Protein AF-A0AAV2Z2T4-F1 (afdb_monomer_lite)

Secondary structure (DSSP, 8-state):
-HHHHHHHHHHHHHHHHHHHHHHHHHHHHHHHHHHHHHHTT-PPPPHHHHIIIIIHHHHHHHH-EEE-TTT--EEETT-SB-TTT--BTTSTTGGGGGG--GGGS-SSSPPPEEEEEEE----S-----S---TT---TTEEEEEEETTT--TTB-TTS-BPPHHHHHHHHHHHTS-HHHHHHHHHHHHHHHS---TT--EEEEE-GGGHHHHHHHHHHHS-GGGTTSPEEEEETTS----SSHHHHHHHHHHHHHHT-GGGSSEEEEETTTTEEEE-TTPPSSSHHHHHHHHHHHHHHHHHHHT---SSEEPHHHHHHHHTPPB-GGGGGGT-HHHHHHHHHHHHSS-GGGGT-BSEEEEEETTEEEEEESSTTGGGSB--TTTHHHHHHHHHHHHHTGGGHHHHHHHHHHHHHHS-GGGTTTS-HHHHHHHHH-BS---HHHHHHT-EE-TTTTTSHHHHHHHHHHHHS-HHHHHHHHHHHHS-SSB-TT-GGG-B-TTSSB---EEEEE-TTT-SS-EEEGGGTEEEEE--SSHHHHHHHHHHHHT-SSHHHH-SSSTTTTSPPPP-----S-SSSSS-SHHHHHHHHHHHHHHHHHHHHHHS-TTSHHHHHHHHHHHHHHHHHHHHHTT--TTSTTS--HHHHHHHHHHHHHHHHHHHHHTT-HHHHHHHHHHHHHHHHHHHHHHHH-TTSHHHHHHHTT-

Foldseek 3Di:
DVVVVVVVVVVVVVVVCVVVVVVVVVVCVVVVLVVVLVVLLPQPFDCPLCVVPPVVVVVQVVQFFQQALQQRDGHRPPDCADPQARHGRPDPSSVVSPDDDDPVRPDHFLFFKFKAKDFDDDDDDDDDDDDDDQQDDCPGIFIDIDRPVPDDPQQHNVRDGDPPVLLVVLVVLLPDDLSNLLSVLLVVLLVLQDPPVPDEAEAEEALVCLLVSLLVSLLPDRLVCLSYHYFYHHPPDPDDPLQLRVLLSLQSNLVVCDDVVVQAWDQQDPVQSAIDGRLQRDDDCSLLSSLLSLLSSLLVCSSQQHARATHHFLLLLCNLLRHTDGLVSVCSRHVPVSVVLVCLLVDFDQQVVFDWQWDWDQHPNDTDIGHLDVVRNVHGDHNVCSSVSSSSVSCCRSDVSCRSSSSSSSNSNCSSPPSSSSNSDRSVSVRCSHHNGLDADLVLLLVQEAEDPVPPPACLSVLLSVLLVVDDSQLVLLVQCQQAVGSHARSSGQQCRDASNSHGAHQYEYEDACVVPVAWHYDNNRSYIYDHRDPDSVSSNVRSVVSRVPDPPVPPPPPPVPPPDDDDDDDDDDDPDDPPPPPDLLVQLVVLLVVLLVLLVVLVPDDPPDPVNVVSLVVSLVSLLSNLVSVVVDCPVPVPDDDCVNVLSVLLVVLSVQLVVCVVVVVVVSNVVSSVVSNVSSVVVVVVQCPDCPHPNVVVVVVVD

pLDDT: mean 71.79, std 19.72, range [27.11, 97.38]

Structure (mmCIF, N/CA/C/O backbone):
data_AF-A0AAV2Z2T4-F1
#
_entry.id   AF-A0AAV2Z2T4-F1
#
loop_
_atom_site.group_PDB
_atom_site.id
_atom_site.type_symbol
_atom_site.label_atom_id
_atom_site.label_alt_id
_atom_site.label_comp_id
_atom_site.label_asym_id
_atom_site.label_entity_id
_atom_site.label_seq_id
_atom_site.pdbx_PDB_ins_code
_atom_site.Cartn_x
_atom_site.Cartn_y
_atom_site.Cartn_z
_atom_site.occupancy
_atom_site.B_iso_or_equiv
_atom_site.auth_seq_id
_atom_site.auth_comp_id
_atom_site.auth_asym_id
_atom_site.auth_atom_id
_atom_site.pdbx_PDB_model_num
ATOM 1 N N . MET A 1 1 ? 13.749 -1.055 -72.039 1.00 49.09 1 MET A N 1
ATOM 2 C CA . MET A 1 1 ? 12.774 -0.105 -71.444 1.00 49.09 1 MET A CA 1
ATOM 3 C C . MET A 1 1 ? 11.808 -0.798 -70.476 1.00 49.09 1 MET A C 1
ATOM 5 O O . MET A 1 1 ? 11.289 -0.129 -69.589 1.00 49.09 1 MET A O 1
ATOM 9 N N . ASP A 1 2 ? 11.621 -2.120 -70.585 1.00 48.41 2 ASP A N 1
ATOM 10 C CA . ASP A 1 2 ? 10.752 -2.902 -69.690 1.00 48.41 2 ASP A CA 1
ATOM 11 C C . ASP A 1 2 ? 11.388 -3.279 -68.341 1.00 48.41 2 ASP A C 1
ATOM 13 O O . ASP A 1 2 ? 10.693 -3.267 -67.328 1.00 48.41 2 ASP A O 1
ATOM 17 N N . GLU A 1 3 ? 12.710 -3.466 -68.266 1.00 44.12 3 GLU A N 1
ATOM 18 C CA . GLU A 1 3 ? 13.396 -3.756 -66.989 1.00 44.12 3 GLU A CA 1
ATOM 19 C C . GLU A 1 3 ? 13.317 -2.596 -65.983 1.00 44.12 3 GLU A C 1
ATOM 21 O O . GLU A 1 3 ? 13.147 -2.793 -64.782 1.00 44.12 3 GLU A O 1
ATOM 26 N N . VAL A 1 4 ? 13.338 -1.353 -66.473 1.00 46.50 4 VAL A N 1
ATOM 27 C CA . VAL A 1 4 ? 13.209 -0.149 -65.634 1.00 46.50 4 VAL A CA 1
ATOM 28 C C . VAL A 1 4 ? 11.776 0.016 -65.120 1.00 46.50 4 VAL A C 1
ATOM 30 O O . VAL A 1 4 ? 11.565 0.524 -64.020 1.00 46.50 4 VAL A O 1
ATOM 33 N N . LYS A 1 5 ? 10.768 -0.436 -65.877 1.00 49.47 5 LYS A N 1
ATOM 34 C CA . LYS A 1 5 ? 9.372 -0.445 -65.415 1.00 49.47 5 LYS A CA 1
ATOM 35 C C . LYS A 1 5 ? 9.136 -1.546 -64.383 1.00 49.47 5 LYS A C 1
ATOM 37 O O . LYS A 1 5 ? 8.450 -1.288 -63.396 1.00 49.47 5 LYS A O 1
ATOM 42 N N . GLN A 1 6 ? 9.754 -2.716 -64.556 1.00 48.72 6 GLN A N 1
ATOM 43 C CA . GLN A 1 6 ? 9.740 -3.774 -63.544 1.00 48.72 6 GLN A CA 1
ATOM 44 C C . GLN A 1 6 ? 10.417 -3.328 -62.245 1.00 48.72 6 GLN A C 1
ATOM 46 O O . GLN A 1 6 ? 9.848 -3.525 -61.177 1.00 48.72 6 GLN A O 1
ATOM 51 N N . LEU A 1 7 ? 11.556 -2.635 -62.314 1.00 48.72 7 LEU A N 1
ATOM 52 C CA . LEU A 1 7 ? 12.242 -2.131 -61.122 1.00 48.72 7 LEU A CA 1
ATOM 53 C C . LEU A 1 7 ? 11.400 -1.098 -60.351 1.00 48.72 7 LEU A C 1
ATOM 55 O O . LEU A 1 7 ? 11.302 -1.171 -59.129 1.00 48.72 7 LEU A O 1
ATOM 59 N N . HIS A 1 8 ? 10.725 -0.176 -61.045 1.00 49.47 8 HIS A N 1
ATOM 60 C CA . HIS A 1 8 ? 9.817 0.780 -60.397 1.00 49.47 8 HIS A CA 1
ATOM 61 C C . HIS A 1 8 ? 8.555 0.120 -59.829 1.00 49.47 8 HIS A C 1
ATOM 63 O O . HIS A 1 8 ? 8.074 0.545 -58.778 1.00 49.47 8 HIS A O 1
ATOM 69 N N . ALA A 1 9 ? 8.035 -0.924 -60.481 1.00 55.25 9 ALA A N 1
ATOM 70 C CA . ALA A 1 9 ? 6.922 -1.708 -59.955 1.00 55.25 9 ALA A CA 1
ATOM 71 C C . ALA A 1 9 ? 7.332 -2.463 -58.681 1.00 55.25 9 ALA A C 1
ATOM 73 O O . ALA A 1 9 ? 6.612 -2.411 -57.689 1.00 55.25 9 ALA A O 1
ATOM 74 N N . VAL A 1 10 ? 8.520 -3.074 -58.663 1.00 60.19 10 VAL A N 1
ATOM 75 C CA . VAL A 1 10 ? 9.067 -3.764 -57.485 1.00 60.19 10 VAL A CA 1
ATOM 76 C C . VAL A 1 10 ? 9.318 -2.780 -56.340 1.00 60.19 10 VAL A C 1
ATOM 78 O O . VAL A 1 10 ? 8.887 -3.035 -55.221 1.00 60.19 10 VAL A O 1
ATOM 81 N N . ILE A 1 11 ? 9.918 -1.615 -56.606 1.00 55.31 11 ILE A N 1
ATOM 82 C CA . ILE A 1 11 ? 10.134 -0.568 -55.590 1.00 55.31 11 ILE A CA 1
ATOM 83 C C . ILE A 1 11 ? 8.797 -0.027 -55.062 1.00 55.31 11 ILE A C 1
ATOM 85 O O . ILE A 1 11 ? 8.643 0.166 -53.858 1.00 55.31 11 ILE A O 1
ATOM 89 N N . GLY A 1 12 ? 7.807 0.177 -55.935 1.00 63.06 12 GLY A N 1
ATOM 90 C CA . GLY A 1 12 ? 6.463 0.601 -55.546 1.00 63.06 12 GLY A CA 1
ATOM 91 C C . GLY A 1 12 ? 5.758 -0.429 -54.663 1.00 63.06 12 GLY A C 1
ATOM 92 O O . GLY A 1 12 ? 5.174 -0.059 -53.645 1.00 63.06 12 GLY A O 1
ATOM 93 N N . ILE A 1 13 ? 5.876 -1.715 -55.004 1.00 65.06 13 ILE A N 1
ATOM 94 C CA . ILE A 1 13 ? 5.340 -2.823 -54.209 1.00 65.06 13 ILE A CA 1
ATOM 95 C C . ILE A 1 13 ? 6.040 -2.884 -52.854 1.00 65.06 13 ILE A C 1
ATOM 97 O O . ILE A 1 13 ? 5.339 -2.963 -51.851 1.00 65.06 13 ILE A O 1
ATOM 101 N N . VAL A 1 14 ? 7.372 -2.762 -52.797 1.00 59.78 14 VAL A N 1
ATOM 102 C CA . VAL A 1 14 ? 8.158 -2.762 -51.548 1.00 59.78 14 VAL A CA 1
ATOM 103 C C . VAL A 1 14 ? 7.800 -1.566 -50.662 1.00 59.78 14 VAL A C 1
ATOM 105 O O . VAL A 1 14 ? 7.551 -1.731 -49.472 1.00 59.78 14 VAL A O 1
ATOM 108 N N . CYS A 1 15 ? 7.683 -0.357 -51.216 1.00 54.19 15 CYS A N 1
ATOM 109 C CA . CYS A 1 15 ? 7.266 0.818 -50.447 1.00 54.19 15 CYS A CA 1
ATOM 110 C C . CYS A 1 15 ? 5.819 0.697 -49.947 1.00 54.19 15 CYS A C 1
ATOM 112 O O . CYS A 1 15 ? 5.536 1.057 -48.804 1.00 54.19 15 CYS A O 1
ATOM 114 N N . ALA A 1 16 ? 4.910 0.166 -50.769 1.00 57.66 16 ALA A N 1
ATOM 115 C CA . ALA A 1 16 ? 3.531 -0.081 -50.367 1.00 57.66 16 ALA A CA 1
ATOM 116 C C . ALA A 1 16 ? 3.444 -1.178 -49.300 1.00 57.66 16 ALA A C 1
ATOM 118 O O . ALA A 1 16 ? 2.692 -1.010 -48.344 1.00 57.66 16 ALA A O 1
ATOM 119 N N . THR A 1 17 ? 4.250 -2.244 -49.391 1.00 59.69 17 THR A N 1
ATOM 120 C CA . THR A 1 17 ? 4.327 -3.271 -48.342 1.00 59.69 17 THR A CA 1
ATOM 121 C C . THR A 1 17 ? 4.921 -2.707 -47.066 1.00 59.69 17 THR A C 1
ATOM 123 O O . THR A 1 17 ? 4.373 -2.977 -46.015 1.00 59.69 17 THR A O 1
ATOM 126 N N . VAL A 1 18 ? 5.959 -1.871 -47.108 1.00 58.47 18 VAL A N 1
ATOM 127 C CA . VAL A 1 18 ? 6.525 -1.253 -45.895 1.00 58.47 18 VAL A CA 1
ATOM 128 C C . VAL A 1 18 ? 5.528 -0.300 -45.233 1.00 58.47 18 VAL A C 1
ATOM 130 O O . VAL A 1 18 ? 5.374 -0.336 -44.014 1.00 58.47 18 VAL A O 1
ATOM 133 N N . VAL A 1 19 ? 4.802 0.520 -45.999 1.00 57.66 19 VAL A N 1
ATOM 134 C CA . VAL A 1 19 ? 3.757 1.406 -45.455 1.00 57.66 19 VAL A CA 1
ATOM 135 C C . VAL A 1 19 ? 2.576 0.594 -44.927 1.00 57.66 19 VAL A C 1
ATOM 137 O O . VAL A 1 19 ? 2.096 0.866 -43.831 1.00 57.66 19 VAL A O 1
ATOM 140 N N . PHE A 1 20 ? 2.136 -0.431 -45.655 1.00 61.62 20 PHE A N 1
ATOM 141 C CA . PHE A 1 20 ? 1.054 -1.314 -45.230 1.00 61.62 20 PHE A CA 1
ATOM 142 C C . PHE A 1 20 ? 1.443 -2.142 -44.004 1.00 61.62 20 PHE A C 1
ATOM 144 O O . PHE A 1 20 ? 0.644 -2.244 -43.086 1.00 61.62 20 PHE A O 1
ATOM 151 N N . LEU A 1 21 ? 2.677 -2.646 -43.923 1.00 56.00 21 LEU A N 1
ATOM 152 C CA . LEU A 1 21 ? 3.228 -3.336 -42.756 1.00 56.00 21 LEU A CA 1
ATOM 153 C C . LEU A 1 21 ? 3.436 -2.380 -41.588 1.00 56.00 21 LEU A C 1
ATOM 155 O O . LEU A 1 21 ? 3.214 -2.787 -40.463 1.00 56.00 21 LEU A O 1
ATOM 159 N N . SER A 1 22 ? 3.776 -1.112 -41.821 1.00 51.25 22 SER A N 1
ATOM 160 C CA . SER A 1 22 ? 3.866 -0.095 -40.764 1.00 51.25 22 SER A CA 1
ATOM 161 C C . SER A 1 22 ? 2.485 0.295 -40.239 1.00 51.25 22 SER A C 1
ATOM 163 O O . SER A 1 22 ? 2.310 0.460 -39.038 1.00 51.25 22 SER A O 1
ATOM 165 N N . ILE A 1 23 ? 1.480 0.398 -41.115 1.00 53.22 23 ILE A N 1
ATOM 166 C CA . ILE A 1 23 ? 0.082 0.635 -40.736 1.00 53.22 23 ILE A CA 1
ATOM 167 C C . ILE A 1 23 ? -0.495 -0.603 -40.057 1.00 53.22 23 ILE A C 1
ATOM 169 O O . ILE A 1 23 ? -1.175 -0.455 -39.054 1.00 53.22 23 ILE A O 1
ATOM 173 N N . LEU A 1 24 ? -0.200 -1.810 -40.537 1.00 53.62 24 LEU A N 1
ATOM 174 C CA . LEU A 1 24 ? -0.585 -3.061 -39.893 1.00 53.62 24 LEU A CA 1
ATOM 175 C C . LEU A 1 24 ? 0.153 -3.264 -38.583 1.00 53.62 24 LEU A C 1
ATOM 177 O O . LEU A 1 24 ? -0.465 -3.755 -37.661 1.00 53.62 24 LEU A O 1
ATOM 181 N N . MET A 1 25 ? 1.422 -2.880 -38.460 1.00 52.62 25 MET A N 1
ATOM 182 C CA . MET A 1 25 ? 2.153 -2.892 -37.196 1.00 52.62 25 MET A CA 1
ATOM 183 C C . MET A 1 25 ? 1.627 -1.823 -36.259 1.00 52.62 25 MET A C 1
ATOM 185 O O . MET A 1 25 ? 1.588 -2.075 -35.074 1.00 52.62 25 MET A O 1
ATOM 189 N N . TYR A 1 26 ? 1.181 -0.668 -36.748 1.00 48.03 26 TYR A N 1
ATOM 190 C CA . TYR A 1 26 ? 0.557 0.365 -35.924 1.00 48.03 26 TYR A CA 1
ATOM 191 C C . TYR A 1 26 ? -0.865 -0.023 -35.505 1.00 48.03 26 TYR A C 1
ATOM 193 O O . TYR A 1 26 ? -1.253 0.193 -34.364 1.00 48.03 26 TYR A O 1
ATOM 201 N N . CYS A 1 27 ? -1.639 -0.643 -36.397 1.00 47.50 27 CYS A N 1
ATOM 202 C CA . CYS A 1 27 ? -2.976 -1.159 -36.119 1.00 47.50 27 CYS A CA 1
ATOM 203 C C . CYS A 1 27 ? -2.910 -2.425 -35.272 1.00 47.50 27 CYS A C 1
ATOM 205 O O . CYS A 1 27 ? -3.735 -2.558 -34.381 1.00 47.50 27 CYS A O 1
ATOM 207 N N . ARG A 1 28 ? -1.919 -3.305 -35.477 1.00 46.31 28 ARG A N 1
ATOM 208 C CA . ARG A 1 28 ? -1.591 -4.413 -34.574 1.00 46.31 28 ARG A CA 1
ATOM 209 C C . ARG A 1 28 ? -1.103 -3.856 -33.266 1.00 46.31 28 ARG A C 1
ATOM 211 O O . ARG A 1 28 ? -1.766 -4.119 -32.309 1.00 46.31 28 ARG A O 1
ATOM 218 N N . TYR A 1 29 ? -0.103 -2.992 -33.192 1.00 47.69 29 TYR A N 1
ATOM 219 C CA . TYR A 1 29 ? 0.323 -2.350 -31.943 1.00 47.69 29 TYR A CA 1
ATOM 220 C C . TYR A 1 29 ? -0.839 -1.676 -31.202 1.00 47.69 29 TYR A C 1
ATOM 222 O O . TYR A 1 29 ? -0.943 -1.808 -29.991 1.00 47.69 29 TYR A O 1
ATOM 230 N N . ARG A 1 30 ? -1.769 -1.013 -31.904 1.00 41.12 30 ARG A N 1
ATOM 231 C CA . ARG A 1 30 ? -2.987 -0.419 -31.324 1.00 41.12 30 ARG A CA 1
ATOM 232 C C . ARG A 1 30 ? -4.039 -1.462 -30.928 1.00 41.12 30 ARG A C 1
ATOM 234 O O . ARG A 1 30 ? -4.713 -1.282 -29.924 1.00 41.12 30 ARG A O 1
ATOM 241 N N . SER A 1 31 ? -4.200 -2.530 -31.704 1.00 36.75 31 SER A N 1
ATOM 242 C CA . SER A 1 31 ? -5.100 -3.657 -31.428 1.00 36.75 31 SER A CA 1
ATOM 243 C C . SER A 1 31 ? -4.549 -4.553 -30.333 1.00 36.75 31 SER A C 1
ATOM 245 O O . SER A 1 31 ? -5.324 -5.078 -29.563 1.00 36.75 31 SER A O 1
ATOM 247 N N . ASP A 1 32 ? -3.238 -4.695 -30.246 1.00 36.72 32 ASP A N 1
ATOM 248 C CA . ASP A 1 32 ? -2.441 -5.499 -29.334 1.00 36.72 32 ASP A CA 1
ATOM 249 C C . ASP A 1 32 ? -2.268 -4.727 -28.034 1.00 36.72 32 ASP A C 1
ATOM 251 O O . ASP A 1 32 ? -2.385 -5.316 -26.989 1.00 36.72 32 ASP A O 1
ATOM 255 N N . THR A 1 33 ? -2.195 -3.392 -28.031 1.00 35.50 33 THR A N 1
ATOM 256 C CA . THR A 1 33 ? -2.397 -2.601 -26.797 1.00 35.50 33 THR A CA 1
ATOM 257 C C . THR A 1 33 ? -3.847 -2.637 -26.302 1.00 35.50 33 THR A C 1
ATOM 259 O O . THR A 1 33 ? -4.075 -2.564 -25.096 1.00 35.50 33 THR A O 1
ATOM 262 N N . ARG A 1 34 ? -4.841 -2.792 -27.192 1.00 31.20 34 ARG A N 1
ATOM 263 C CA . ARG A 1 34 ? -6.259 -2.983 -26.819 1.00 31.20 34 ARG A CA 1
ATOM 264 C C . ARG A 1 34 ? -6.573 -4.426 -26.388 1.00 31.20 34 ARG A C 1
ATOM 266 O O . ARG A 1 34 ? -7.369 -4.610 -25.479 1.00 31.20 34 ARG A O 1
ATOM 273 N N . SER A 1 35 ? -5.911 -5.413 -26.992 1.00 29.41 35 SER A N 1
ATOM 274 C CA . SER A 1 35 ? -6.044 -6.852 -26.716 1.00 29.41 35 SER A CA 1
ATOM 275 C C . SER A 1 35 ? -5.164 -7.273 -25.547 1.00 29.41 35 SER A C 1
ATOM 277 O O . SER A 1 35 ? -5.613 -8.073 -24.752 1.00 29.41 35 SER A O 1
ATOM 279 N N . HIS A 1 36 ? -3.985 -6.674 -25.342 1.00 31.84 36 HIS A N 1
ATOM 280 C CA . HIS A 1 36 ? -3.222 -6.773 -24.092 1.00 31.84 36 HIS A CA 1
ATOM 281 C C . HIS A 1 36 ? -4.035 -6.200 -22.936 1.00 31.84 36 HIS A C 1
ATOM 283 O O . HIS A 1 36 ? -4.047 -6.805 -21.878 1.00 31.84 36 HIS A O 1
ATOM 289 N N . ARG A 1 37 ? -4.775 -5.096 -23.135 1.00 30.27 37 ARG A N 1
ATOM 290 C CA . ARG A 1 37 ? -5.754 -4.602 -22.147 1.00 30.27 37 ARG A CA 1
ATOM 291 C C . ARG A 1 37 ? -6.903 -5.580 -21.871 1.00 30.27 37 ARG A C 1
ATOM 293 O O . ARG A 1 37 ? -7.413 -5.557 -20.765 1.00 30.27 37 ARG A O 1
ATOM 300 N N . GLN A 1 38 ? -7.286 -6.433 -22.825 1.00 28.53 38 GLN A N 1
ATOM 301 C CA . GLN A 1 38 ? -8.263 -7.516 -22.614 1.00 28.53 38 GLN A CA 1
ATOM 302 C C . GLN A 1 38 ? -7.633 -8.818 -22.080 1.00 28.53 38 GLN A C 1
ATOM 304 O O . GLN A 1 38 ? -8.284 -9.548 -21.351 1.00 28.53 38 GLN A O 1
ATOM 309 N N . LEU A 1 39 ? -6.357 -9.094 -22.359 1.00 33.59 39 LEU A N 1
ATOM 310 C CA . LEU A 1 39 ? -5.572 -10.165 -21.728 1.00 33.59 39 LEU A CA 1
ATOM 311 C C . LEU A 1 39 ? -5.266 -9.835 -20.260 1.00 33.59 39 LEU A C 1
ATOM 313 O O . LEU A 1 39 ? -5.196 -10.747 -19.446 1.00 33.59 39 LEU A O 1
ATOM 317 N N . MET A 1 40 ? -5.176 -8.544 -19.908 1.00 34.06 40 MET A N 1
ATOM 318 C CA . MET A 1 40 ? -5.117 -8.059 -18.519 1.00 34.06 40 MET A CA 1
ATOM 319 C C . MET A 1 40 ? -6.363 -8.418 -17.693 1.00 34.06 40 MET A C 1
ATOM 321 O O . MET A 1 40 ? -6.308 -8.322 -16.475 1.00 34.06 40 MET A O 1
ATOM 325 N N . LEU A 1 41 ? -7.474 -8.802 -18.334 1.00 31.62 41 LEU A N 1
ATOM 326 C CA . LEU A 1 41 ? -8.726 -9.207 -17.678 1.00 31.62 41 LEU A CA 1
ATOM 327 C C . LEU A 1 41 ? -8.850 -10.727 -17.492 1.00 31.62 41 LEU A C 1
ATOM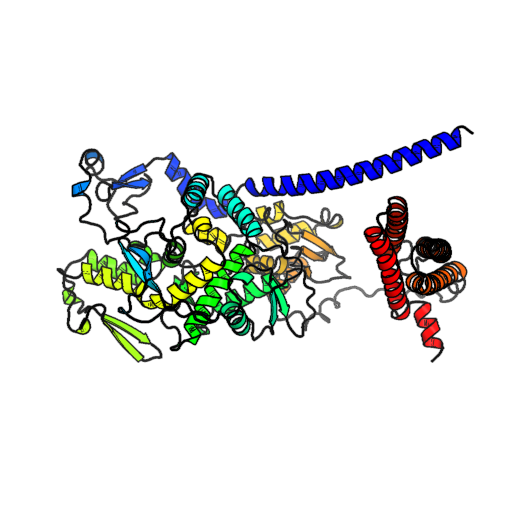 329 O O . LEU A 1 41 ? -9.748 -11.173 -16.790 1.00 31.62 41 LEU A O 1
ATOM 333 N N . HIS A 1 42 ? -7.985 -11.524 -18.129 1.00 29.12 42 HIS A N 1
ATOM 334 C CA . HIS A 1 42 ? -8.142 -12.983 -18.213 1.00 29.12 42 HIS A CA 1
ATOM 335 C C . HIS A 1 42 ? -6.856 -13.765 -17.911 1.00 29.12 42 HIS A C 1
ATOM 337 O O . HIS A 1 42 ? -6.769 -14.950 -18.236 1.00 29.12 42 HIS A O 1
ATOM 343 N N . ALA A 1 43 ? -5.841 -13.128 -17.316 1.00 35.34 43 ALA A N 1
ATOM 344 C CA . ALA A 1 43 ? -4.692 -13.862 -16.800 1.00 35.34 43 ALA A CA 1
ATOM 345 C C . ALA A 1 43 ? -5.167 -14.742 -15.626 1.00 35.34 43 ALA A C 1
ATOM 347 O O . ALA A 1 43 ? -5.724 -14.197 -14.670 1.00 35.34 43 ALA A O 1
ATOM 348 N N . PRO A 1 44 ? -5.008 -16.077 -15.693 1.00 38.31 44 PRO A N 1
ATOM 349 C CA . PRO A 1 44 ? -5.337 -16.934 -14.564 1.00 38.31 44 PRO A CA 1
ATOM 350 C C . PRO A 1 44 ? -4.468 -16.520 -13.375 1.00 38.31 44 PRO A C 1
ATOM 352 O O . PRO A 1 44 ? -3.254 -16.368 -13.519 1.00 38.31 44 PRO A O 1
ATOM 355 N N . LEU A 1 45 ? -5.111 -16.285 -12.231 1.00 42.06 45 LEU A N 1
ATOM 356 C CA . LEU A 1 45 ? -4.442 -15.961 -10.973 1.00 42.06 45 LEU A CA 1
ATOM 357 C C . LEU A 1 45 ? -3.419 -17.054 -10.626 1.00 42.06 45 LEU A C 1
ATOM 359 O O . LEU A 1 45 ? -3.599 -18.216 -11.001 1.00 42.06 45 LEU A O 1
ATOM 363 N N . LEU A 1 46 ? -2.348 -16.677 -9.919 1.00 41.84 46 LEU A N 1
ATOM 364 C CA . LEU A 1 46 ? -1.357 -17.631 -9.420 1.00 41.84 46 LEU A CA 1
ATOM 365 C C . LEU A 1 46 ? -2.062 -18.744 -8.624 1.00 41.84 46 LEU A C 1
ATOM 367 O O . LEU A 1 46 ? -2.791 -18.411 -7.681 1.00 41.84 46 LEU A O 1
ATOM 371 N N . PRO A 1 47 ? -1.826 -20.030 -8.960 1.00 43.47 47 PRO A N 1
ATOM 372 C CA . PRO A 1 47 ? -2.454 -21.153 -8.277 1.00 43.47 47 PRO A CA 1
ATOM 373 C C . PRO A 1 47 ? -2.224 -21.095 -6.769 1.00 43.47 47 PRO A C 1
ATOM 375 O O . PRO A 1 47 ? -3.177 -21.258 -6.030 1.00 43.47 47 PRO A O 1
ATOM 378 N N . ASP A 1 48 ? -1.026 -20.724 -6.306 1.00 43.31 48 ASP A N 1
ATOM 379 C CA . ASP A 1 48 ? -0.638 -20.904 -4.898 1.00 43.31 48 ASP A CA 1
ATOM 380 C C . ASP A 1 48 ? -0.770 -19.658 -4.004 1.00 43.31 48 ASP A C 1
ATOM 382 O O . ASP A 1 48 ? -0.818 -19.789 -2.784 1.00 43.31 48 ASP A O 1
ATOM 386 N N . ALA A 1 49 ? -0.904 -18.450 -4.568 1.00 41.53 49 ALA A N 1
ATOM 387 C CA . ALA A 1 49 ? -1.231 -17.248 -3.776 1.00 41.53 49 ALA A CA 1
ATOM 388 C C . ALA A 1 49 ? -2.691 -17.267 -3.295 1.00 41.53 49 ALA A C 1
ATOM 390 O O . ALA A 1 49 ? -3.079 -16.572 -2.357 1.00 41.53 49 ALA A O 1
ATOM 391 N N . THR A 1 50 ? -3.492 -18.077 -3.985 1.00 43.53 50 THR A N 1
ATOM 392 C CA . THR A 1 50 ? -4.908 -18.265 -3.755 1.00 43.53 50 THR A CA 1
ATOM 393 C C . THR A 1 50 ? -5.224 -19.696 -3.315 1.00 43.53 50 THR A C 1
ATOM 395 O O . THR A 1 50 ? -6.150 -19.833 -2.544 1.00 43.53 50 THR A O 1
ATOM 398 N N . ALA A 1 51 ? -4.464 -20.747 -3.652 1.00 37.12 51 ALA A N 1
ATOM 399 C CA . ALA A 1 51 ? -4.844 -22.150 -3.399 1.00 37.12 51 ALA A CA 1
ATOM 400 C C . ALA A 1 51 ? -5.369 -22.422 -1.984 1.00 37.12 51 ALA A C 1
ATOM 402 O O . ALA A 1 51 ? -6.501 -22.859 -1.847 1.00 37.12 51 ALA A O 1
ATOM 403 N N . GLU A 1 52 ? -4.652 -22.104 -0.904 1.00 37.25 52 GLU A N 1
ATOM 404 C CA . GLU A 1 52 ? -5.159 -22.458 0.436 1.00 37.25 52 GLU A CA 1
ATOM 405 C C . GLU A 1 52 ? -6.366 -21.617 0.903 1.00 37.25 52 GLU A C 1
ATOM 407 O O . GLU A 1 52 ? -7.191 -22.119 1.669 1.00 37.25 52 GLU A O 1
ATOM 412 N N . ARG A 1 53 ? -6.518 -20.369 0.426 1.00 35.84 53 ARG A N 1
ATOM 413 C CA . ARG A 1 53 ? -7.601 -19.435 0.826 1.00 35.84 53 ARG A CA 1
ATOM 414 C C . ARG A 1 53 ? -8.768 -19.355 -0.187 1.00 35.84 53 ARG A C 1
ATOM 416 O O . ARG A 1 53 ? -9.905 -19.105 0.202 1.00 35.84 53 ARG A O 1
ATOM 423 N N . LEU A 1 54 ? -8.523 -19.686 -1.450 1.00 34.66 54 LEU A N 1
ATOM 424 C CA . LEU A 1 54 ? -9.427 -19.666 -2.605 1.00 34.66 54 LEU A CA 1
ATOM 425 C C . LEU A 1 54 ? -9.879 -21.075 -3.018 1.00 34.66 54 LEU A C 1
ATOM 427 O O . LEU A 1 54 ? -11.039 -21.187 -3.383 1.00 34.66 54 LEU A O 1
ATOM 431 N N . ASP A 1 55 ? -9.081 -22.158 -2.891 1.00 35.88 55 ASP A N 1
ATOM 432 C CA . ASP A 1 55 ? -9.657 -23.529 -2.940 1.00 35.88 55 ASP A CA 1
ATOM 433 C C . ASP A 1 55 ? -10.538 -23.767 -1.724 1.00 35.88 55 ASP A C 1
ATOM 435 O O . ASP A 1 55 ? -11.500 -24.517 -1.807 1.00 35.88 55 ASP A O 1
ATOM 439 N N . ALA A 1 56 ? -10.228 -23.107 -0.609 1.00 34.66 56 ALA A N 1
ATOM 440 C CA . ALA A 1 56 ? -11.136 -22.900 0.503 1.00 34.66 56 ALA A CA 1
ATOM 441 C C . ALA A 1 56 ? -12.443 -22.269 -0.003 1.00 34.66 56 ALA A C 1
ATOM 443 O O . ALA A 1 56 ? -13.435 -22.971 -0.095 1.00 34.66 56 ALA A O 1
ATOM 444 N N . ALA A 1 57 ? -12.439 -21.007 -0.442 1.00 31.66 57 ALA A N 1
ATOM 445 C CA . ALA A 1 57 ? -13.652 -20.309 -0.884 1.00 31.66 57 ALA A CA 1
ATOM 446 C C . ALA A 1 57 ? -14.410 -20.988 -2.060 1.00 31.66 57 ALA A C 1
ATOM 448 O O . ALA A 1 57 ? -15.637 -20.931 -2.124 1.00 31.66 57 ALA A O 1
ATOM 449 N N . LEU A 1 58 ? -13.722 -21.673 -2.980 1.00 37.22 58 LEU A N 1
ATOM 450 C CA . LEU A 1 58 ? -14.323 -22.398 -4.111 1.00 37.22 58 LEU A CA 1
ATOM 451 C C . LEU A 1 58 ? -14.809 -23.812 -3.736 1.00 37.22 58 LEU A C 1
ATOM 453 O O . LEU A 1 58 ? -15.856 -24.230 -4.245 1.00 37.22 58 LEU A O 1
ATOM 457 N N . LYS A 1 59 ? -14.146 -24.544 -2.820 1.00 38.88 59 LYS A N 1
ATOM 458 C CA . LYS A 1 59 ? -14.751 -25.730 -2.166 1.00 38.88 59 LYS A CA 1
ATOM 459 C C . LYS A 1 59 ? -15.970 -25.333 -1.358 1.00 38.88 59 LYS A C 1
ATOM 461 O O . LYS A 1 59 ? -16.983 -26.017 -1.391 1.00 38.88 59 LYS A O 1
ATOM 466 N N . ASP A 1 60 ? -15.886 -24.197 -0.690 1.00 40.25 60 ASP A N 1
ATOM 467 C CA . ASP A 1 60 ? -16.903 -23.692 0.214 1.00 40.25 60 ASP A CA 1
ATOM 468 C C . ASP A 1 60 ? -18.223 -23.401 -0.513 1.00 40.25 60 ASP A C 1
ATOM 470 O O . ASP A 1 60 ? -19.303 -23.768 -0.050 1.00 40.25 60 ASP A O 1
ATOM 474 N N . VAL A 1 61 ? -18.135 -22.825 -1.713 1.00 41.31 61 VAL A N 1
ATOM 475 C CA . VAL A 1 61 ? -19.293 -22.575 -2.581 1.00 41.31 61 VAL A CA 1
ATOM 476 C C . VAL A 1 61 ? -19.819 -23.863 -3.239 1.00 41.31 61 VAL A C 1
ATOM 478 O O . VAL A 1 61 ? -21.016 -23.964 -3.512 1.00 41.31 61 VAL A O 1
ATOM 481 N N . THR A 1 62 ? -18.969 -24.870 -3.482 1.00 42.03 62 THR A N 1
ATOM 482 C CA . THR A 1 62 ? -19.365 -26.132 -4.145 1.00 42.03 62 THR A CA 1
ATOM 483 C C . THR A 1 62 ? -19.893 -27.210 -3.188 1.00 42.03 62 THR A C 1
ATOM 485 O O . THR A 1 62 ? -20.728 -28.019 -3.595 1.00 42.03 62 THR A O 1
ATOM 488 N N . GLU A 1 63 ? -19.482 -27.203 -1.917 1.00 46.28 63 GLU A N 1
ATOM 489 C CA . GLU A 1 63 ? -19.966 -28.096 -0.847 1.00 46.28 63 GLU A CA 1
ATOM 490 C C . GLU A 1 63 ? -21.273 -27.596 -0.192 1.00 46.28 63 GLU A C 1
ATOM 492 O O . GLU A 1 63 ? -21.956 -28.349 0.513 1.00 46.28 63 GLU A O 1
ATOM 497 N N . GLY A 1 64 ? -21.673 -26.357 -0.496 1.00 49.56 64 GLY A N 1
ATOM 498 C CA . GLY A 1 64 ? -22.928 -25.743 -0.073 1.00 49.56 64 GLY A CA 1
ATOM 499 C C . GLY A 1 64 ? -22.873 -25.101 1.315 1.00 49.56 64 GLY A C 1
ATOM 500 O O . GLY A 1 64 ? -21.916 -25.236 2.077 1.00 49.56 64 GLY A O 1
ATOM 501 N N . PHE A 1 65 ? -23.945 -24.389 1.658 1.00 55.41 65 PHE A N 1
ATOM 502 C CA . PHE A 1 65 ? -24.034 -23.621 2.898 1.00 55.41 65 PHE A CA 1
ATOM 503 C C . PHE A 1 65 ? -24.842 -24.363 3.969 1.00 55.41 65 PHE A C 1
ATOM 505 O O . PHE A 1 65 ? -25.888 -24.963 3.696 1.00 55.41 65 PHE A O 1
ATOM 512 N N . VAL A 1 66 ? -24.377 -24.291 5.215 1.00 58.38 66 VAL A N 1
ATOM 513 C CA . VAL A 1 66 ? -25.120 -24.663 6.415 1.00 58.38 66 VAL A CA 1
ATOM 514 C C . VAL A 1 66 ? -25.550 -23.396 7.146 1.00 58.38 66 VAL A C 1
ATOM 516 O O . VAL A 1 66 ? -24.753 -22.562 7.570 1.00 58.38 66 VAL A O 1
ATOM 519 N N . VAL A 1 67 ? -26.857 -23.235 7.296 1.00 49.81 67 VAL A N 1
ATOM 520 C CA . VAL A 1 67 ? -27.411 -22.126 8.068 1.00 49.81 67 VAL A CA 1
ATOM 521 C C . VAL A 1 67 ? -27.238 -22.451 9.542 1.00 49.81 67 VAL A C 1
ATOM 523 O O . VAL A 1 67 ? -27.745 -23.467 10.026 1.00 49.81 67 VAL A O 1
ATOM 526 N N . CYS A 1 68 ? -26.531 -21.592 10.264 1.00 46.06 68 CYS A N 1
ATOM 527 C CA . CYS A 1 68 ? -26.336 -21.796 11.688 1.00 46.06 68 CYS A CA 1
ATOM 528 C C . CYS A 1 68 ? -27.664 -21.704 12.460 1.00 46.06 68 CYS A C 1
ATOM 530 O O . CYS A 1 68 ? -28.422 -20.752 12.256 1.00 46.06 68 CYS A O 1
ATOM 532 N N . PRO A 1 69 ? -27.935 -22.624 13.407 1.00 45.56 69 PRO A N 1
ATOM 533 C CA . PRO A 1 69 ? -29.124 -22.552 14.254 1.00 45.56 69 PRO A CA 1
ATOM 534 C C . PRO A 1 69 ? -29.187 -21.338 15.180 1.00 45.56 69 PRO A C 1
ATOM 536 O O . PRO A 1 69 ? -30.293 -20.945 15.541 1.00 45.56 69 PRO A O 1
ATOM 539 N N . ALA A 1 70 ? -28.041 -20.797 15.600 1.00 44.94 70 ALA A N 1
ATOM 540 C CA . ALA A 1 70 ? -27.971 -19.683 16.542 1.00 44.94 70 ALA A CA 1
ATOM 541 C C . ALA A 1 70 ? -28.032 -18.325 15.831 1.00 44.94 70 ALA A C 1
ATOM 543 O O . ALA A 1 70 ? -28.882 -17.505 16.158 1.00 44.94 70 ALA A O 1
ATOM 544 N N . CYS A 1 71 ? -27.175 -18.111 14.830 1.00 42.00 71 CYS A N 1
ATOM 545 C CA . CYS A 1 71 ? -26.991 -16.809 14.176 1.00 42.00 71 CYS A CA 1
ATOM 546 C C . CYS A 1 71 ? -27.758 -16.664 12.847 1.00 42.00 71 CYS A C 1
ATOM 548 O O . CYS A 1 71 ? -27.782 -15.579 12.278 1.00 42.00 71 CYS A O 1
ATOM 550 N N . ALA A 1 72 ? -28.334 -17.748 12.306 1.00 38.44 72 ALA A N 1
ATOM 551 C CA . ALA A 1 72 ? -28.950 -17.809 10.970 1.00 38.44 72 ALA A CA 1
ATOM 552 C C . ALA A 1 72 ? -28.038 -17.398 9.793 1.00 38.44 72 ALA A C 1
ATOM 554 O O . ALA A 1 72 ? -28.503 -17.325 8.658 1.00 38.44 72 ALA A O 1
ATOM 555 N N . PHE A 1 73 ? -26.749 -17.180 10.052 1.00 42.19 73 PHE A N 1
ATOM 556 C CA . PHE A 1 73 ? -25.738 -16.909 9.043 1.00 42.19 73 PHE A CA 1
ATOM 557 C C . PHE A 1 73 ? -25.544 -18.142 8.159 1.00 42.19 73 PHE A C 1
ATOM 559 O O . PHE A 1 73 ? -25.499 -19.277 8.657 1.00 42.19 73 PHE A O 1
ATOM 566 N N . GLU A 1 74 ? -25.441 -17.918 6.853 1.00 48.88 74 GLU A N 1
ATOM 567 C CA . GLU A 1 74 ? -25.058 -18.945 5.890 1.00 48.88 74 GLU A CA 1
ATOM 568 C C . GLU A 1 74 ? -23.563 -19.189 6.031 1.00 48.88 74 GLU A C 1
ATOM 570 O O . GLU A 1 74 ? -22.724 -18.447 5.533 1.00 48.88 74 GLU A O 1
ATOM 575 N N . ASN A 1 75 ? -23.241 -20.227 6.794 1.00 50.19 75 ASN A N 1
ATOM 576 C CA . ASN A 1 75 ? -21.879 -20.674 6.974 1.00 50.19 75 ASN A CA 1
ATOM 577 C C . ASN A 1 75 ? -21.556 -21.657 5.878 1.00 50.19 75 ASN A C 1
ATOM 579 O O . ASN A 1 75 ? -22.410 -22.406 5.409 1.00 50.19 75 ASN A O 1
ATOM 583 N N . VAL A 1 76 ? -20.295 -21.726 5.521 1.00 55.59 76 VAL A N 1
ATOM 584 C CA . VAL A 1 76 ? -19.828 -22.816 4.689 1.00 55.59 76 VAL A CA 1
ATOM 585 C C . VAL A 1 76 ? -19.924 -24.138 5.466 1.00 55.59 76 VAL A C 1
ATOM 587 O O . VAL A 1 76 ? -19.520 -24.198 6.627 1.00 55.59 76 VAL A O 1
ATOM 590 N N . MET A 1 77 ? -20.408 -25.209 4.820 1.00 56.16 77 MET A N 1
ATOM 591 C CA . MET A 1 77 ? -20.543 -26.566 5.382 1.00 56.16 77 MET A CA 1
ATOM 592 C C . MET A 1 77 ? -19.317 -27.115 6.135 1.00 56.16 77 MET A C 1
ATOM 594 O O . MET A 1 77 ? -19.497 -27.930 7.037 1.00 56.16 77 MET A O 1
ATOM 598 N N . ARG A 1 78 ? -18.086 -26.698 5.805 1.00 56.09 78 ARG A N 1
ATOM 599 C CA . ARG A 1 78 ? -16.869 -27.194 6.476 1.00 56.09 78 ARG A CA 1
ATOM 600 C C . ARG A 1 78 ? -16.619 -26.598 7.863 1.00 56.09 78 ARG A C 1
ATOM 602 O O . ARG A 1 78 ? -15.797 -27.134 8.606 1.00 56.09 78 ARG A O 1
ATOM 609 N N . PHE A 1 79 ? -17.265 -25.485 8.214 1.00 49.69 79 PHE A N 1
ATOM 610 C CA . PHE A 1 79 ? -17.074 -24.893 9.530 1.00 49.69 79 PHE A CA 1
ATOM 611 C C . PHE A 1 79 ? -17.748 -25.764 10.594 1.00 49.69 79 PHE A C 1
ATOM 613 O O . PHE A 1 79 ? -18.933 -26.077 10.510 1.00 49.69 79 PHE A O 1
ATOM 620 N N . ALA A 1 80 ? -16.988 -26.150 11.621 1.00 56.12 80 ALA A N 1
ATOM 621 C CA . ALA A 1 80 ? -17.545 -26.840 12.782 1.00 56.12 80 ALA A CA 1
ATOM 622 C C . ALA A 1 80 ? -18.406 -25.898 13.643 1.00 56.12 80 ALA A C 1
ATOM 624 O O . ALA A 1 80 ? -19.279 -26.373 14.362 1.00 56.12 80 ALA A O 1
ATOM 625 N N . CYS A 1 81 ? -18.198 -24.580 13.523 1.00 54.38 81 CYS A N 1
ATOM 626 C CA . CYS A 1 81 ? -18.857 -23.532 14.302 1.00 54.38 81 CYS A CA 1
ATOM 627 C C . CYS A 1 81 ? -19.275 -22.332 13.421 1.00 54.38 81 CYS A C 1
ATOM 629 O O . CYS A 1 81 ? -18.615 -22.068 12.423 1.00 54.38 81 CYS A O 1
ATOM 631 N N . CYS A 1 82 ? -20.331 -21.580 13.769 1.00 47.69 82 CYS A N 1
ATOM 632 C CA . CYS A 1 82 ? -20.764 -20.400 12.994 1.00 47.69 82 CYS A CA 1
ATOM 633 C C . CYS A 1 82 ? -19.665 -19.329 12.944 1.00 47.69 82 CYS A C 1
ATOM 635 O O . CYS A 1 82 ? -19.254 -18.831 13.981 1.00 47.69 82 CYS A O 1
ATOM 637 N N . SER A 1 83 ? -19.257 -18.902 11.752 1.00 44.34 83 SER A N 1
ATOM 638 C CA . SER A 1 83 ? -18.305 -17.819 11.480 1.00 44.34 83 SER A CA 1
ATOM 639 C C . SER A 1 83 ? -18.752 -16.457 12.017 1.00 44.34 83 SER A C 1
ATOM 641 O O . SER A 1 83 ? -17.929 -15.563 12.140 1.00 44.34 83 SER A O 1
ATOM 643 N N . LEU A 1 84 ? -20.047 -16.292 12.309 1.00 39.38 84 LEU A N 1
ATOM 644 C CA . LEU A 1 84 ? -20.612 -15.067 12.881 1.00 39.38 84 LEU A CA 1
ATOM 645 C C . LEU A 1 84 ? -20.822 -15.137 14.405 1.00 39.38 84 LEU A C 1
ATOM 647 O O . LEU A 1 84 ? -20.940 -14.097 15.037 1.00 39.38 84 LEU A O 1
ATOM 651 N N . CYS A 1 85 ? -20.956 -16.326 15.010 1.00 39.69 85 CYS A N 1
ATOM 652 C CA . CYS A 1 85 ? -21.327 -16.433 16.435 1.00 39.69 85 CYS A CA 1
ATOM 653 C C . CYS A 1 85 ? -20.674 -17.583 17.217 1.00 39.69 85 CYS A C 1
ATOM 655 O O . CYS A 1 85 ? -20.984 -17.778 18.389 1.00 39.69 85 CYS A O 1
ATOM 657 N N . GLY A 1 86 ? -19.830 -18.393 16.582 1.00 42.41 86 GLY A N 1
ATOM 658 C CA . GLY A 1 86 ? -19.097 -19.498 17.203 1.00 42.41 86 GLY A CA 1
ATOM 659 C C . GLY A 1 86 ? -19.905 -20.762 17.537 1.00 42.41 86 GLY A C 1
ATOM 660 O O . GLY A 1 86 ? -19.337 -21.695 18.095 1.00 42.41 86 GLY A O 1
ATOM 661 N N . GLU A 1 87 ? -21.196 -20.842 17.196 1.00 53.47 87 GLU A N 1
ATOM 662 C CA . GLU A 1 87 ? -22.071 -21.975 17.567 1.00 53.47 87 GLU A CA 1
ATOM 663 C C . GLU A 1 87 ? -21.768 -23.256 16.778 1.00 53.47 87 GLU A C 1
ATOM 665 O O . GLU A 1 87 ? -21.723 -23.204 15.550 1.00 53.47 87 GLU A O 1
ATOM 670 N N . ASP A 1 88 ? -21.691 -24.407 17.457 1.00 62.78 88 ASP A N 1
ATOM 671 C CA . ASP A 1 88 ? -21.463 -25.723 16.842 1.00 62.78 88 ASP A CA 1
ATOM 672 C C . ASP A 1 88 ? -22.555 -26.095 15.812 1.00 62.78 88 ASP A C 1
ATOM 674 O O . ASP A 1 88 ? -23.740 -26.309 16.119 1.00 62.78 88 ASP A O 1
ATOM 678 N N . LEU A 1 89 ? -22.125 -26.200 14.556 1.00 64.75 89 LEU A N 1
ATOM 679 C CA . LEU A 1 89 ? -22.959 -26.441 13.381 1.00 64.75 89 LEU A CA 1
ATOM 680 C C . LEU A 1 89 ? -23.322 -27.925 13.198 1.00 64.75 89 LEU A C 1
ATOM 682 O O . LEU A 1 89 ? -24.257 -28.239 12.457 1.00 64.75 89 LEU A O 1
ATOM 686 N N . ASN A 1 90 ? -22.669 -28.846 13.915 1.00 66.00 90 ASN A N 1
ATOM 687 C CA . ASN A 1 90 ? -22.873 -30.294 13.796 1.00 66.00 90 ASN A CA 1
ATOM 688 C C . ASN A 1 90 ? -23.968 -30.857 14.725 1.00 66.00 90 ASN A C 1
ATOM 690 O O . ASN A 1 90 ? -24.198 -32.072 14.786 1.00 66.00 90 ASN A O 1
ATOM 694 N N . THR A 1 91 ? -24.701 -30.001 15.439 1.00 58.78 91 THR A N 1
ATOM 695 C CA . THR A 1 91 ? -25.687 -30.431 16.441 1.00 58.78 91 THR A CA 1
ATOM 696 C C . THR A 1 91 ? -27.062 -30.785 15.845 1.00 58.78 91 THR A C 1
ATOM 698 O O . THR A 1 91 ? -27.545 -30.209 14.869 1.00 58.78 91 THR A O 1
ATOM 701 N N . LYS A 1 92 ? -27.797 -31.715 16.484 1.00 48.19 92 LYS A N 1
ATOM 702 C CA . LYS A 1 92 ? -29.184 -32.083 16.094 1.00 48.19 92 LYS A CA 1
ATOM 703 C C . LYS A 1 92 ? -30.178 -30.898 16.146 1.00 48.19 92 LYS A C 1
ATOM 705 O O . LYS A 1 92 ? -31.249 -30.994 15.548 1.00 48.19 92 LYS A O 1
ATOM 710 N N . LYS A 1 93 ? -29.831 -29.793 16.827 1.00 44.75 93 LYS A N 1
ATOM 711 C CA . LYS A 1 93 ? -30.593 -28.528 16.883 1.00 44.75 93 LYS A CA 1
ATOM 712 C C . LYS A 1 93 ? -30.510 -27.729 15.567 1.00 44.75 93 LYS A C 1
ATOM 714 O O . LYS A 1 93 ? -31.537 -27.190 15.156 1.00 44.75 93 LYS A O 1
ATOM 719 N N . ALA A 1 94 ? -29.371 -27.753 14.860 1.00 44.78 94 ALA A N 1
ATOM 720 C CA . ALA A 1 94 ? -29.163 -27.118 13.544 1.00 44.78 94 ALA A CA 1
ATOM 721 C C . ALA A 1 94 ? -30.190 -27.557 12.493 1.00 44.78 94 ALA A C 1
ATOM 723 O O . ALA A 1 94 ? -30.780 -26.745 11.783 1.00 44.78 94 ALA A O 1
ATOM 724 N N . LYS A 1 95 ? -30.514 -28.853 12.473 1.00 48.09 95 LYS A N 1
ATOM 725 C CA . LYS A 1 95 ? -31.489 -29.430 11.534 1.00 48.09 95 LYS A CA 1
ATOM 726 C C . LYS A 1 95 ? -32.943 -29.017 11.807 1.00 48.09 95 LYS A C 1
ATOM 728 O O . LYS A 1 95 ? -33.786 -29.186 10.930 1.00 48.09 95 LYS A O 1
ATOM 733 N N . LYS A 1 96 ? -33.252 -28.480 12.996 1.00 43.06 96 LYS A N 1
ATOM 734 C CA . LYS A 1 96 ? -34.615 -28.119 13.432 1.00 43.06 96 LYS A CA 1
ATOM 735 C C . LYS A 1 96 ? -34.934 -26.623 13.251 1.00 43.06 96 LYS A C 1
ATOM 737 O O . LYS A 1 96 ? -36.107 -26.266 13.203 1.00 43.06 96 LYS A O 1
ATOM 742 N N . ALA A 1 97 ? -33.915 -25.768 13.108 1.00 44.06 97 ALA A N 1
ATOM 743 C CA . ALA A 1 97 ? -34.025 -24.303 13.049 1.00 44.06 97 ALA A CA 1
ATOM 744 C C . ALA A 1 97 ? -34.485 -23.727 11.689 1.00 44.06 97 ALA A C 1
ATOM 746 O O . ALA A 1 97 ? -34.659 -22.518 11.564 1.00 44.06 97 ALA A O 1
ATOM 747 N N . LYS A 1 98 ? -34.746 -24.572 10.679 1.00 43.25 98 LYS A N 1
ATOM 748 C CA . LYS A 1 98 ? -35.199 -24.147 9.337 1.00 43.25 98 LYS A CA 1
ATOM 749 C C . LYS A 1 98 ? -36.545 -23.394 9.307 1.00 43.25 98 LYS A C 1
ATOM 751 O O . LYS A 1 98 ? -36.839 -22.781 8.289 1.00 43.25 98 LYS A O 1
ATOM 756 N N . ASN A 1 99 ? -37.342 -23.415 10.385 1.00 40.91 99 ASN A N 1
ATOM 757 C CA . ASN A 1 99 ? -38.762 -23.022 10.349 1.00 40.91 99 ASN A CA 1
ATOM 758 C C . ASN A 1 99 ? -39.202 -21.949 11.380 1.00 40.91 99 ASN A C 1
ATOM 760 O O . ASN A 1 99 ? -40.399 -21.850 11.641 1.00 40.91 99 ASN A O 1
ATOM 764 N N . ALA A 1 100 ? -38.304 -21.162 11.990 1.00 35.44 100 ALA A N 1
ATOM 765 C CA . ALA A 1 100 ? -38.692 -20.143 12.990 1.00 35.44 100 ALA A CA 1
ATOM 766 C C . ALA A 1 100 ? -38.624 -18.684 12.456 1.00 35.44 100 ALA A C 1
ATOM 768 O O . ALA A 1 100 ? -37.722 -18.389 11.667 1.00 35.44 100 ALA A O 1
ATOM 769 N N . PRO A 1 101 ? -39.534 -17.764 12.865 1.00 37.78 101 PRO A N 1
ATOM 770 C CA . PRO A 1 101 ? -39.635 -16.405 12.307 1.00 37.78 101 PRO A CA 1
ATOM 771 C C . PRO A 1 101 ? -38.511 -15.451 12.751 1.00 37.78 101 PRO A C 1
ATOM 773 O O . PRO A 1 101 ? -37.922 -15.611 13.818 1.00 37.78 101 PRO A O 1
ATOM 776 N N . MET A 1 102 ? -38.251 -14.435 11.919 1.00 32.97 102 MET A N 1
ATOM 777 C CA . MET A 1 102 ? -37.088 -13.529 11.939 1.00 32.97 102 MET A CA 1
ATOM 778 C C . MET A 1 102 ? -36.927 -12.666 13.203 1.00 32.97 102 MET A C 1
ATOM 780 O O . MET A 1 102 ? -35.803 -12.402 13.614 1.00 32.97 102 MET A O 1
ATOM 784 N N . GLU A 1 103 ? -38.021 -12.265 13.846 1.00 32.28 103 GLU A N 1
ATOM 785 C CA . GLU A 1 103 ? -38.008 -11.230 14.894 1.00 32.28 103 GLU A CA 1
ATOM 786 C C . GLU A 1 103 ? -37.518 -11.724 16.267 1.00 32.28 103 GLU A C 1
ATOM 788 O O . GLU A 1 103 ? -37.089 -10.925 17.090 1.00 32.28 103 GLU A O 1
ATOM 793 N N . ALA A 1 104 ? -37.478 -13.039 16.509 1.00 32.78 104 ALA A N 1
ATOM 794 C CA . ALA A 1 104 ? -36.941 -13.611 17.751 1.00 32.78 104 ALA A CA 1
ATOM 795 C C . ALA A 1 104 ? -35.406 -13.831 17.728 1.00 32.78 104 ALA A C 1
ATOM 797 O O . ALA A 1 104 ? -34.855 -14.400 18.669 1.00 32.78 104 ALA A O 1
ATOM 798 N N . ARG A 1 105 ? -34.713 -13.438 16.644 1.00 36.72 105 ARG A N 1
ATOM 799 C CA . ARG A 1 105 ? -33.353 -13.905 16.282 1.00 36.72 105 ARG A CA 1
ATOM 800 C C . ARG A 1 105 ? -32.201 -12.941 16.636 1.00 36.72 105 ARG A C 1
ATOM 802 O O . ARG A 1 105 ? -31.070 -13.224 16.268 1.00 36.72 105 ARG A O 1
ATOM 809 N N . LEU A 1 106 ? -32.452 -11.829 17.335 1.00 34.97 106 LEU A N 1
ATOM 810 C CA . LEU A 1 106 ? -31.497 -10.705 17.470 1.00 34.97 106 LEU A CA 1
ATOM 811 C C . LEU A 1 106 ? -30.840 -10.509 18.851 1.00 34.97 106 LEU A C 1
ATOM 813 O O . LEU A 1 106 ? -30.043 -9.593 19.017 1.00 34.97 106 LEU A O 1
ATOM 817 N N . HIS A 1 107 ? -31.122 -11.351 19.845 1.00 33.66 107 HIS A N 1
ATOM 818 C CA . HIS A 1 107 ? -30.723 -11.080 21.237 1.00 33.66 107 HIS A CA 1
ATOM 819 C C . HIS A 1 107 ? -29.322 -11.575 21.664 1.00 33.66 107 HIS A C 1
ATOM 821 O O . HIS A 1 107 ? -29.037 -11.551 22.859 1.00 33.66 107 HIS A O 1
ATOM 827 N N . LEU A 1 108 ? -28.450 -12.036 20.753 1.00 37.72 108 LEU A N 1
ATOM 828 C CA . LEU A 1 108 ? -27.250 -12.807 21.147 1.00 37.72 108 LEU A CA 1
ATOM 829 C C . LEU A 1 108 ? -25.896 -12.434 20.510 1.00 37.72 108 LEU A C 1
ATOM 831 O O . LEU A 1 108 ? -24.908 -13.060 20.878 1.00 37.72 108 LEU A O 1
ATOM 835 N N . ASN A 1 109 ? -25.790 -11.416 19.650 1.00 42.16 109 ASN A N 1
ATOM 836 C CA . ASN A 1 109 ? -24.496 -11.024 19.067 1.00 42.16 109 ASN A CA 1
ATOM 837 C C . ASN A 1 109 ? -24.108 -9.606 19.499 1.00 42.16 109 ASN A C 1
ATOM 839 O O . ASN A 1 109 ? -24.930 -8.695 19.403 1.00 42.16 109 ASN A O 1
ATOM 843 N N . HIS A 1 110 ? -22.856 -9.417 19.934 1.00 52.69 110 HIS A N 1
ATOM 844 C CA . HIS A 1 110 ? -22.246 -8.089 20.034 1.00 52.69 110 HIS A CA 1
ATOM 845 C C . HIS A 1 110 ? -22.473 -7.355 18.710 1.00 52.69 110 HIS A C 1
ATOM 847 O O . HIS A 1 110 ? -22.221 -7.903 17.633 1.00 52.69 110 HIS A O 1
ATOM 853 N N . VAL A 1 111 ? -23.052 -6.163 18.793 1.00 54.06 111 VAL A N 1
ATOM 854 C CA . VAL A 1 111 ? -23.511 -5.403 17.634 1.00 54.06 111 VAL A CA 1
ATOM 855 C C . VAL A 1 111 ? -22.311 -5.115 16.734 1.00 54.06 111 VAL A C 1
ATOM 857 O O . VAL A 1 111 ? -21.328 -4.524 17.171 1.00 54.06 111 VAL A O 1
ATOM 860 N N . ALA A 1 112 ? -22.366 -5.542 15.473 1.00 58.88 112 ALA A N 1
ATOM 861 C CA . ALA A 1 112 ? -21.370 -5.121 14.497 1.00 58.88 112 ALA A CA 1
ATOM 862 C C . ALA A 1 112 ? -21.560 -3.623 14.222 1.00 58.88 112 ALA A C 1
ATOM 864 O O . ALA A 1 112 ? -22.691 -3.157 14.055 1.00 58.88 112 ALA A O 1
ATOM 865 N N . HIS A 1 113 ? -20.466 -2.870 14.174 1.00 66.25 113 HIS A N 1
ATOM 866 C CA . HIS A 1 113 ? -20.501 -1.422 13.994 1.00 66.25 113 HIS A CA 1
ATOM 867 C C . HIS A 1 113 ? -19.870 -1.021 12.662 1.00 66.25 113 HIS A C 1
ATOM 869 O O . HIS A 1 113 ? -18.874 -1.596 12.235 1.00 66.25 113 HIS A O 1
ATOM 875 N N . VAL A 1 114 ? -20.442 -0.009 12.014 1.00 63.03 114 VAL A N 1
ATOM 876 C CA . VAL A 1 114 ? -19.898 0.635 10.814 1.00 63.03 114 VAL A CA 1
ATOM 877 C C . VAL A 1 114 ? -19.474 2.051 11.170 1.00 63.03 114 VAL A C 1
ATOM 879 O O . VAL A 1 114 ? -20.103 2.729 11.983 1.00 63.03 114 VAL A O 1
ATOM 882 N N . VAL A 1 115 ? -18.405 2.511 10.537 1.00 69.69 115 VAL A N 1
ATOM 883 C CA . VAL A 1 115 ? -17.906 3.871 10.687 1.00 69.69 115 VAL A CA 1
ATOM 884 C C . VAL A 1 115 ? -18.585 4.806 9.678 1.00 69.69 115 VAL A C 1
ATOM 886 O O . VAL A 1 115 ? -18.552 4.558 8.474 1.00 69.69 115 VAL A O 1
ATOM 889 N N . GLN A 1 116 ? -19.159 5.915 10.150 1.00 71.31 116 GLN A N 1
ATOM 890 C CA . GLN A 1 116 ? -19.760 6.975 9.324 1.00 71.31 116 GLN A CA 1
ATOM 891 C C . GLN A 1 116 ? -19.317 8.353 9.833 1.00 71.31 116 GLN A C 1
ATOM 893 O O . GLN A 1 116 ? -19.045 8.492 11.020 1.00 71.31 116 GLN A O 1
ATOM 898 N N . PHE A 1 117 ? -19.257 9.399 9.000 1.00 65.12 117 PHE A N 1
ATOM 899 C CA . PHE A 1 117 ? -19.090 10.757 9.543 1.00 65.12 117 PHE A CA 1
ATOM 900 C C . PHE A 1 117 ? -20.458 11.391 9.796 1.00 65.12 117 PHE A C 1
ATOM 902 O O . PHE A 1 117 ? -21.406 11.217 9.028 1.00 65.12 117 PHE A O 1
ATOM 909 N N . ARG A 1 118 ? -20.543 12.199 10.851 1.00 64.12 118 ARG A N 1
ATOM 910 C CA . ARG A 1 118 ? -21.673 13.089 11.126 1.00 64.12 118 ARG A CA 1
ATOM 911 C C . ARG A 1 118 ? -21.211 14.537 11.158 1.00 64.12 118 ARG A C 1
ATOM 913 O O . ARG A 1 118 ? -20.099 14.831 11.584 1.00 64.12 118 ARG A O 1
ATOM 920 N N . ALA A 1 119 ? -22.082 15.444 10.722 1.00 56.94 119 ALA A N 1
ATOM 921 C CA . ALA A 1 119 ? -21.867 16.876 10.899 1.00 56.94 119 ALA A CA 1
ATOM 922 C C . ALA A 1 119 ? -21.789 17.222 12.393 1.00 56.94 119 ALA A C 1
ATOM 924 O O . ALA A 1 119 ? -22.613 16.763 13.187 1.00 56.94 119 ALA A O 1
ATOM 925 N N . THR A 1 120 ? -20.821 18.057 12.763 1.00 56.47 120 THR A N 1
ATOM 926 C CA . THR A 1 120 ? -20.754 18.640 14.102 1.00 56.47 120 THR A CA 1
ATOM 927 C C . THR A 1 120 ? -21.814 19.740 14.189 1.00 56.47 120 THR A C 1
ATOM 929 O O . THR A 1 120 ? -21.694 20.804 13.583 1.00 56.47 120 THR A O 1
ATOM 932 N N . HIS A 1 121 ? -22.925 19.473 14.879 1.00 43.50 121 HIS A N 1
ATOM 933 C CA . HIS A 1 121 ? -23.899 20.516 15.202 1.00 43.50 121 HIS A CA 1
ATOM 934 C C . HIS A 1 121 ? -23.318 21.414 16.302 1.00 43.50 121 HIS A C 1
ATOM 936 O O . HIS A 1 121 ? -23.576 21.196 17.482 1.00 43.50 121 HIS A O 1
ATOM 942 N N . GLU A 1 122 ? -22.541 22.431 15.932 1.00 37.53 122 GLU A N 1
ATOM 943 C CA . GLU A 1 122 ? -22.395 23.608 16.791 1.00 37.53 122 GLU A CA 1
ATOM 944 C C . GLU A 1 122 ? -23.630 24.504 16.620 1.00 37.53 122 GLU A C 1
ATOM 946 O O . GLU A 1 122 ? -24.184 24.629 15.525 1.00 37.53 122 GLU A O 1
ATOM 951 N N . GLY A 1 123 ? -24.114 25.049 17.738 1.00 33.19 123 GLY A N 1
ATOM 952 C CA . GLY A 1 123 ? -25.392 25.746 17.866 1.00 33.19 123 GLY A CA 1
ATOM 953 C C . GLY A 1 123 ? -25.641 26.869 16.852 1.00 33.19 123 GLY A C 1
ATOM 954 O O . GLY A 1 123 ? -24.736 27.459 16.270 1.00 33.19 123 GLY A O 1
ATOM 955 N N . SER A 1 124 ? -26.928 27.147 16.662 1.00 34.88 124 SER A N 1
ATOM 956 C CA . SER A 1 124 ? -27.499 28.206 15.829 1.00 34.88 124 SER A CA 1
ATOM 957 C C . SER A 1 124 ? -26.817 29.577 15.961 1.00 34.88 124 SER A C 1
ATOM 959 O O . SER A 1 124 ? -26.463 29.990 17.061 1.00 34.88 124 SER A O 1
ATOM 961 N N . ASP A 1 125 ? -26.811 30.300 14.834 1.00 36.44 125 ASP A N 1
ATOM 962 C CA . ASP A 1 125 ? -26.491 31.725 14.621 1.00 36.44 125 ASP A CA 1
ATOM 963 C C . ASP A 1 125 ? -25.021 32.128 14.395 1.00 36.44 125 ASP A C 1
ATOM 965 O O . ASP A 1 125 ? -24.342 32.681 15.254 1.00 36.44 125 ASP A O 1
ATOM 969 N N . SER A 1 126 ? -24.572 32.001 13.137 1.00 27.81 126 SER A N 1
ATOM 970 C CA . SER A 1 126 ? -23.555 32.890 12.548 1.00 27.81 126 SER A CA 1
ATOM 971 C C . SER A 1 126 ? -23.681 32.934 11.009 1.00 27.81 126 SER A C 1
ATOM 973 O O . SER A 1 126 ? -24.007 31.908 10.399 1.00 27.81 126 SER A O 1
ATOM 975 N N . PRO A 1 127 ? -23.484 34.093 10.339 1.00 32.34 127 PRO A N 1
ATOM 976 C CA . PRO A 1 127 ? -23.765 34.249 8.914 1.00 32.34 127 PRO A CA 1
ATOM 977 C C . PRO A 1 127 ? -22.772 33.459 8.055 1.00 32.34 127 PRO A C 1
ATOM 979 O O . PRO A 1 127 ? -21.581 33.395 8.355 1.00 32.34 127 PRO A O 1
ATOM 982 N N . ARG A 1 128 ? -23.256 32.912 6.930 1.00 29.45 128 ARG A N 1
ATOM 983 C CA . ARG A 1 128 ? -22.429 32.257 5.899 1.00 29.45 128 ARG A CA 1
ATOM 984 C C . ARG A 1 128 ? -21.184 33.102 5.578 1.00 29.45 128 ARG A C 1
ATOM 986 O O . ARG A 1 128 ? -21.355 34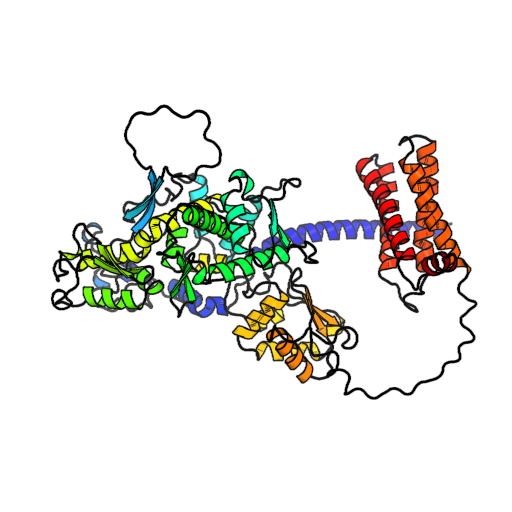.224 5.096 1.00 29.45 128 ARG A O 1
ATOM 993 N N . PRO A 1 129 ? -19.955 32.575 5.725 1.00 30.53 129 PRO A N 1
ATOM 994 C CA . PRO A 1 129 ? -18.787 33.275 5.228 1.00 30.53 129 PRO A CA 1
ATOM 995 C C . PRO A 1 129 ? -18.746 33.134 3.703 1.00 30.53 129 PRO A C 1
ATOM 997 O O . PRO A 1 129 ? -18.551 32.051 3.151 1.00 30.53 129 PRO A O 1
ATOM 1000 N N . SER A 1 130 ? -18.944 34.251 3.009 1.00 36.09 130 SER A N 1
ATOM 1001 C CA . SER A 1 130 ? -18.452 34.437 1.648 1.00 36.09 130 SER A CA 1
ATOM 1002 C C . SER A 1 130 ? -16.920 34.419 1.686 1.00 36.09 130 SER A C 1
ATOM 1004 O O . SER A 1 130 ? -16.333 35.227 2.401 1.00 36.09 130 SER A O 1
ATOM 1006 N N . ASN A 1 131 ? -16.304 33.531 0.900 1.00 36.50 131 ASN A N 1
ATOM 1007 C CA . ASN A 1 131 ? -14.860 33.259 0.790 1.00 36.50 131 ASN A CA 1
ATOM 1008 C C . ASN A 1 131 ? -14.250 32.429 1.935 1.00 36.50 131 ASN A C 1
ATOM 1010 O O . ASN A 1 131 ? -13.537 32.948 2.789 1.00 36.50 131 ASN A O 1
ATOM 1014 N N . ALA A 1 132 ? -14.449 31.107 1.893 1.00 29.64 132 ALA A N 1
ATOM 1015 C CA . ALA A 1 132 ? -13.564 30.170 2.582 1.00 29.64 132 ALA A CA 1
ATOM 1016 C C . ALA A 1 132 ? -12.242 30.053 1.799 1.00 29.64 132 ALA A C 1
ATOM 1018 O O . ALA A 1 132 ? -12.246 29.755 0.603 1.00 29.64 132 ALA A O 1
ATOM 1019 N N . SER A 1 133 ? -11.115 30.325 2.458 1.00 29.34 133 SER A N 1
ATOM 1020 C CA . SER A 1 133 ? -9.781 30.060 1.919 1.00 29.34 133 SER A CA 1
ATOM 1021 C C . SER A 1 133 ? -9.541 28.546 1.839 1.00 29.34 133 SER A C 1
ATOM 1023 O O . SER A 1 133 ? -9.993 27.785 2.690 1.00 29.34 133 SER A O 1
ATOM 1025 N N . ALA A 1 134 ? -8.817 28.096 0.815 1.00 34.59 134 ALA A N 1
ATOM 1026 C CA . ALA A 1 134 ? -8.592 26.684 0.485 1.00 34.59 134 ALA A CA 1
ATOM 1027 C C . ALA A 1 134 ? -7.652 25.917 1.456 1.00 34.59 134 ALA A C 1
ATOM 1029 O O . ALA A 1 134 ? -7.008 24.955 1.045 1.00 34.59 134 ALA A O 1
ATOM 1030 N N . HIS A 1 135 ? -7.528 26.341 2.721 1.00 37.62 135 HIS A N 1
ATOM 1031 C CA . HIS A 1 135 ? -6.491 25.857 3.649 1.00 37.62 135 HIS A CA 1
ATOM 1032 C C . HIS A 1 135 ? -6.978 25.416 5.043 1.00 37.62 135 HIS A C 1
ATOM 1034 O O . HIS A 1 135 ? -6.142 25.092 5.885 1.00 37.62 135 HIS A O 1
ATOM 1040 N N . SER A 1 136 ? -8.285 25.372 5.318 1.00 44.81 136 SER A N 1
ATOM 1041 C CA . SER A 1 136 ? -8.799 24.769 6.560 1.00 44.81 136 SER A CA 1
ATOM 1042 C C . SER A 1 136 ? -9.038 23.269 6.369 1.00 44.81 136 SER A C 1
ATOM 1044 O O . SER A 1 136 ? -9.737 22.889 5.427 1.00 44.81 136 SER A O 1
ATOM 1046 N N . LEU A 1 137 ? -8.502 22.434 7.267 1.00 53.56 137 LEU A N 1
ATOM 1047 C CA . LEU A 1 137 ? -8.897 21.024 7.379 1.00 53.56 137 LEU A CA 1
ATOM 1048 C C . LEU A 1 137 ? -10.425 20.947 7.596 1.00 53.56 137 LEU A C 1
ATOM 1050 O O . LEU A 1 137 ? -11.009 21.894 8.133 1.00 53.56 137 LEU A O 1
ATOM 1054 N N . PRO A 1 138 ? -11.108 19.882 7.147 1.00 53.59 138 PRO A N 1
ATOM 1055 C CA . PRO A 1 138 ? -12.555 19.767 7.296 1.00 53.59 138 PRO A CA 1
ATOM 1056 C C . PRO A 1 138 ? -12.953 19.489 8.759 1.00 53.59 138 PRO A C 1
ATOM 1058 O O . PRO A 1 138 ? -13.339 18.382 9.108 1.00 53.59 138 PRO A O 1
ATOM 1061 N N . ASP A 1 139 ? -12.920 20.517 9.610 1.00 53.84 139 ASP A N 1
ATOM 1062 C CA . ASP A 1 139 ? -13.266 20.455 11.046 1.00 53.84 139 ASP A CA 1
ATOM 1063 C C . ASP A 1 139 ? -14.785 20.347 11.321 1.00 53.84 139 ASP A C 1
ATOM 1065 O O . ASP A 1 139 ? -15.228 20.317 12.466 1.00 53.84 139 ASP A O 1
ATOM 1069 N N . LYS A 1 140 ? -15.627 20.307 10.280 1.00 60.97 140 LYS A N 1
ATOM 1070 C CA . LYS A 1 140 ? -17.101 20.364 10.404 1.00 60.97 140 LYS A CA 1
ATOM 1071 C C . LYS A 1 140 ? -17.791 19.001 10.490 1.00 60.97 140 LYS A C 1
ATOM 1073 O O . LYS A 1 140 ? -19.019 18.921 10.418 1.00 60.97 140 LYS A O 1
ATOM 1078 N N . GLN A 1 141 ? -17.019 17.924 10.551 1.00 67.06 141 GLN A N 1
ATOM 1079 C CA . GLN A 1 141 ? -17.535 16.564 10.627 1.00 67.06 141 GLN A CA 1
ATOM 1080 C C . GLN A 1 141 ? -16.709 15.759 11.628 1.00 67.06 141 GLN A C 1
ATOM 1082 O O . GLN A 1 141 ? -15.530 16.044 11.825 1.00 67.06 141 GLN A O 1
ATOM 1087 N N . THR A 1 142 ? -17.327 14.761 12.249 1.00 76.31 142 THR A N 1
ATOM 1088 C CA . THR A 1 142 ? -16.671 13.829 13.169 1.00 76.31 142 THR A CA 1
ATOM 1089 C C . THR A 1 142 ? -17.031 12.403 12.796 1.00 76.31 142 THR A C 1
ATOM 1091 O O . THR A 1 142 ? -18.183 12.104 12.473 1.00 76.31 142 THR A O 1
ATOM 1094 N N . LEU A 1 143 ? -16.036 11.526 12.847 1.00 81.62 143 LEU A N 1
ATOM 1095 C CA . LEU A 1 143 ? -16.202 10.094 12.644 1.00 81.62 143 LEU A CA 1
ATOM 1096 C C . LEU A 1 143 ? -16.969 9.469 13.815 1.00 81.62 143 LEU A C 1
ATOM 1098 O O . LEU A 1 143 ? -16.600 9.686 14.960 1.00 81.62 143 LEU A O 1
ATOM 1102 N N . VAL A 1 144 ? -18.008 8.682 13.567 1.00 82.44 144 VAL A N 1
ATOM 1103 C CA . VAL A 1 144 ? -18.798 8.004 14.602 1.00 82.44 144 VAL A CA 1
ATOM 1104 C C . VAL A 1 144 ? -19.014 6.538 14.247 1.00 82.44 144 VAL A C 1
ATOM 1106 O O . VAL A 1 144 ? -19.076 6.172 13.073 1.00 82.44 144 VAL A O 1
ATOM 1109 N N . LEU A 1 145 ? -19.175 5.707 15.273 1.00 81.06 145 LEU A N 1
ATOM 1110 C CA . LEU A 1 145 ? -19.661 4.340 15.115 1.00 81.06 145 LEU A CA 1
ATOM 1111 C C . LEU A 1 145 ? -21.186 4.331 15.096 1.00 81.06 145 LEU A C 1
ATOM 1113 O O . LEU A 1 145 ? -21.835 4.959 15.935 1.00 81.06 145 LEU A O 1
ATOM 1117 N N . VAL A 1 146 ? -21.743 3.593 14.144 1.00 78.50 146 VAL A N 1
ATOM 1118 C CA . VAL A 1 146 ? -23.177 3.367 13.973 1.00 78.50 146 VAL A CA 1
ATOM 1119 C C . VAL A 1 146 ? -23.419 1.864 13.975 1.00 78.50 146 VAL A C 1
ATOM 1121 O O . VAL A 1 146 ? -22.629 1.106 13.415 1.00 78.50 146 VAL A O 1
ATOM 1124 N N . ASN A 1 147 ? -24.500 1.422 14.614 1.00 71.25 147 ASN A N 1
ATOM 1125 C CA . ASN A 1 147 ? -24.930 0.030 14.544 1.00 71.25 147 ASN A CA 1
ATOM 1126 C C . ASN A 1 147 ? -25.129 -0.361 13.071 1.00 71.25 147 ASN A C 1
ATOM 1128 O O . ASN A 1 147 ? -25.827 0.337 12.338 1.00 71.25 147 ASN A O 1
ATOM 1132 N N . ALA A 1 148 ? -24.535 -1.470 12.631 1.00 68.38 148 ALA A N 1
ATOM 1133 C CA . ALA A 1 148 ? -24.603 -1.904 11.238 1.00 68.38 148 ALA A CA 1
ATOM 1134 C C . ALA A 1 148 ? -26.042 -2.097 10.724 1.00 68.38 148 ALA A C 1
ATOM 1136 O O . ALA A 1 148 ? -26.287 -1.930 9.534 1.00 68.38 148 ALA A O 1
ATOM 1137 N N . LEU A 1 149 ? -26.999 -2.409 11.605 1.00 64.94 149 LEU A N 1
ATOM 1138 C CA . LEU A 1 149 ? -28.419 -2.561 11.261 1.00 64.94 149 LEU A CA 1
ATOM 1139 C C . LEU A 1 149 ? -29.120 -1.225 10.985 1.00 64.94 149 LEU A C 1
ATOM 1141 O O . LEU A 1 149 ? -30.150 -1.193 10.316 1.00 64.94 149 LEU A O 1
ATOM 1145 N N . GLU A 1 150 ? -28.578 -0.136 11.524 1.00 68.88 150 GLU A N 1
ATOM 1146 C CA . GLU A 1 150 ? -29.097 1.226 11.380 1.00 68.88 150 GLU A CA 1
ATOM 1147 C C . GLU A 1 150 ? -28.306 2.033 10.339 1.00 68.88 150 GLU A C 1
ATOM 1149 O O . GLU A 1 150 ? -28.702 3.141 9.971 1.00 68.88 150 GLU A O 1
ATOM 1154 N N . ALA A 1 151 ? -27.177 1.495 9.874 1.00 70.69 151 ALA A N 1
ATOM 1155 C CA . ALA A 1 151 ? -26.284 2.152 8.939 1.00 70.69 151 ALA A CA 1
ATOM 1156 C C . ALA A 1 151 ? -26.815 2.063 7.499 1.00 70.69 151 ALA A C 1
ATOM 1158 O O . ALA A 1 151 ? -27.113 0.987 6.983 1.00 70.69 151 ALA A O 1
ATOM 1159 N N . ASP A 1 152 ? -26.869 3.205 6.815 1.00 71.44 152 ASP A N 1
ATOM 1160 C CA . ASP A 1 152 ? -27.068 3.250 5.367 1.00 71.44 152 ASP A CA 1
ATOM 1161 C C . ASP A 1 152 ? -25.727 3.044 4.642 1.00 71.44 152 ASP A C 1
ATOM 1163 O O . ASP A 1 152 ? -24.838 3.897 4.704 1.00 71.44 152 ASP A O 1
ATOM 1167 N N . ALA A 1 153 ? -25.593 1.923 3.929 1.00 66.50 153 ALA A N 1
ATOM 1168 C CA . ALA A 1 153 ? -24.398 1.576 3.158 1.00 66.50 153 ALA A CA 1
ATOM 1169 C C . ALA A 1 153 ? -24.120 2.527 1.974 1.00 66.50 153 ALA A C 1
ATOM 1171 O O . ALA A 1 153 ? -23.019 2.517 1.427 1.00 66.50 153 ALA A O 1
ATOM 1172 N N . ALA A 1 154 ? -25.094 3.348 1.562 1.00 65.94 154 ALA A N 1
ATOM 1173 C CA . ALA A 1 154 ? -24.897 4.381 0.546 1.00 65.94 154 ALA A CA 1
ATOM 1174 C C . ALA A 1 154 ? -24.354 5.700 1.125 1.00 65.94 154 ALA A C 1
ATOM 1176 O O . ALA A 1 154 ? -23.925 6.568 0.357 1.00 65.94 154 ALA A O 1
ATOM 1177 N N . VAL A 1 155 ? -24.383 5.872 2.452 1.00 67.12 155 VAL A N 1
ATOM 1178 C CA . VAL A 1 155 ? -23.892 7.067 3.146 1.00 67.12 155 VAL A CA 1
ATOM 1179 C C . VAL A 1 155 ? -22.454 6.835 3.578 1.00 67.12 155 VAL A C 1
ATOM 1181 O O . VAL A 1 155 ? -22.167 6.145 4.556 1.00 67.12 155 VAL A O 1
ATOM 1184 N N . PHE A 1 156 ? -21.538 7.446 2.834 1.00 64.62 156 PHE A N 1
ATOM 1185 C CA . PHE A 1 156 ? -20.119 7.267 3.078 1.00 64.62 156 PHE A CA 1
ATOM 1186 C C . PHE A 1 156 ? -19.596 8.126 4.219 1.00 64.62 156 PHE A C 1
ATOM 1188 O O . PHE A 1 156 ? -20.143 9.198 4.494 1.00 64.62 156 PHE A O 1
ATOM 1195 N N . PRO A 1 157 ? -18.465 7.710 4.811 1.00 55.44 157 PRO A N 1
ATOM 1196 C CA . PRO A 1 157 ? -17.668 8.525 5.698 1.00 55.44 157 PRO A CA 1
ATOM 1197 C C . PRO A 1 157 ? -17.505 9.979 5.206 1.00 55.44 157 PRO A C 1
ATOM 1199 O O . PRO A 1 157 ? -17.703 10.884 5.977 1.00 55.44 157 PRO A O 1
ATOM 1202 N N . VAL A 1 158 ? -17.345 10.310 3.924 1.00 59.31 158 VAL A N 1
ATOM 1203 C CA . VAL A 1 158 ? -17.239 11.740 3.508 1.00 59.31 158 VAL A CA 1
ATOM 1204 C C . VAL A 1 158 ? -18.559 12.553 3.538 1.00 59.31 158 VAL A C 1
ATOM 1206 O O . VAL A 1 158 ? -18.601 13.713 3.118 1.00 59.31 158 VAL A O 1
ATOM 1209 N N . GLY A 1 159 ? -19.662 11.959 4.005 1.00 54.69 159 GLY A N 1
ATOM 1210 C CA . GLY A 1 159 ? -20.952 12.620 4.227 1.00 54.69 159 GLY A CA 1
ATOM 1211 C C . GLY A 1 159 ? -21.750 12.945 2.958 1.00 54.69 159 GLY A C 1
ATOM 1212 O O . GLY A 1 159 ? -22.715 13.706 3.023 1.00 54.69 159 GLY A O 1
ATOM 1213 N N . GLN A 1 160 ? -21.355 12.413 1.797 1.00 62.59 160 GLN A N 1
ATOM 1214 C CA . GLN A 1 160 ? -22.117 12.513 0.550 1.00 62.59 160 GLN A CA 1
ATOM 1215 C C . GLN A 1 160 ? -22.651 11.126 0.171 1.00 62.59 160 GLN A C 1
ATOM 1217 O O . GLN A 1 160 ? -21.851 10.192 0.071 1.00 62.59 160 GLN A O 1
ATOM 1222 N N . PRO A 1 161 ? -23.969 10.965 -0.045 1.00 68.88 161 PRO A N 1
ATOM 1223 C CA . PRO A 1 161 ? -24.504 9.709 -0.541 1.00 68.88 161 PRO A CA 1
ATOM 1224 C C . PRO A 1 161 ? -24.001 9.460 -1.964 1.00 68.88 161 PRO A C 1
ATOM 1226 O O . PRO A 1 161 ? -23.981 10.381 -2.789 1.00 68.88 161 PRO A O 1
ATOM 1229 N N . VAL A 1 162 ? -23.604 8.225 -2.270 1.00 70.38 162 VAL A N 1
ATOM 1230 C CA . VAL A 1 162 ? -23.211 7.885 -3.644 1.00 70.38 162 VAL A CA 1
ATOM 1231 C C . VAL A 1 162 ? -24.439 7.897 -4.552 1.00 70.38 162 VAL A C 1
ATOM 1233 O O . VAL A 1 162 ? -25.500 7.384 -4.180 1.00 70.38 162 VAL A O 1
ATOM 1236 N N . PRO A 1 163 ? -24.329 8.480 -5.759 1.00 80.19 163 PRO A N 1
ATOM 1237 C CA . PRO A 1 163 ? -25.398 8.431 -6.739 1.00 80.19 163 PRO A CA 1
ATOM 1238 C C . PRO A 1 163 ? -25.855 6.993 -7.001 1.00 80.19 163 PRO A C 1
ATOM 1240 O O . PRO A 1 163 ? -25.043 6.099 -7.222 1.00 80.19 163 PRO A O 1
ATOM 1243 N N . ALA A 1 164 ? -27.167 6.770 -7.091 1.00 77.19 164 ALA A N 1
ATOM 1244 C CA . ALA A 1 164 ? -27.731 5.433 -7.309 1.00 77.19 164 ALA A CA 1
ATOM 1245 C C . ALA A 1 164 ? -27.158 4.700 -8.544 1.00 77.19 164 ALA A C 1
ATOM 1247 O O . ALA A 1 164 ? -27.114 3.472 -8.572 1.00 77.19 164 ALA A O 1
ATOM 1248 N N . ALA A 1 165 ? -26.712 5.443 -9.564 1.00 77.50 165 ALA A N 1
ATOM 1249 C CA . ALA A 1 165 ? -26.048 4.883 -10.739 1.00 77.50 165 ALA A CA 1
ATOM 1250 C C . ALA A 1 165 ? -24.692 4.237 -10.403 1.00 77.50 165 ALA A C 1
ATOM 1252 O O . ALA A 1 165 ? -24.426 3.132 -10.868 1.00 77.50 165 ALA A O 1
ATOM 1253 N N . GLU A 1 166 ? -23.883 4.890 -9.569 1.00 78.19 166 GLU A N 1
ATOM 1254 C CA . GLU A 1 166 ? -22.583 4.390 -9.108 1.00 78.19 166 GLU A CA 1
ATOM 1255 C C . GLU A 1 166 ? -22.768 3.195 -8.160 1.00 78.19 166 GLU A C 1
ATOM 1257 O O . GLU A 1 166 ? -22.090 2.185 -8.320 1.00 78.19 166 GLU A O 1
ATOM 1262 N N . CYS A 1 167 ? -23.762 3.233 -7.259 1.00 71.00 167 CYS A N 1
ATOM 1263 C CA . CYS A 1 167 ? -24.114 2.066 -6.435 1.00 71.00 167 CYS A CA 1
ATOM 1264 C C . CYS A 1 167 ? -24.523 0.861 -7.297 1.00 71.00 167 CYS A C 1
ATOM 1266 O O . CYS A 1 167 ? -24.132 -0.273 -7.028 1.00 71.00 167 CYS A O 1
ATOM 1268 N N . LYS A 1 168 ? -25.309 1.093 -8.357 1.00 73.50 168 LYS A N 1
ATOM 1269 C CA . LYS A 1 168 ? -25.727 0.033 -9.281 1.00 73.50 168 LYS A CA 1
ATOM 1270 C C . LYS A 1 168 ? -24.542 -0.547 -10.051 1.00 73.50 168 LYS A C 1
ATOM 1272 O O . LYS A 1 168 ? -24.496 -1.755 -10.252 1.00 73.50 168 LYS A O 1
ATOM 1277 N N . GLU A 1 169 ? -23.610 0.293 -10.490 1.00 75.75 169 GLU A N 1
ATOM 1278 C CA . GLU A 1 169 ? -22.376 -0.158 -11.133 1.00 75.75 169 GLU A CA 1
ATOM 1279 C C . GLU A 1 169 ? -21.528 -1.001 -10.169 1.00 75.75 169 GLU A C 1
ATOM 1281 O O . GLU A 1 169 ? -21.171 -2.124 -10.520 1.00 75.75 169 GLU A O 1
ATOM 1286 N N . ALA A 1 170 ? -21.308 -0.528 -8.938 1.00 71.75 170 ALA A N 1
ATOM 1287 C CA . ALA A 1 170 ? -20.573 -1.262 -7.909 1.00 71.75 170 ALA A CA 1
ATOM 1288 C C . ALA A 1 170 ? -21.188 -2.645 -7.624 1.00 71.75 170 ALA A C 1
ATOM 1290 O O . ALA A 1 170 ? -20.465 -3.636 -7.575 1.00 71.75 170 ALA A O 1
ATOM 1291 N N . LEU A 1 171 ? -22.521 -2.746 -7.530 1.00 71.12 171 LEU A N 1
ATOM 1292 C CA . LEU A 1 171 ? -23.225 -4.025 -7.350 1.00 71.12 171 LEU A CA 1
ATOM 1293 C C . LEU A 1 171 ? -23.058 -4.979 -8.542 1.00 71.12 171 LEU A C 1
ATOM 1295 O O . LEU A 1 171 ? -22.908 -6.183 -8.352 1.00 71.12 171 LEU A O 1
ATOM 1299 N N . MET A 1 172 ? -23.081 -4.460 -9.772 1.00 71.75 172 MET A N 1
ATOM 1300 C CA . MET A 1 172 ? -22.860 -5.281 -10.970 1.00 71.75 172 MET A CA 1
ATOM 1301 C C . MET A 1 172 ? -21.425 -5.819 -11.015 1.00 71.75 172 MET A C 1
ATOM 1303 O O . MET A 1 172 ? -21.212 -6.955 -11.430 1.00 71.75 172 MET A O 1
ATOM 1307 N N . ILE A 1 173 ? -20.455 -5.015 -10.574 1.00 68.19 173 ILE A N 1
ATOM 1308 C CA . ILE A 1 173 ? -19.038 -5.391 -10.506 1.00 68.19 173 ILE A CA 1
ATOM 1309 C C . ILE A 1 173 ? -18.781 -6.366 -9.353 1.00 68.19 173 ILE A C 1
ATOM 1311 O O . ILE A 1 173 ? -18.017 -7.308 -9.517 1.00 68.19 173 ILE A O 1
ATOM 1315 N N . ALA A 1 174 ? -19.448 -6.208 -8.210 1.00 65.25 174 ALA A N 1
ATOM 1316 C CA . ALA A 1 174 ? -19.329 -7.136 -7.084 1.00 65.25 174 ALA A CA 1
ATOM 1317 C C . ALA A 1 174 ? -19.724 -8.581 -7.454 1.00 65.25 174 ALA A C 1
ATOM 1319 O O . ALA A 1 174 ? -19.245 -9.527 -6.841 1.00 65.25 174 ALA A O 1
ATOM 1320 N N . GLY A 1 175 ? -20.577 -8.760 -8.471 1.00 61.12 175 GLY A N 1
ATOM 1321 C CA . GLY A 1 175 ? -21.008 -10.073 -8.956 1.00 61.12 175 GLY A CA 1
ATOM 1322 C C . GLY A 1 175 ? -20.061 -10.764 -9.946 1.00 61.12 175 GLY A C 1
ATOM 1323 O O . GLY A 1 175 ? -20.398 -11.854 -10.410 1.00 61.12 175 GLY A O 1
ATOM 1324 N N . VAL A 1 176 ? -18.927 -10.153 -10.316 1.00 65.62 176 VAL A N 1
ATOM 1325 C CA . VAL A 1 176 ? -17.929 -10.767 -11.212 1.00 65.62 176 VAL A CA 1
ATOM 1326 C C . VAL A 1 176 ? -16.680 -11.217 -10.453 1.00 65.62 176 VAL A C 1
ATOM 1328 O O . VAL A 1 176 ? -16.443 -10.832 -9.310 1.00 65.62 176 VAL A O 1
ATOM 1331 N N . ASP A 1 177 ? -15.869 -12.056 -11.091 1.00 59.44 177 ASP A N 1
ATOM 1332 C CA . ASP A 1 177 ? -14.647 -12.597 -10.503 1.00 59.44 177 ASP A CA 1
ATOM 1333 C C . ASP A 1 177 ? -13.619 -11.504 -10.163 1.00 59.44 177 ASP A C 1
ATOM 1335 O O . ASP A 1 177 ? -13.565 -10.437 -10.784 1.00 59.44 177 ASP A O 1
ATOM 1339 N N . PHE A 1 178 ? -12.775 -11.779 -9.167 1.00 61.72 178 PHE A N 1
ATOM 1340 C CA . PHE A 1 178 ? -11.751 -10.849 -8.685 1.00 61.72 178 PHE A CA 1
ATOM 1341 C C . PHE A 1 178 ? -10.873 -10.231 -9.797 1.00 61.72 178 PHE A C 1
ATOM 1343 O O . PHE A 1 178 ? -10.709 -9.007 -9.797 1.00 61.72 178 PHE A O 1
ATOM 1350 N N . PRO A 1 179 ? -10.354 -10.989 -10.791 1.00 61.09 179 PRO A N 1
ATOM 1351 C CA . PRO A 1 179 ? -9.582 -10.408 -11.894 1.00 61.09 179 PRO A CA 1
ATOM 1352 C C . PRO A 1 179 ? -10.348 -9.332 -12.673 1.00 61.09 179 PRO A C 1
ATOM 1354 O O . PRO A 1 179 ? -9.784 -8.289 -13.024 1.00 61.09 179 PRO A O 1
ATOM 1357 N N . SER A 1 180 ? -11.644 -9.551 -12.911 1.00 63.72 180 SER A N 1
ATOM 1358 C CA . SER A 1 180 ? -12.505 -8.587 -13.593 1.00 63.72 180 SER A CA 1
ATOM 1359 C C . SER A 1 180 ? -12.721 -7.329 -12.752 1.00 63.72 180 SER A C 1
ATOM 1361 O O . SER A 1 180 ? -12.616 -6.219 -13.285 1.00 63.72 180 SER A O 1
ATOM 1363 N N . ARG A 1 181 ? -12.947 -7.483 -11.439 1.00 73.12 181 ARG A N 1
ATOM 1364 C CA . ARG A 1 181 ? -13.067 -6.360 -10.490 1.00 73.12 181 ARG A CA 1
ATOM 1365 C C . ARG A 1 181 ? -11.787 -5.530 -10.434 1.00 73.12 181 ARG A C 1
ATOM 1367 O O . ARG A 1 181 ? -11.828 -4.311 -10.595 1.00 73.12 181 ARG A O 1
ATOM 1374 N N . PHE A 1 182 ? -10.637 -6.187 -10.301 1.00 70.31 182 PHE A N 1
ATOM 1375 C CA . PHE A 1 182 ? -9.335 -5.526 -10.283 1.00 70.31 182 PHE A CA 1
ATOM 1376 C C . PHE A 1 182 ? -9.053 -4.767 -11.585 1.00 70.31 182 PHE A C 1
ATOM 1378 O O . PHE A 1 182 ? -8.592 -3.625 -11.565 1.00 70.31 182 PHE A O 1
ATOM 1385 N N . SER A 1 183 ? -9.378 -5.351 -12.739 1.00 66.44 183 SER A N 1
ATOM 1386 C CA . SER A 1 183 ? -9.199 -4.647 -14.007 1.00 66.44 183 SER A CA 1
ATOM 1387 C C . SER A 1 183 ? -10.127 -3.442 -14.156 1.00 66.44 183 SER A C 1
ATOM 1389 O O . SER A 1 183 ? -9.693 -2.410 -14.676 1.00 66.44 183 SER A O 1
ATOM 1391 N N . HIS A 1 184 ? -11.382 -3.538 -13.701 1.00 75.56 184 HIS A N 1
ATOM 1392 C CA . HIS A 1 184 ? -12.287 -2.386 -13.674 1.00 75.56 184 HIS A CA 1
ATOM 1393 C C . HIS A 1 184 ? -11.700 -1.256 -12.823 1.00 75.56 184 HIS A C 1
ATOM 1395 O O . HIS A 1 184 ? -11.634 -0.120 -13.302 1.00 75.56 184 HIS A O 1
ATOM 1401 N N . LEU A 1 185 ? -11.167 -1.573 -11.637 1.00 80.62 185 LEU A N 1
ATOM 1402 C CA . LEU A 1 185 ? -10.484 -0.603 -10.782 1.00 80.62 185 LEU A CA 1
ATOM 1403 C C . LEU A 1 185 ? -9.338 0.089 -11.535 1.00 80.62 185 LEU A C 1
ATOM 1405 O O . LEU A 1 185 ? -9.333 1.314 -11.636 1.00 80.62 185 LEU A O 1
ATOM 1409 N N . VAL A 1 186 ? -8.420 -0.672 -12.142 1.00 73.44 186 VAL A N 1
ATOM 1410 C CA . VAL A 1 186 ? -7.270 -0.132 -12.900 1.00 73.44 186 VAL A CA 1
ATOM 1411 C C . VAL A 1 186 ? -7.710 0.754 -14.075 1.00 73.44 186 VAL A C 1
ATOM 1413 O O . VAL A 1 186 ? -7.116 1.803 -14.350 1.00 73.44 186 VAL A O 1
ATOM 1416 N N . GLN A 1 187 ? -8.754 0.352 -14.803 1.00 73.00 187 GLN A N 1
ATOM 1417 C CA . GLN A 1 187 ? -9.287 1.138 -15.917 1.00 73.00 187 GLN A CA 1
ATOM 1418 C C . GLN A 1 187 ? -9.895 2.454 -15.434 1.00 73.00 187 GLN A C 1
ATOM 1420 O O . GLN A 1 187 ? -9.665 3.504 -16.045 1.00 73.00 187 GLN A O 1
ATOM 1425 N N . THR A 1 188 ? -10.631 2.403 -14.328 1.00 81.69 188 THR A N 1
ATOM 1426 C CA . THR A 1 188 ? -11.326 3.558 -13.768 1.00 81.69 188 THR A CA 1
ATOM 1427 C C . THR A 1 188 ? -10.345 4.545 -13.140 1.00 81.69 188 THR A C 1
ATOM 1429 O O . THR A 1 188 ? -10.411 5.736 -13.446 1.00 81.69 188 THR A O 1
ATOM 1432 N N . THR A 1 189 ? -9.349 4.080 -12.377 1.00 82.38 189 THR A N 1
ATOM 1433 C CA . THR A 1 189 ? -8.295 4.935 -11.795 1.00 82.38 189 THR A CA 1
ATOM 1434 C C . THR A 1 189 ? -7.440 5.620 -12.862 1.00 82.38 189 THR A C 1
ATOM 1436 O O . THR A 1 189 ? -7.121 6.807 -12.736 1.00 82.38 189 THR A O 1
ATOM 1439 N N . THR A 1 190 ? -7.171 4.945 -13.986 1.00 74.19 190 THR A N 1
ATOM 1440 C CA . THR A 1 190 ? -6.526 5.574 -15.153 1.00 74.19 190 THR A CA 1
ATOM 1441 C C . THR A 1 190 ? -7.353 6.753 -15.687 1.00 74.19 190 THR A C 1
ATOM 1443 O O . THR A 1 190 ? -6.790 7.761 -16.114 1.00 74.19 190 THR A O 1
ATOM 1446 N N . GLY A 1 191 ? -8.686 6.644 -15.665 1.00 75.19 191 GLY A N 1
ATOM 1447 C CA . GLY A 1 191 ? -9.607 7.713 -16.059 1.00 75.19 191 GLY A CA 1
ATOM 1448 C C . GLY A 1 191 ? -9.705 8.862 -15.047 1.00 75.19 191 GLY A C 1
ATOM 1449 O O . GLY A 1 191 ? -9.959 9.999 -15.445 1.00 75.19 191 GLY A O 1
ATOM 1450 N N . LEU A 1 192 ? -9.462 8.593 -13.758 1.00 81.12 192 LEU A N 1
ATOM 1451 C CA . LEU A 1 192 ? -9.436 9.613 -12.700 1.00 81.12 192 LEU A CA 1
ATOM 1452 C C . LEU A 1 192 ? -8.207 10.527 -12.780 1.00 81.12 192 LEU A C 1
ATOM 1454 O O . LEU A 1 192 ? -8.263 11.683 -12.346 1.00 81.12 192 LEU A O 1
ATOM 1458 N N . SER A 1 193 ? -7.101 10.023 -13.330 1.00 69.81 193 SER A N 1
ATOM 1459 C CA . SER A 1 193 ? -5.888 10.805 -13.555 1.00 69.81 193 SER A CA 1
ATOM 1460 C C . SER A 1 193 ? -6.137 11.882 -14.616 1.00 69.81 193 SER A C 1
ATOM 1462 O O . SER A 1 193 ? -6.326 11.594 -15.799 1.00 69.81 193 SER A O 1
ATOM 1464 N N . LYS A 1 194 ? -6.130 13.161 -14.214 1.00 63.69 194 LYS A N 1
ATOM 1465 C CA . LYS A 1 194 ? -6.349 14.283 -15.143 1.00 63.69 194 LYS A CA 1
ATOM 1466 C C . LYS A 1 194 ? -5.210 14.343 -16.167 1.00 63.69 194 LYS A C 1
ATOM 1468 O O . LYS A 1 194 ? -4.079 14.683 -15.826 1.00 63.69 194 LYS A O 1
ATOM 1473 N N . ALA A 1 195 ? -5.526 14.081 -17.435 1.00 49.12 195 ALA A N 1
ATOM 1474 C CA . ALA A 1 195 ? -4.611 14.171 -18.577 1.00 49.12 195 ALA A CA 1
ATOM 1475 C C . ALA A 1 195 ? -4.308 15.624 -19.002 1.00 49.12 195 ALA A C 1
ATOM 1477 O O . ALA A 1 195 ? -4.238 15.929 -20.196 1.00 49.12 195 ALA A O 1
ATOM 1478 N N . ASP A 1 196 ? -4.158 16.546 -18.049 1.00 51.59 196 ASP A N 1
ATOM 1479 C CA . ASP A 1 196 ? -3.697 17.890 -18.376 1.00 51.59 196 ASP A CA 1
ATOM 1480 C C . ASP A 1 196 ? -2.189 17.819 -18.646 1.00 51.59 196 ASP A C 1
A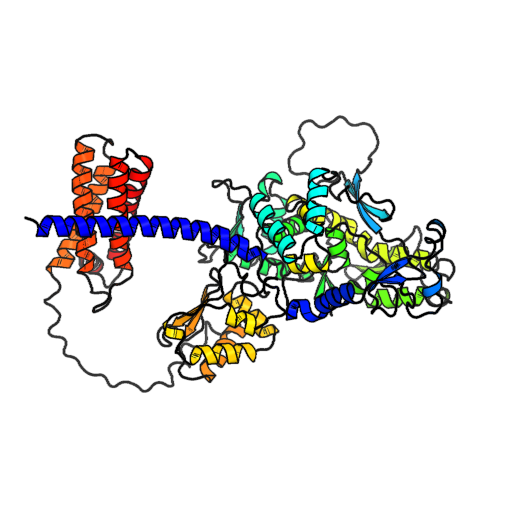TOM 1482 O O . ASP A 1 196 ? -1.358 17.935 -17.747 1.00 51.59 196 ASP A O 1
ATOM 1486 N N . ASN A 1 197 ? -1.832 17.557 -19.909 1.00 50.00 197 ASN A N 1
ATOM 1487 C CA . ASN A 1 197 ? -0.460 17.316 -20.379 1.00 50.00 197 ASN A CA 1
ATOM 1488 C C . ASN A 1 197 ? 0.527 18.465 -20.074 1.00 50.00 197 ASN A C 1
ATOM 1490 O O . ASN A 1 197 ? 1.716 18.354 -20.382 1.00 50.00 197 ASN A O 1
ATOM 1494 N N . HIS A 1 198 ? 0.057 19.571 -19.493 1.00 53.59 198 HIS A N 1
ATOM 1495 C CA . HIS A 1 198 ? 0.848 20.747 -19.152 1.00 53.59 198 HIS A CA 1
ATOM 1496 C C . HIS A 1 198 ? 1.054 20.968 -17.646 1.00 53.59 198 HIS A C 1
ATOM 1498 O O . HIS A 1 198 ? 1.892 21.799 -17.288 1.00 53.59 198 HIS A O 1
ATOM 1504 N N . ARG A 1 199 ? 0.374 20.226 -16.759 1.00 67.88 199 ARG A N 1
ATOM 1505 C CA . ARG A 1 199 ? 0.494 20.394 -15.302 1.00 67.88 199 ARG A CA 1
ATOM 1506 C C . ARG A 1 199 ? 0.936 19.076 -14.664 1.00 67.88 199 ARG A C 1
ATOM 1508 O O . ARG A 1 199 ? 0.206 18.098 -14.682 1.00 67.88 199 ARG A O 1
ATOM 1515 N N . LEU A 1 200 ? 2.157 19.049 -14.129 1.00 76.62 200 LEU A N 1
ATOM 1516 C CA . LEU A 1 200 ? 2.706 17.924 -13.361 1.00 76.62 200 LEU A CA 1
ATOM 1517 C C . LEU A 1 200 ? 2.866 18.361 -11.907 1.00 76.62 200 LEU A C 1
ATOM 1519 O O . LEU A 1 200 ? 3.377 19.458 -11.660 1.00 76.62 200 LEU A O 1
ATOM 1523 N N . LEU A 1 201 ? 2.480 17.502 -10.966 1.00 86.19 201 LEU A N 1
ATOM 1524 C CA . LEU A 1 201 ? 2.848 17.662 -9.565 1.00 86.19 201 LEU A CA 1
ATOM 1525 C C . LEU A 1 201 ? 4.323 17.266 -9.445 1.00 86.19 201 LEU A C 1
ATOM 1527 O O . LEU A 1 201 ? 4.693 16.164 -9.838 1.00 86.19 201 LEU A O 1
ATOM 1531 N N . LYS A 1 202 ? 5.184 18.176 -8.991 1.00 87.44 202 LYS A N 1
ATOM 1532 C CA . LYS A 1 202 ? 6.625 17.923 -8.868 1.00 87.44 202 LYS A CA 1
ATOM 1533 C C . LYS A 1 202 ? 6.983 17.780 -7.398 1.00 87.44 202 LYS A C 1
ATOM 1535 O O . LYS A 1 202 ? 6.669 18.678 -6.623 1.00 87.44 202 LYS A O 1
ATOM 1540 N N . LEU A 1 203 ? 7.662 16.694 -7.062 1.00 90.12 203 LEU A N 1
ATOM 1541 C CA . LEU A 1 203 ? 8.237 16.442 -5.750 1.00 90.12 203 LEU A CA 1
ATOM 1542 C C . LEU A 1 203 ? 9.752 16.320 -5.923 1.00 90.12 203 LEU A C 1
ATOM 1544 O O . LEU A 1 203 ? 10.231 15.358 -6.520 1.00 90.12 203 LEU A O 1
ATOM 1548 N N . SER A 1 204 ? 10.481 17.329 -5.455 1.00 90.38 204 SER A N 1
ATOM 1549 C CA . SER A 1 204 ? 11.945 17.339 -5.443 1.00 90.38 204 SER A CA 1
ATOM 1550 C C . SER A 1 204 ? 12.409 17.231 -3.997 1.00 90.38 204 SER A C 1
ATOM 1552 O O . SER A 1 204 ? 12.121 18.144 -3.230 1.00 90.38 204 SER A O 1
ATOM 1554 N N . ILE A 1 205 ? 13.073 16.135 -3.634 1.00 92.19 205 ILE A N 1
ATOM 1555 C CA . ILE A 1 205 ? 13.347 15.766 -2.235 1.00 92.19 205 ILE A CA 1
ATOM 1556 C C . ILE A 1 205 ? 14.751 15.197 -2.057 1.00 92.19 205 ILE A C 1
ATOM 1558 O O . ILE A 1 205 ? 15.309 14.622 -2.986 1.00 92.19 205 ILE A O 1
ATOM 1562 N N . GLU A 1 206 ? 15.312 15.338 -0.863 1.00 91.00 206 GLU A N 1
ATOM 1563 C CA . GLU A 1 206 ? 16.497 14.588 -0.421 1.00 91.00 206 GLU A CA 1
ATOM 1564 C C . GLU A 1 206 ? 16.049 13.244 0.180 1.00 91.00 206 GLU A C 1
ATOM 1566 O O . GLU A 1 206 ? 14.945 13.156 0.729 1.00 91.00 206 GLU A O 1
ATOM 1571 N N . ARG A 1 207 ? 16.861 12.181 0.064 1.00 87.75 207 ARG A N 1
ATOM 1572 C CA . ARG A 1 207 ? 16.480 10.829 0.532 1.00 87.75 207 ARG A CA 1
ATOM 1573 C C . ARG A 1 207 ? 16.179 10.803 2.025 1.00 87.75 207 ARG A C 1
ATOM 1575 O O . ARG A 1 207 ? 15.232 10.159 2.467 1.00 87.75 207 ARG A O 1
ATOM 1582 N N . GLU A 1 208 ? 16.954 11.561 2.781 1.00 89.19 208 GLU A N 1
ATOM 1583 C CA . GLU A 1 208 ? 16.873 11.694 4.230 1.00 89.19 208 GLU A CA 1
ATOM 1584 C C . GLU A 1 208 ? 15.583 12.399 4.679 1.00 89.19 208 GLU A C 1
ATOM 1586 O O . GLU A 1 208 ? 15.180 12.277 5.832 1.00 89.19 208 GLU A O 1
ATOM 1591 N N . LEU A 1 209 ? 14.918 13.130 3.775 1.00 91.69 209 LEU A N 1
ATOM 1592 C CA . LEU A 1 209 ? 13.720 13.925 4.058 1.00 91.69 209 LEU A CA 1
ATOM 1593 C C . LEU A 1 209 ? 12.463 13.392 3.356 1.00 91.69 209 LEU A C 1
ATOM 1595 O O . LEU A 1 209 ? 11.439 14.078 3.328 1.00 91.69 209 LEU A O 1
ATOM 1599 N N . VAL A 1 210 ? 12.514 12.163 2.824 1.00 93.94 210 VAL A N 1
ATOM 1600 C CA . VAL A 1 210 ? 11.422 11.548 2.050 1.00 93.94 210 VAL A CA 1
ATOM 1601 C C . VAL A 1 210 ? 10.086 11.610 2.779 1.00 93.94 210 VAL A C 1
ATOM 1603 O O . VAL A 1 210 ? 9.123 12.104 2.192 1.00 93.94 210 VAL A O 1
ATOM 1606 N N . LEU A 1 211 ? 10.002 11.160 4.035 1.00 93.94 211 LEU A N 1
ATOM 1607 C CA . LEU A 1 211 ? 8.741 11.183 4.779 1.00 93.94 211 LEU A CA 1
ATOM 1608 C C . LEU A 1 211 ? 8.249 12.614 5.003 1.00 93.94 211 LEU A C 1
ATOM 1610 O O . LEU A 1 211 ? 7.146 12.963 4.584 1.00 93.94 211 LEU A O 1
ATOM 1614 N N . ARG A 1 212 ? 9.087 13.457 5.612 1.00 93.19 212 ARG A N 1
ATOM 1615 C CA . ARG A 1 212 ? 8.733 14.832 5.986 1.00 93.19 212 ARG A CA 1
ATOM 1616 C C . ARG A 1 212 ? 8.224 15.644 4.795 1.00 93.19 212 ARG A C 1
ATOM 1618 O O . ARG A 1 212 ? 7.130 16.204 4.857 1.00 93.19 212 ARG A O 1
ATOM 1625 N N . ASP A 1 213 ? 8.993 15.703 3.712 1.00 94.56 213 ASP A N 1
ATOM 1626 C CA . ASP A 1 213 ? 8.663 16.552 2.566 1.00 94.56 213 ASP A CA 1
ATOM 1627 C C . ASP A 1 213 ? 7.443 16.019 1.801 1.00 94.56 213 ASP A C 1
ATOM 1629 O O . ASP A 1 213 ? 6.633 16.798 1.288 1.00 94.56 213 ASP A O 1
ATOM 1633 N N . SER A 1 214 ? 7.250 14.696 1.788 1.00 96.12 214 SER A N 1
ATOM 1634 C CA . SER A 1 214 ? 6.051 14.073 1.217 1.00 96.12 214 SER A CA 1
ATOM 1635 C C . SER A 1 214 ? 4.798 14.424 2.013 1.00 96.12 214 SER A C 1
ATOM 1637 O O . SER A 1 214 ? 3.797 14.832 1.420 1.00 96.12 214 SER A O 1
ATOM 1639 N N . LEU A 1 215 ? 4.845 14.329 3.346 1.00 95.00 215 LEU A N 1
ATOM 1640 C CA . LEU A 1 215 ? 3.719 14.696 4.208 1.00 95.00 215 LEU A CA 1
ATOM 1641 C C . LEU A 1 215 ? 3.363 16.183 4.062 1.00 95.00 215 LEU A C 1
ATOM 1643 O O . LEU A 1 215 ? 2.185 16.536 3.972 1.00 95.00 215 LEU A O 1
ATOM 1647 N N . ILE A 1 216 ? 4.360 17.066 3.946 1.00 93.06 216 ILE A N 1
ATOM 1648 C CA . ILE A 1 216 ? 4.140 18.498 3.689 1.00 93.06 216 ILE A CA 1
ATOM 1649 C C . ILE A 1 216 ? 3.478 18.718 2.321 1.00 93.06 216 ILE A C 1
ATOM 1651 O O . ILE A 1 216 ? 2.486 19.447 2.226 1.00 93.06 216 ILE A O 1
ATOM 1655 N N . LEU A 1 217 ? 3.978 18.089 1.252 1.00 94.19 217 LEU A N 1
ATOM 1656 C CA . LEU A 1 217 ? 3.388 18.252 -0.080 1.00 94.19 217 LEU A CA 1
ATOM 1657 C C . LEU A 1 217 ? 1.934 17.767 -0.103 1.00 94.19 217 LEU A C 1
ATOM 1659 O O . LEU A 1 217 ? 1.045 18.480 -0.572 1.00 94.19 217 LEU A O 1
ATOM 1663 N N . PHE A 1 218 ? 1.679 16.561 0.401 1.00 95.50 218 PHE A N 1
ATOM 1664 C CA . PHE A 1 218 ? 0.355 15.952 0.314 1.00 95.50 218 PHE A CA 1
ATOM 1665 C C . PHE A 1 218 ? -0.648 16.520 1.313 1.00 95.50 218 PHE A C 1
ATOM 1667 O O . PHE A 1 218 ? -1.841 16.458 1.034 1.00 95.50 218 PHE A O 1
ATOM 1674 N N . SER A 1 219 ? -0.215 17.169 2.394 1.00 93.75 219 SER A N 1
ATOM 1675 C CA . SER A 1 219 ? -1.121 17.944 3.256 1.00 93.75 219 SER A CA 1
ATOM 1676 C C . SER A 1 219 ? -1.513 19.301 2.661 1.00 93.75 219 SER A C 1
ATOM 1678 O O . SER A 1 219 ? -2.572 19.826 2.993 1.00 93.75 219 SER A O 1
ATOM 1680 N N . THR A 1 220 ? -0.696 19.873 1.769 1.00 91.31 220 THR A N 1
ATOM 1681 C CA . THR A 1 220 ? -0.893 21.241 1.247 1.00 91.31 220 THR A CA 1
ATOM 1682 C C . THR A 1 220 ? -1.400 21.304 -0.189 1.00 91.31 220 THR A C 1
ATOM 1684 O O . THR A 1 220 ? -1.930 22.338 -0.603 1.00 91.31 220 THR A O 1
ATOM 1687 N N . VAL A 1 221 ? -1.259 20.223 -0.964 1.00 91.38 221 VAL A N 1
ATOM 1688 C CA . VAL A 1 221 ? -1.742 20.183 -2.346 1.00 91.38 221 VAL A CA 1
ATOM 1689 C C . VAL A 1 221 ? -3.250 20.435 -2.395 1.00 91.38 221 VAL A C 1
ATOM 1691 O O . VAL A 1 221 ? -4.025 19.884 -1.614 1.00 91.38 221 VAL A O 1
ATOM 1694 N N . ASP A 1 222 ? -3.667 21.279 -3.334 1.00 89.62 222 ASP A N 1
ATOM 1695 C CA . ASP A 1 222 ? -5.082 21.549 -3.580 1.00 89.62 222 ASP A CA 1
ATOM 1696 C C . ASP A 1 222 ? -5.809 20.231 -3.937 1.00 89.62 222 ASP A C 1
ATOM 1698 O O . ASP A 1 222 ? -5.328 19.515 -4.831 1.00 89.62 222 ASP A O 1
ATOM 1702 N N . PRO A 1 223 ? -6.955 19.910 -3.300 1.00 86.94 223 PRO A N 1
ATOM 1703 C CA . PRO A 1 223 ? -7.736 18.709 -3.603 1.00 86.94 223 PRO A CA 1
ATOM 1704 C C . PRO A 1 223 ? -8.028 18.523 -5.101 1.00 86.94 223 PRO A C 1
ATOM 1706 O O . PRO A 1 223 ? -7.990 17.410 -5.621 1.00 86.94 223 PRO A O 1
ATOM 1709 N N . ALA A 1 224 ? -8.232 19.605 -5.860 1.00 86.38 224 ALA A N 1
ATOM 1710 C CA . ALA A 1 224 ? -8.478 19.538 -7.300 1.00 86.38 224 ALA A CA 1
ATOM 1711 C C . ALA A 1 224 ? -7.266 19.037 -8.109 1.00 86.38 224 ALA A C 1
ATOM 1713 O O . ALA A 1 224 ? -7.434 18.590 -9.254 1.00 86.38 224 ALA A O 1
ATOM 1714 N N . ASN A 1 225 ? -6.064 19.122 -7.532 1.00 88.56 225 ASN A N 1
ATOM 1715 C CA . ASN A 1 225 ? -4.791 18.741 -8.138 1.00 88.56 225 ASN A CA 1
ATOM 1716 C C . ASN A 1 225 ? -4.192 17.458 -7.540 1.00 88.56 225 ASN A C 1
ATOM 1718 O O . ASN A 1 225 ? -3.184 16.979 -8.057 1.00 88.56 225 ASN A O 1
ATOM 1722 N N . VAL A 1 226 ? -4.796 16.868 -6.503 1.00 90.25 226 VAL A N 1
ATOM 1723 C CA . VAL A 1 226 ? -4.239 15.687 -5.817 1.00 90.25 226 VAL A CA 1
ATOM 1724 C C . VAL A 1 226 ? -4.089 14.468 -6.742 1.00 90.25 226 VAL A C 1
ATOM 1726 O O . VAL A 1 226 ? -3.190 13.657 -6.545 1.00 90.25 226 VAL A O 1
ATOM 1729 N N . ARG A 1 227 ? -4.908 14.386 -7.804 1.00 90.19 227 ARG A N 1
ATOM 1730 C CA . ARG A 1 227 ? -4.888 13.332 -8.844 1.00 90.19 227 ARG A CA 1
ATOM 1731 C C . ARG A 1 227 ? -4.066 13.698 -10.088 1.00 90.19 227 ARG A C 1
ATOM 1733 O O . ARG A 1 227 ? -4.114 12.999 -11.097 1.00 90.19 227 ARG A O 1
ATOM 1740 N N . VAL A 1 228 ? -3.357 14.829 -10.073 1.00 86.00 228 VAL A N 1
ATOM 1741 C CA . VAL A 1 228 ? -2.440 15.200 -11.160 1.00 86.00 228 VAL A CA 1
ATOM 1742 C C . VAL A 1 228 ? -1.214 14.289 -11.109 1.00 86.00 228 VAL A C 1
ATOM 1744 O O . VAL A 1 228 ? -0.732 13.931 -10.027 1.00 86.00 228 VAL A O 1
ATOM 1747 N N . ARG A 1 229 ? -0.697 13.925 -12.289 1.00 82.25 229 ARG A N 1
ATOM 1748 C CA . ARG A 1 229 ? 0.478 13.060 -12.435 1.00 82.25 229 ARG A CA 1
ATOM 1749 C C . ARG A 1 229 ? 1.665 13.598 -11.630 1.00 82.25 229 ARG A C 1
ATOM 1751 O O . ARG A 1 229 ? 2.043 14.762 -11.797 1.00 82.25 229 ARG A O 1
ATOM 1758 N N . LEU A 1 230 ? 2.241 12.742 -10.786 1.00 85.06 230 LEU A N 1
ATOM 1759 C CA . LEU A 1 230 ? 3.395 13.055 -9.945 1.00 85.06 230 LEU A CA 1
ATOM 1760 C C . LEU A 1 230 ? 4.701 12.756 -10.683 1.00 85.06 230 LEU A C 1
ATOM 1762 O O . LEU A 1 230 ? 4.838 11.747 -11.371 1.00 85.06 230 LEU A O 1
ATOM 1766 N N . ARG A 1 231 ? 5.667 13.656 -10.529 1.00 84.56 231 ARG A N 1
ATOM 1767 C CA . ARG A 1 231 ? 7.056 13.490 -10.942 1.00 84.56 231 ARG A CA 1
ATOM 1768 C C . ARG A 1 231 ? 7.931 13.633 -9.710 1.00 84.56 231 ARG A C 1
ATOM 1770 O O . ARG A 1 231 ? 7.955 14.710 -9.115 1.00 84.56 231 ARG A O 1
ATOM 1777 N N . VAL A 1 232 ? 8.661 12.573 -9.387 1.00 87.38 232 VAL A N 1
ATOM 1778 C CA . VAL A 1 232 ? 9.607 12.547 -8.271 1.00 87.38 232 VAL A CA 1
ATOM 1779 C C . VAL A 1 232 ? 11.021 12.793 -8.788 1.00 87.38 232 VAL A C 1
ATOM 1781 O O . VAL A 1 232 ? 11.398 12.328 -9.864 1.00 87.38 232 VAL A O 1
ATOM 1784 N N . THR A 1 233 ? 11.805 13.570 -8.053 1.00 87.31 233 THR A N 1
ATOM 1785 C CA . THR A 1 233 ? 13.224 13.805 -8.315 1.00 87.31 233 THR A CA 1
ATOM 1786 C C . THR A 1 233 ? 13.976 13.812 -6.993 1.00 87.31 233 THR A C 1
ATOM 1788 O O . THR A 1 233 ? 13.691 14.642 -6.134 1.00 87.31 233 THR A O 1
ATOM 1791 N N . PHE A 1 234 ? 14.953 12.919 -6.855 1.00 87.06 234 PHE A N 1
ATOM 1792 C CA . PHE A 1 234 ? 15.894 12.967 -5.742 1.00 87.06 234 PHE A CA 1
ATOM 1793 C C . PHE A 1 234 ? 16.966 14.022 -6.024 1.00 87.06 234 PHE A C 1
ATOM 1795 O O . PHE A 1 234 ? 17.597 14.023 -7.087 1.00 87.06 234 PHE A O 1
ATOM 1802 N N . LEU A 1 235 ? 17.105 14.982 -5.113 1.00 85.06 235 LEU A N 1
ATOM 1803 C CA . LEU A 1 235 ? 18.089 16.051 -5.208 1.00 85.06 235 LEU A CA 1
ATOM 1804 C C . LEU A 1 235 ? 19.501 15.463 -5.102 1.00 85.06 235 LEU A C 1
ATOM 1806 O O . LEU A 1 235 ? 19.728 14.481 -4.412 1.00 85.06 235 LEU A O 1
ATOM 1810 N N . ASN A 1 236 ? 20.455 16.073 -5.809 1.00 79.88 236 ASN A N 1
ATOM 1811 C CA . ASN A 1 236 ? 21.870 15.670 -5.837 1.00 79.88 236 ASN A CA 1
ATOM 1812 C C . ASN A 1 236 ? 22.170 14.277 -6.429 1.00 79.88 236 ASN A C 1
ATOM 1814 O O . ASN A 1 236 ? 23.325 13.852 -6.431 1.00 79.88 236 ASN A O 1
ATOM 1818 N N . GLU A 1 237 ? 21.185 13.615 -7.039 1.00 76.81 237 GLU A N 1
ATOM 1819 C CA . GLU A 1 237 ? 21.346 12.291 -7.637 1.00 76.81 237 GLU A CA 1
ATOM 1820 C C . GLU A 1 237 ? 21.153 12.292 -9.154 1.00 76.81 237 GLU A C 1
ATOM 1822 O O . GLU A 1 237 ? 20.302 12.986 -9.718 1.00 76.81 237 GLU A O 1
ATOM 1827 N N . LYS A 1 238 ? 21.941 11.468 -9.856 1.00 62.47 238 LYS A N 1
ATOM 1828 C CA . LYS A 1 238 ? 21.777 11.251 -11.300 1.00 62.47 238 LYS A CA 1
ATOM 1829 C C . LYS A 1 238 ? 20.647 10.249 -11.560 1.00 62.47 238 LYS A C 1
ATOM 1831 O O . LYS A 1 238 ? 20.900 9.121 -11.968 1.00 62.47 238 LYS A O 1
ATOM 1836 N N . GLY A 1 239 ? 19.403 10.675 -11.365 1.00 56.47 239 GLY A N 1
ATOM 1837 C CA . GLY A 1 239 ? 18.206 9.926 -11.758 1.00 56.47 239 GLY A CA 1
ATOM 1838 C C . GLY A 1 239 ? 17.577 10.496 -13.032 1.00 56.47 239 GLY A C 1
ATOM 1839 O O . GLY A 1 239 ? 17.263 11.683 -13.096 1.00 56.47 239 GLY A O 1
ATOM 1840 N N . SER A 1 240 ? 17.379 9.672 -14.066 1.00 49.56 240 SER A N 1
ATOM 1841 C CA . SER A 1 240 ? 16.565 10.053 -15.230 1.00 49.56 240 SER A CA 1
ATOM 1842 C C . SER A 1 240 ? 15.124 9.598 -15.001 1.00 49.56 240 SER A C 1
ATOM 1844 O O . SER A 1 240 ? 14.881 8.410 -14.799 1.00 49.56 240 SER A O 1
ATOM 1846 N N . ASP A 1 241 ? 14.178 10.543 -15.007 1.00 52.50 241 ASP A N 1
ATOM 1847 C CA . ASP A 1 241 ? 12.749 10.299 -14.772 1.00 52.50 241 ASP A CA 1
ATOM 1848 C C . ASP A 1 241 ? 12.117 9.452 -15.893 1.00 52.50 241 ASP A C 1
ATOM 1850 O O . ASP A 1 241 ? 11.560 9.954 -16.873 1.00 52.50 241 ASP A O 1
ATOM 1854 N N . ALA A 1 242 ? 12.222 8.139 -15.715 1.00 48.91 242 ALA A N 1
ATOM 1855 C CA . ALA A 1 242 ? 11.408 7.109 -16.341 1.00 48.91 242 ALA A CA 1
ATOM 1856 C C . ALA A 1 242 ? 10.714 6.299 -15.229 1.00 48.91 242 ALA A C 1
ATOM 1858 O O . ALA A 1 242 ? 10.829 5.081 -15.193 1.00 48.91 242 ALA A O 1
ATOM 1859 N N . GLY A 1 243 ? 10.109 6.998 -14.253 1.00 54.59 243 GLY A N 1
ATOM 1860 C CA . GLY A 1 243 ? 9.241 6.494 -13.174 1.00 54.59 243 GLY A CA 1
ATOM 1861 C C . GLY A 1 243 ? 9.762 5.410 -12.213 1.00 54.59 243 GLY A C 1
ATOM 1862 O O . GLY A 1 243 ? 9.056 5.089 -11.261 1.00 54.59 243 GLY A O 1
ATOM 1863 N N . GLY A 1 244 ? 10.991 4.908 -12.358 1.00 65.81 244 GLY A N 1
ATOM 1864 C CA . GLY A 1 244 ? 11.655 4.125 -11.303 1.00 65.81 244 GLY A CA 1
ATOM 1865 C C . GLY A 1 244 ? 11.749 4.891 -9.981 1.00 65.81 244 GLY A C 1
ATOM 1866 O O . GLY A 1 244 ? 11.483 4.321 -8.929 1.00 65.81 244 GLY A O 1
ATOM 1867 N N . LEU A 1 245 ? 11.980 6.209 -10.054 1.00 79.62 245 LEU A N 1
ATOM 1868 C CA . LEU A 1 245 ? 12.038 7.088 -8.880 1.00 79.62 245 LEU A CA 1
ATOM 1869 C C . LEU A 1 245 ? 10.694 7.195 -8.141 1.00 79.62 245 LEU A C 1
ATOM 1871 O O . LEU A 1 245 ? 10.680 7.415 -6.938 1.00 79.62 245 LEU A O 1
ATOM 1875 N N . LEU A 1 246 ? 9.561 7.044 -8.843 1.00 82.38 246 LEU A N 1
ATOM 1876 C CA . LEU A 1 246 ? 8.232 7.061 -8.217 1.00 82.38 246 LEU A CA 1
ATOM 1877 C C . LEU A 1 246 ? 8.010 5.801 -7.372 1.00 82.38 246 LEU A C 1
ATOM 1879 O O . LEU A 1 246 ? 7.531 5.897 -6.247 1.00 82.38 246 LEU A O 1
ATOM 1883 N N . ARG A 1 247 ? 8.361 4.627 -7.910 1.00 77.69 247 ARG A N 1
ATOM 1884 C CA . ARG A 1 247 ? 8.261 3.355 -7.176 1.00 77.69 247 ARG A CA 1
ATOM 1885 C C . ARG A 1 247 ? 9.201 3.334 -5.983 1.00 77.69 247 ARG A C 1
ATOM 1887 O O . ARG A 1 247 ? 8.778 3.013 -4.882 1.00 77.69 247 ARG A O 1
ATOM 1894 N N . GLU A 1 248 ? 10.447 3.735 -6.209 1.00 81.75 248 GLU A N 1
ATOM 1895 C CA . GLU A 1 248 ? 11.449 3.876 -5.157 1.00 81.75 248 GLU A CA 1
ATOM 1896 C C . GLU A 1 248 ? 10.962 4.803 -4.040 1.00 81.75 248 GLU A C 1
ATOM 1898 O O . GLU A 1 248 ? 11.041 4.451 -2.869 1.00 81.75 248 GLU A O 1
ATOM 1903 N N . TRP A 1 249 ? 10.370 5.946 -4.389 1.00 88.94 249 TRP A N 1
ATOM 1904 C CA . TRP A 1 249 ? 9.781 6.857 -3.414 1.00 88.94 249 TRP A CA 1
ATOM 1905 C C . TRP A 1 249 ? 8.667 6.220 -2.574 1.00 88.94 249 TRP A C 1
ATOM 1907 O O . TRP A 1 249 ? 8.672 6.382 -1.356 1.00 88.94 249 TRP A O 1
ATOM 1917 N N . PHE A 1 250 ? 7.750 5.463 -3.186 1.00 89.38 250 PHE A N 1
ATOM 1918 C CA . PHE A 1 250 ? 6.714 4.738 -2.438 1.00 89.38 250 PHE A CA 1
ATOM 1919 C C . PHE A 1 250 ? 7.300 3.694 -1.485 1.00 89.38 250 PHE A C 1
ATOM 1921 O O . PHE A 1 250 ? 6.782 3.528 -0.386 1.00 89.38 250 PHE A O 1
ATOM 1928 N N . ILE A 1 251 ? 8.379 3.016 -1.878 1.00 83.38 251 ILE A N 1
ATOM 1929 C CA . ILE A 1 251 ? 9.050 2.028 -1.025 1.00 83.38 251 ILE A CA 1
ATOM 1930 C C . ILE A 1 251 ? 9.692 2.709 0.178 1.00 83.38 251 ILE A C 1
ATOM 1932 O O . ILE A 1 251 ? 9.409 2.320 1.305 1.00 83.38 251 ILE A O 1
ATOM 1936 N N . LEU A 1 252 ? 10.491 3.755 -0.055 1.00 88.38 252 LEU A N 1
ATOM 1937 C CA . LEU A 1 252 ? 11.144 4.507 1.019 1.00 88.38 252 LEU A CA 1
ATOM 1938 C C . LEU A 1 252 ? 10.117 5.098 1.992 1.00 88.38 252 LEU A C 1
ATOM 1940 O O . LEU A 1 252 ? 10.345 5.125 3.199 1.00 88.38 252 LEU A O 1
ATOM 1944 N N . LEU A 1 253 ? 8.968 5.547 1.477 1.00 92.19 253 LEU A N 1
ATOM 1945 C CA . LEU A 1 253 ? 7.856 5.975 2.318 1.00 92.19 253 LEU A CA 1
ATOM 1946 C C . LEU A 1 253 ? 7.244 4.829 3.109 1.00 92.19 253 LEU A C 1
ATOM 1948 O O . LEU A 1 253 ? 7.003 5.003 4.294 1.00 92.19 253 LEU A O 1
ATOM 1952 N N . ALA A 1 254 ? 6.971 3.686 2.482 1.00 89.62 254 ALA A N 1
ATOM 1953 C CA . ALA A 1 254 ? 6.380 2.549 3.173 1.00 89.62 254 ALA A CA 1
ATOM 1954 C C . ALA A 1 254 ? 7.294 2.031 4.294 1.00 89.62 254 ALA A C 1
ATOM 1956 O O . ALA A 1 254 ? 6.800 1.711 5.370 1.00 89.62 254 ALA A O 1
ATOM 1957 N N . GLU A 1 255 ? 8.611 2.005 4.071 1.00 88.00 255 GLU A N 1
ATOM 1958 C CA . GLU A 1 255 ? 9.605 1.644 5.088 1.00 88.00 255 GLU A CA 1
ATOM 1959 C C . GLU A 1 255 ? 9.595 2.624 6.263 1.00 88.00 255 GLU A C 1
ATOM 1961 O O . GLU A 1 255 ? 9.514 2.192 7.409 1.00 88.00 255 GLU A O 1
ATOM 1966 N N . GLN A 1 256 ? 9.608 3.934 5.993 1.00 92.31 256 GLN A N 1
ATOM 1967 C CA . GLN A 1 256 ? 9.555 4.944 7.053 1.00 92.31 256 GLN A CA 1
ATOM 1968 C C . GLN A 1 256 ? 8.206 4.937 7.784 1.00 92.31 256 GLN A C 1
ATOM 1970 O O . GLN A 1 256 ? 8.175 5.037 8.999 1.00 92.31 256 GLN A O 1
ATOM 1975 N N . LEU A 1 257 ? 7.084 4.770 7.082 1.00 92.12 257 LEU A N 1
ATOM 1976 C CA . LEU A 1 257 ? 5.757 4.711 7.704 1.00 92.12 257 LEU A CA 1
ATOM 1977 C C . LEU A 1 257 ? 5.560 3.470 8.579 1.00 92.12 257 LEU A C 1
ATOM 1979 O O . LEU A 1 257 ? 4.794 3.533 9.534 1.00 92.12 257 LEU A O 1
ATOM 1983 N N . ALA A 1 258 ? 6.225 2.360 8.255 1.00 89.44 258 ALA A N 1
ATOM 1984 C CA . ALA A 1 258 ? 6.203 1.144 9.060 1.00 89.44 258 ALA A CA 1
ATOM 1985 C C . ALA A 1 258 ? 7.151 1.203 10.273 1.00 89.44 258 ALA A C 1
ATOM 1987 O O . ALA A 1 258 ? 7.090 0.309 11.121 1.00 89.44 258 ALA A O 1
ATOM 1988 N N . ASP A 1 259 ? 8.030 2.209 10.354 1.00 89.19 259 ASP A N 1
ATOM 1989 C CA . ASP A 1 259 ? 8.923 2.421 11.493 1.00 89.19 259 ASP A CA 1
ATOM 1990 C C . ASP A 1 259 ? 8.131 2.999 12.683 1.00 89.19 259 ASP A C 1
ATOM 1992 O O . ASP A 1 259 ? 7.608 4.119 12.580 1.00 89.19 259 ASP A O 1
ATOM 1996 N N . PRO A 1 260 ? 8.073 2.293 13.832 1.00 85.31 260 PRO A N 1
ATOM 1997 C CA . PRO A 1 260 ? 7.396 2.776 15.033 1.00 85.31 260 PRO A CA 1
ATOM 1998 C C . PRO A 1 260 ? 7.892 4.144 15.516 1.00 85.31 260 PRO A C 1
ATOM 2000 O O . PRO A 1 260 ? 7.133 4.884 16.135 1.00 85.31 260 PRO A O 1
ATOM 2003 N N . ALA A 1 261 ? 9.145 4.517 15.224 1.00 86.25 261 ALA A N 1
ATOM 2004 C CA . ALA A 1 261 ? 9.701 5.813 15.610 1.00 86.25 261 ALA A CA 1
ATOM 2005 C C . ALA A 1 261 ? 8.990 7.003 14.939 1.00 86.25 261 ALA A C 1
ATOM 2007 O O . ALA A 1 261 ? 9.111 8.134 15.411 1.00 86.25 261 ALA A O 1
ATOM 2008 N N . THR A 1 262 ? 8.250 6.767 13.851 1.00 87.56 262 THR A N 1
ATOM 2009 C CA . THR A 1 262 ? 7.488 7.818 13.163 1.00 87.56 262 THR A CA 1
ATOM 2010 C C . THR A 1 262 ? 6.151 8.142 13.820 1.00 87.56 262 THR A C 1
ATOM 2012 O O . THR A 1 262 ? 5.636 9.237 13.601 1.00 87.56 262 THR A O 1
ATOM 2015 N N . GLY A 1 263 ? 5.592 7.230 14.624 1.00 88.25 263 GLY A N 1
ATOM 2016 C CA . GLY A 1 263 ? 4.329 7.442 15.342 1.00 88.25 263 GLY A CA 1
ATOM 2017 C C . GLY A 1 263 ? 3.086 7.570 14.448 1.00 88.25 263 GLY A C 1
ATOM 2018 O O . GLY A 1 263 ? 2.132 8.264 14.812 1.00 88.25 263 GLY A O 1
ATOM 2019 N N . LEU A 1 264 ? 3.110 6.974 13.246 1.00 92.00 264 LEU A N 1
ATOM 2020 C CA . LEU A 1 264 ? 1.993 6.999 12.285 1.00 92.00 264 LEU A CA 1
ATOM 2021 C C . LEU A 1 264 ? 1.298 5.641 12.142 1.00 92.00 264 LEU A C 1
ATOM 2023 O O . LEU A 1 264 ? 0.070 5.577 12.081 1.00 92.00 264 LEU A O 1
ATOM 2027 N N . PHE A 1 265 ? 2.071 4.558 12.096 1.00 94.12 265 PHE A N 1
ATOM 2028 C CA . PHE A 1 265 ? 1.552 3.196 12.127 1.00 94.12 265 PHE A CA 1
ATOM 2029 C C . PHE A 1 265 ? 2.250 2.385 13.210 1.00 94.12 265 PHE A C 1
ATOM 2031 O O . PHE A 1 265 ? 3.427 2.581 13.504 1.00 94.12 265 PHE A O 1
ATOM 2038 N N . VAL A 1 266 ? 1.520 1.415 13.747 1.00 92.25 266 VAL A N 1
ATOM 2039 C CA . VAL A 1 266 ? 2.027 0.436 14.704 1.00 92.25 266 VAL A CA 1
ATOM 2040 C C . VAL A 1 266 ? 1.722 -0.969 14.199 1.00 92.25 266 VAL A C 1
ATOM 2042 O O . VAL A 1 266 ? 0.658 -1.223 13.629 1.00 92.25 266 VAL A O 1
ATOM 2045 N N . MET A 1 267 ? 2.668 -1.891 14.377 1.00 89.88 267 MET A N 1
ATOM 2046 C CA . MET A 1 267 ? 2.428 -3.306 14.106 1.00 89.88 267 MET A CA 1
ATOM 2047 C C . MET A 1 267 ? 1.540 -3.863 15.216 1.00 89.88 267 MET A C 1
ATOM 2049 O O . MET A 1 267 ? 1.931 -3.864 16.380 1.00 89.88 267 MET A O 1
ATOM 2053 N N . VAL A 1 268 ? 0.348 -4.325 14.848 1.00 86.94 268 VAL A N 1
ATOM 2054 C CA . VAL A 1 268 ? -0.654 -4.815 15.809 1.00 86.94 268 VAL A CA 1
ATOM 2055 C C . VAL A 1 268 ? -0.679 -6.343 15.865 1.00 86.94 268 VAL A C 1
ATOM 2057 O O . VAL A 1 268 ? -0.928 -6.932 16.911 1.00 86.94 268 VAL A O 1
ATOM 2060 N N . ASN A 1 269 ? -0.305 -7.007 14.767 1.00 75.44 269 ASN A N 1
ATOM 2061 C CA . ASN A 1 269 ? -0.219 -8.461 14.707 1.00 75.44 269 ASN A CA 1
ATOM 2062 C C . ASN A 1 269 ? 1.109 -8.896 14.081 1.00 75.44 269 ASN A C 1
ATOM 2064 O O . ASN A 1 269 ? 1.342 -8.688 12.891 1.00 75.44 269 ASN A O 1
ATOM 2068 N N . GLU A 1 270 ? 1.966 -9.529 14.883 1.00 72.31 270 GLU A N 1
ATOM 2069 C CA . GLU A 1 270 ? 3.273 -10.023 14.435 1.00 72.31 270 GLU A CA 1
ATOM 2070 C C . GLU A 1 270 ? 3.157 -11.184 13.441 1.00 72.31 270 GLU A C 1
ATOM 2072 O O . GLU A 1 270 ? 3.943 -11.271 12.498 1.00 72.31 270 GLU A O 1
ATOM 2077 N N . SER A 1 271 ? 2.174 -12.071 13.634 1.00 63.94 271 SER A N 1
ATOM 2078 C CA . SER A 1 271 ? 2.015 -13.282 12.819 1.00 63.94 271 SER A CA 1
ATOM 2079 C C . SER A 1 271 ? 1.566 -12.969 11.393 1.00 63.94 271 SER A C 1
ATOM 2081 O O . SER A 1 271 ? 2.159 -13.468 10.440 1.00 63.94 271 SER A O 1
ATOM 2083 N N . GLU A 1 272 ? 0.589 -12.073 11.250 1.00 64.81 272 GLU A N 1
ATOM 2084 C CA . GLU A 1 272 ? 0.104 -11.578 9.954 1.00 64.81 272 GLU A CA 1
ATOM 2085 C C . GLU A 1 272 ? 0.940 -10.387 9.446 1.00 64.81 272 GLU A C 1
ATOM 2087 O O . GLU A 1 272 ? 0.736 -9.906 8.334 1.00 64.81 272 GLU A O 1
ATOM 2092 N N . ARG A 1 273 ? 1.890 -9.889 10.257 1.00 75.88 273 ARG A N 1
ATOM 2093 C CA . ARG A 1 273 ? 2.706 -8.689 9.989 1.00 75.88 273 ARG A CA 1
ATOM 2094 C C . ARG A 1 273 ? 1.857 -7.494 9.544 1.00 75.88 273 ARG A C 1
ATOM 2096 O O . ARG A 1 273 ? 2.217 -6.778 8.606 1.00 75.88 273 ARG A O 1
ATOM 2103 N N . SER A 1 274 ? 0.724 -7.299 10.215 1.00 83.00 274 SER A N 1
ATOM 2104 C CA . SER A 1 274 ? -0.264 -6.282 9.863 1.00 83.00 274 SER A CA 1
ATOM 2105 C C . SER A 1 274 ? -0.175 -5.058 10.767 1.00 83.00 274 SER A C 1
ATOM 2107 O O . SER A 1 274 ? 0.067 -5.171 11.974 1.00 83.00 274 SER A O 1
ATOM 2109 N N . TYR A 1 275 ? -0.444 -3.894 10.186 1.00 92.88 275 TYR A N 1
ATOM 2110 C CA . TYR A 1 275 ? -0.300 -2.591 10.823 1.00 92.88 275 TYR A CA 1
ATOM 2111 C C . TYR A 1 275 ? -1.648 -1.876 10.977 1.00 92.88 275 TYR A C 1
ATOM 2113 O O . TYR A 1 275 ? -2.555 -2.031 10.157 1.00 92.88 275 TYR A O 1
ATOM 2121 N N . SER A 1 276 ? -1.773 -1.062 12.021 1.00 94.19 276 SER A N 1
ATOM 2122 C CA . SER A 1 276 ? -2.890 -0.131 12.228 1.00 94.19 276 SER A CA 1
ATOM 2123 C C . SER A 1 276 ? -2.359 1.286 12.443 1.00 94.19 276 SER A C 1
ATOM 2125 O O . SER A 1 276 ? -1.149 1.482 12.559 1.00 94.19 276 SER A O 1
ATOM 2127 N N . LEU A 1 277 ? -3.251 2.276 12.468 1.00 94.75 277 LEU A N 1
ATOM 2128 C CA . LEU A 1 277 ? -2.882 3.653 12.806 1.00 94.75 277 LEU A CA 1
ATOM 2129 C C . LEU A 1 277 ? -2.403 3.714 14.258 1.00 94.75 277 LEU A C 1
ATOM 2131 O O . LEU A 1 277 ? -2.947 3.012 15.109 1.00 94.75 277 LEU A O 1
ATOM 2135 N N . ASP A 1 278 ? -1.404 4.547 14.543 1.00 91.56 278 ASP A N 1
ATOM 2136 C CA . ASP A 1 278 ? -0.891 4.674 15.906 1.00 91.56 278 ASP A CA 1
ATOM 2137 C C . ASP A 1 278 ? -1.895 5.435 16.806 1.00 91.56 278 ASP A C 1
ATOM 2139 O O . ASP A 1 278 ? -2.210 6.609 16.543 1.00 91.56 278 ASP A O 1
ATOM 2143 N N . PRO A 1 279 ? -2.408 4.809 17.885 1.00 88.00 279 PRO A N 1
ATOM 2144 C CA . PRO A 1 279 ? -3.280 5.487 18.841 1.00 88.00 279 PRO A CA 1
ATOM 2145 C C . PRO A 1 279 ? -2.567 6.583 19.651 1.00 88.00 279 PRO A C 1
ATOM 2147 O O . PRO A 1 279 ? -3.237 7.441 20.219 1.00 88.00 279 PRO A O 1
ATOM 2150 N N . HIS A 1 280 ? -1.231 6.612 19.685 1.00 78.50 280 HIS A N 1
ATOM 2151 C CA . HIS A 1 280 ? -0.430 7.550 20.483 1.00 78.50 280 HIS A CA 1
ATOM 2152 C C . HIS A 1 280 ? 0.204 8.673 19.653 1.00 78.50 280 HIS A C 1
ATOM 2154 O O . HIS A 1 280 ? 1.311 9.130 19.946 1.00 78.50 280 HIS A O 1
ATOM 2160 N N . ALA A 1 281 ? -0.498 9.145 18.621 1.00 67.12 281 ALA A N 1
ATOM 2161 C CA . ALA A 1 281 ? -0.021 10.243 17.789 1.00 67.12 281 ALA A CA 1
ATOM 2162 C C . ALA A 1 281 ? 0.386 11.470 18.633 1.00 67.12 281 ALA A C 1
ATOM 2164 O O . ALA A 1 281 ? -0.331 11.884 19.548 1.00 67.12 281 ALA A O 1
ATOM 2165 N N . ALA A 1 282 ? 1.539 12.068 18.311 1.00 60.31 282 ALA A N 1
ATOM 2166 C CA . ALA A 1 282 ? 2.067 13.220 19.036 1.00 60.31 282 ALA A CA 1
ATOM 2167 C C . ALA A 1 282 ? 1.040 14.367 19.094 1.00 60.31 282 ALA A C 1
ATOM 2169 O O . ALA A 1 282 ? 0.473 14.769 18.080 1.00 60.31 282 ALA A O 1
ATOM 2170 N N . SER A 1 283 ? 0.813 14.922 20.284 1.00 58.97 283 SER A N 1
ATOM 2171 C CA . SER A 1 283 ? -0.159 15.995 20.528 1.00 58.97 283 SER A CA 1
ATOM 2172 C C . SER A 1 283 ? 0.106 17.256 19.682 1.00 58.97 283 SER A C 1
ATOM 2174 O O . SER A 1 283 ? 1.238 17.730 19.615 1.00 58.97 283 SER A O 1
ATOM 2176 N N . GLY A 1 284 ? -0.942 17.841 19.084 1.00 63.50 284 GLY A N 1
ATOM 2177 C CA . GLY A 1 284 ? -0.890 19.084 18.289 1.00 63.50 284 GLY A CA 1
ATOM 2178 C C . GLY A 1 284 ? -1.753 19.022 17.020 1.00 63.50 284 GLY A C 1
ATOM 2179 O O . GLY A 1 284 ? -2.422 18.031 16.779 1.00 63.50 284 GLY A O 1
ATOM 2180 N N . ASP A 1 285 ? -1.757 20.054 16.172 1.00 65.44 285 ASP A N 1
ATOM 2181 C CA . ASP A 1 285 ? -2.469 19.987 14.875 1.00 65.44 285 ASP A CA 1
ATOM 2182 C C . ASP A 1 285 ? -1.625 19.371 13.747 1.00 65.44 285 ASP A C 1
ATOM 2184 O O . ASP A 1 285 ? -2.141 19.078 12.664 1.00 65.44 285 ASP A O 1
ATOM 2188 N N . ASP A 1 286 ? -0.329 19.161 13.986 1.00 80.19 286 ASP A N 1
ATOM 2189 C CA . ASP A 1 286 ? 0.588 18.642 12.972 1.00 80.19 286 ASP A CA 1
ATOM 2190 C C . ASP A 1 286 ? 0.285 17.174 12.631 1.00 80.19 286 ASP A C 1
ATOM 2192 O O . ASP A 1 286 ? 0.172 16.839 11.453 1.00 80.19 286 ASP A O 1
ATOM 2196 N N . TYR A 1 287 ? 0.005 16.319 13.627 1.00 86.06 287 TYR A N 1
ATOM 2197 C CA . TYR A 1 287 ? -0.309 14.904 13.378 1.00 86.06 287 TYR A CA 1
ATOM 2198 C C . TYR A 1 287 ? -1.572 14.729 12.520 1.00 86.06 287 TYR A C 1
ATOM 2200 O O . TYR A 1 287 ? -1.592 13.900 11.613 1.00 86.06 287 TYR A O 1
ATOM 2208 N N . LYS A 1 288 ? -2.610 15.561 12.711 1.00 90.50 288 LYS A N 1
ATOM 2209 C CA . LYS A 1 288 ? -3.829 15.527 11.880 1.00 90.50 288 LYS A CA 1
ATOM 2210 C C . LYS A 1 288 ? -3.501 15.729 10.399 1.00 90.50 288 LYS A C 1
ATOM 2212 O O . LYS A 1 288 ? -4.022 15.018 9.539 1.00 90.50 288 LYS A O 1
ATOM 2217 N N . ARG A 1 289 ? -2.614 16.686 10.093 1.00 91.81 289 ARG A N 1
ATOM 2218 C CA . ARG A 1 289 ? -2.145 16.949 8.721 1.00 91.81 289 ARG A CA 1
ATOM 2219 C C . ARG A 1 289 ? -1.327 15.789 8.173 1.00 91.81 289 ARG A C 1
ATOM 2221 O O . ARG A 1 289 ? -1.449 15.488 6.987 1.00 91.81 289 ARG A O 1
ATOM 2228 N N . GLN A 1 290 ? -0.530 15.141 9.018 1.00 93.75 290 GLN A N 1
ATOM 2229 C CA . GLN A 1 290 ? 0.245 13.966 8.636 1.00 93.75 290 GLN A CA 1
ATOM 2230 C C . GLN A 1 290 ? -0.680 12.800 8.263 1.00 93.75 290 GLN A C 1
ATOM 2232 O O . GLN A 1 290 ? -0.570 12.306 7.147 1.00 93.75 290 GLN A O 1
ATOM 2237 N N . TYR A 1 291 ? -1.663 12.431 9.094 1.00 94.94 291 TYR A N 1
ATOM 2238 C CA . TYR A 1 291 ? -2.622 11.363 8.759 1.00 94.94 291 TYR A CA 1
ATOM 2239 C C . TYR A 1 291 ? -3.445 11.673 7.505 1.00 94.94 291 TYR A C 1
ATOM 2241 O O . TYR A 1 291 ? -3.650 10.798 6.664 1.00 94.94 291 TYR A O 1
ATOM 2249 N N . TYR A 1 292 ? -3.852 12.930 7.321 1.00 94.38 292 TYR A N 1
ATOM 2250 C CA . TYR A 1 292 ? -4.500 13.374 6.086 1.00 94.38 292 TYR A CA 1
ATOM 2251 C C . TYR A 1 292 ? -3.613 13.186 4.848 1.00 94.38 292 TYR A C 1
ATOM 2253 O O . TYR A 1 292 ? -4.061 12.677 3.817 1.00 94.38 292 TYR A O 1
ATOM 2261 N N . ALA A 1 293 ? -2.336 13.557 4.951 1.00 96.25 293 ALA A N 1
ATOM 2262 C CA . ALA A 1 293 ? -1.364 13.346 3.888 1.00 96.25 293 ALA A CA 1
ATOM 2263 C C . ALA A 1 293 ? -1.107 11.854 3.631 1.00 96.25 293 ALA A C 1
ATOM 2265 O O . ALA A 1 293 ? -1.070 11.453 2.470 1.00 96.25 293 ALA A O 1
ATOM 2266 N N . VAL A 1 294 ? -0.992 11.030 4.678 1.00 96.62 294 VAL A N 1
ATOM 2267 C CA . VAL A 1 294 ? -0.853 9.567 4.576 1.00 96.62 294 VAL A CA 1
ATOM 2268 C C . VAL A 1 294 ? -2.037 8.968 3.821 1.00 96.62 294 VAL A C 1
ATOM 2270 O O . VAL A 1 294 ? -1.825 8.207 2.880 1.00 96.62 294 VAL A O 1
ATOM 2273 N N . GLY A 1 295 ? -3.268 9.366 4.155 1.00 96.19 295 GLY A N 1
ATOM 2274 C CA . GLY A 1 295 ? -4.466 8.947 3.428 1.00 96.19 295 GLY A CA 1
ATOM 2275 C C . GLY A 1 295 ? -4.375 9.264 1.934 1.00 96.19 295 GLY A C 1
ATOM 2276 O O . GLY A 1 295 ? -4.569 8.387 1.091 1.00 96.19 295 GLY A O 1
ATOM 2277 N N . ARG A 1 296 ? -3.983 10.499 1.585 1.00 96.19 296 ARG A N 1
ATOM 2278 C CA . ARG A 1 296 ? -3.766 10.900 0.184 1.00 96.19 296 ARG A CA 1
ATOM 2279 C C . ARG A 1 296 ? -2.667 10.080 -0.494 1.00 96.19 296 ARG A C 1
ATOM 2281 O O . ARG A 1 296 ? -2.841 9.670 -1.638 1.00 96.19 296 ARG A O 1
ATOM 2288 N N . ILE A 1 297 ? -1.543 9.836 0.177 1.00 96.19 297 ILE A N 1
ATOM 2289 C CA . ILE A 1 297 ? -0.425 9.043 -0.359 1.00 96.19 297 ILE A CA 1
ATOM 2290 C C . ILE A 1 297 ? -0.875 7.604 -0.633 1.00 96.19 297 ILE A C 1
ATOM 2292 O O . ILE A 1 297 ? -0.615 7.091 -1.722 1.00 96.19 297 ILE A O 1
ATOM 2296 N N . LEU A 1 298 ? -1.603 6.979 0.295 1.00 95.12 298 LEU A N 1
ATOM 2297 C CA . LEU A 1 298 ? -2.130 5.628 0.113 1.00 95.12 298 LEU A CA 1
ATOM 2298 C C . LEU A 1 298 ? -3.120 5.561 -1.056 1.00 95.12 298 LEU A C 1
ATOM 2300 O O . LEU A 1 298 ? -3.010 4.699 -1.926 1.00 95.12 298 LEU A O 1
ATOM 2304 N N . GLY A 1 299 ? -4.044 6.521 -1.140 1.00 94.25 299 GLY A N 1
ATOM 2305 C CA . GLY A 1 299 ? -4.955 6.624 -2.279 1.00 94.25 299 GLY A CA 1
ATOM 2306 C C . GLY A 1 299 ? -4.203 6.838 -3.598 1.00 94.25 299 GLY A C 1
ATOM 2307 O O . GLY A 1 299 ? -4.605 6.331 -4.645 1.00 94.25 299 GLY A O 1
ATOM 2308 N N . ARG A 1 300 ? -3.060 7.535 -3.571 1.00 92.56 300 ARG A N 1
ATOM 2309 C CA . ARG A 1 300 ? -2.199 7.673 -4.750 1.00 92.56 300 ARG A CA 1
ATOM 2310 C C . ARG A 1 300 ? -1.503 6.377 -5.135 1.00 92.56 300 ARG A C 1
ATOM 2312 O O . ARG A 1 300 ? -1.327 6.172 -6.330 1.00 92.56 300 ARG A O 1
ATOM 2319 N N . ALA A 1 301 ? -1.132 5.520 -4.188 1.00 90.31 301 ALA A N 1
ATOM 2320 C CA . ALA A 1 301 ? -0.578 4.206 -4.512 1.00 90.31 301 ALA A CA 1
ATOM 2321 C C . ALA A 1 301 ? -1.563 3.417 -5.395 1.00 90.31 301 ALA A C 1
ATOM 2323 O O . ALA A 1 301 ? -1.197 2.971 -6.482 1.00 90.31 301 ALA A O 1
ATOM 2324 N N . LEU A 1 302 ? -2.849 3.399 -5.018 1.00 88.94 302 LEU A N 1
ATOM 2325 C CA . LEU A 1 302 ? -3.928 2.806 -5.820 1.00 88.94 302 LEU A CA 1
ATOM 2326 C C . LEU A 1 302 ? -4.148 3.523 -7.163 1.00 88.94 302 LEU A C 1
ATOM 2328 O O . LEU A 1 302 ? -4.358 2.872 -8.186 1.00 88.94 302 LEU A O 1
ATOM 2332 N N . LEU A 1 303 ? -4.086 4.860 -7.184 1.00 87.75 303 LEU A N 1
ATOM 2333 C CA . LEU A 1 303 ? -4.254 5.653 -8.409 1.00 87.75 303 LEU A CA 1
ATOM 2334 C C . LEU A 1 303 ? -3.162 5.346 -9.446 1.00 87.75 303 LEU A C 1
ATOM 2336 O O . LEU A 1 303 ? -3.448 5.283 -10.639 1.00 87.75 303 LEU A O 1
ATOM 2340 N N . GLU A 1 304 ? -1.922 5.183 -8.985 1.00 81.25 304 GLU A N 1
ATOM 2341 C CA . GLU A 1 304 ? -0.739 4.936 -9.817 1.00 81.25 304 GLU A CA 1
ATOM 2342 C C . GLU A 1 304 ? -0.511 3.432 -10.084 1.00 81.25 304 GLU A C 1
ATOM 2344 O O . GLU A 1 304 ? 0.354 3.074 -10.884 1.00 81.25 304 GLU A O 1
ATOM 2349 N N . GLY A 1 305 ? -1.279 2.543 -9.438 1.00 75.88 305 GLY A N 1
ATOM 2350 C CA . GLY A 1 305 ? -1.136 1.089 -9.559 1.00 75.88 305 GLY A CA 1
ATOM 2351 C C . GLY A 1 305 ? 0.159 0.553 -8.942 1.00 75.88 305 GLY A C 1
ATOM 2352 O O . GLY A 1 305 ? 0.775 -0.363 -9.489 1.00 75.88 305 GLY A O 1
ATOM 2353 N N . VAL A 1 306 ? 0.604 1.160 -7.840 1.00 78.12 306 VAL A N 1
ATOM 2354 C CA . VAL A 1 306 ? 1.785 0.755 -7.070 1.00 78.12 306 VAL A CA 1
ATOM 2355 C C . VAL A 1 306 ? 1.329 0.043 -5.799 1.00 78.12 306 VAL A C 1
ATOM 2357 O O . VAL A 1 306 ? 0.410 0.506 -5.129 1.00 78.12 306 VAL A O 1
ATOM 2360 N N . THR A 1 307 ? 1.986 -1.065 -5.454 1.00 76.88 307 THR A N 1
ATOM 2361 C CA . THR A 1 307 ? 1.716 -1.800 -4.214 1.00 76.88 307 THR A CA 1
ATOM 2362 C C . THR A 1 307 ? 2.254 -1.048 -2.998 1.00 76.88 307 THR A C 1
ATOM 2364 O O . THR A 1 307 ? 3.420 -0.647 -2.969 1.00 76.88 307 THR A O 1
ATOM 2367 N N . TRP A 1 308 ? 1.415 -0.906 -1.983 1.00 81.44 308 TRP A N 1
ATOM 2368 C CA . TRP A 1 308 ? 1.749 -0.482 -0.635 1.00 81.44 308 TRP A CA 1
ATOM 2369 C C . TRP A 1 308 ? 2.667 -1.516 0.036 1.00 81.44 308 TRP A C 1
ATOM 2371 O O . TRP A 1 308 ? 2.488 -2.722 -0.113 1.00 81.44 308 TRP A O 1
ATOM 2381 N N . GLY A 1 309 ? 3.715 -1.066 0.725 1.00 77.19 309 GLY A N 1
ATOM 2382 C CA . GLY A 1 309 ? 4.812 -1.948 1.149 1.00 77.19 309 GLY A CA 1
ATOM 2383 C C . GLY A 1 309 ? 4.493 -2.921 2.296 1.00 77.19 309 GLY A C 1
ATOM 2384 O O . GLY A 1 309 ? 5.254 -3.869 2.505 1.00 77.19 309 GLY A O 1
ATOM 2385 N N . PHE A 1 310 ? 3.391 -2.735 3.027 1.00 84.19 310 PHE A N 1
ATOM 2386 C CA . PHE A 1 310 ? 3.023 -3.520 4.215 1.00 84.19 310 PHE A CA 1
ATOM 2387 C C . PHE A 1 310 ? 1.510 -3.758 4.307 1.00 84.19 310 PHE A C 1
ATOM 2389 O O . PHE A 1 310 ? 0.740 -3.016 3.714 1.00 84.19 310 PHE A O 1
ATOM 2396 N N . HIS A 1 311 ? 1.087 -4.769 5.070 1.00 83.94 311 HIS A N 1
ATOM 2397 C CA . HIS A 1 311 ? -0.330 -5.116 5.227 1.00 83.94 311 HIS A CA 1
ATOM 2398 C C . HIS A 1 311 ? -1.020 -4.228 6.261 1.00 83.94 311 HIS A C 1
ATOM 2400 O O . HIS A 1 311 ? -0.462 -3.956 7.328 1.00 83.94 311 HIS A O 1
ATOM 2406 N N . LEU A 1 312 ? -2.255 -3.818 5.976 1.00 90.81 312 LEU A N 1
ATOM 2407 C CA . LEU A 1 312 ? -3.122 -3.185 6.970 1.00 90.81 312 LEU A CA 1
ATOM 2408 C C . LEU A 1 312 ? -3.888 -4.258 7.753 1.00 90.81 312 LEU A C 1
ATOM 2410 O O . LEU A 1 312 ? -4.181 -5.331 7.234 1.00 90.81 312 LEU A O 1
ATOM 2414 N N . SER A 1 313 ? -4.210 -3.981 9.015 1.00 86.94 313 SER A N 1
ATOM 2415 C CA . SER A 1 313 ? -5.009 -4.893 9.840 1.00 86.94 313 SER A CA 1
ATOM 2416 C C . SER A 1 313 ? -6.430 -5.056 9.286 1.00 86.94 313 SER A C 1
ATOM 2418 O O . SER A 1 313 ? -7.002 -4.116 8.725 1.00 86.94 313 SER A O 1
ATOM 2420 N N . LEU A 1 314 ? -7.029 -6.236 9.483 1.00 80.06 314 LEU A N 1
ATOM 2421 C CA . LEU A 1 314 ? -8.381 -6.531 8.995 1.00 80.06 314 LEU A CA 1
ATOM 2422 C C . LEU A 1 314 ? -9.436 -5.502 9.452 1.00 80.06 314 LEU A C 1
ATOM 2424 O O . LEU A 1 314 ? -10.209 -5.050 8.603 1.00 80.06 314 LEU A O 1
ATOM 2428 N N . PRO A 1 315 ? -9.476 -5.058 10.728 1.00 82.19 315 PRO A N 1
ATOM 2429 C CA . PRO A 1 315 ? -10.429 -4.028 11.147 1.00 82.19 315 PRO A CA 1
ATOM 2430 C C . PRO A 1 315 ? -10.253 -2.705 10.394 1.00 82.19 315 PRO A C 1
ATOM 2432 O O . PRO A 1 315 ? -11.242 -2.063 10.031 1.00 82.19 315 PRO A O 1
ATOM 2435 N N . LEU A 1 316 ? -9.009 -2.306 10.109 1.00 92.19 316 LEU A N 1
ATOM 2436 C CA . LEU A 1 316 ? -8.722 -1.086 9.357 1.00 92.19 316 LEU A CA 1
ATOM 2437 C C . LEU A 1 316 ? -9.146 -1.222 7.886 1.00 92.19 316 LEU A C 1
ATOM 2439 O O . LEU A 1 316 ? -9.765 -0.306 7.349 1.00 92.19 316 LEU A O 1
ATOM 2443 N N . LEU A 1 317 ? -8.892 -2.373 7.254 1.00 87.81 317 LEU A N 1
ATOM 2444 C CA . LEU A 1 317 ? -9.353 -2.671 5.891 1.00 87.81 317 LEU A CA 1
ATOM 2445 C C . LEU A 1 317 ? -10.881 -2.622 5.796 1.00 87.81 317 LEU A C 1
ATOM 2447 O O . LEU A 1 317 ? -11.421 -1.901 4.958 1.00 87.81 317 LEU A O 1
ATOM 2451 N N . LYS A 1 318 ? -11.586 -3.308 6.705 1.00 81.75 318 LYS A N 1
ATOM 2452 C CA . LYS A 1 318 ? -13.053 -3.256 6.798 1.00 81.75 318 LYS A CA 1
ATOM 2453 C C . LYS A 1 318 ? -13.554 -1.823 6.944 1.00 81.75 318 LYS A C 1
ATOM 2455 O O . LYS A 1 318 ? -14.482 -1.419 6.250 1.00 81.75 318 LYS A O 1
ATOM 2460 N N . THR A 1 319 ? -12.887 -1.028 7.773 1.00 88.25 319 THR A N 1
ATOM 2461 C CA . THR A 1 319 ? -13.227 0.383 7.976 1.00 88.25 319 THR A CA 1
ATOM 2462 C C . THR A 1 319 ? -13.051 1.224 6.702 1.00 88.25 319 THR A C 1
ATOM 2464 O O . THR A 1 319 ? -13.920 2.036 6.384 1.00 88.25 319 THR A O 1
ATOM 2467 N N . ILE A 1 320 ? -11.979 1.006 5.929 1.00 90.00 320 ILE A N 1
ATOM 2468 C CA . ILE A 1 320 ? -11.758 1.645 4.613 1.00 90.00 320 ILE A CA 1
ATOM 2469 C C . ILE A 1 320 ? -12.806 1.194 3.578 1.00 90.00 320 ILE A C 1
ATOM 2471 O O . ILE A 1 320 ? -13.173 1.935 2.670 1.00 90.00 320 ILE A O 1
ATOM 2475 N N . LEU A 1 321 ? -13.330 -0.021 3.695 1.00 84.50 321 LEU A N 1
ATOM 2476 C CA . LEU A 1 321 ? -14.387 -0.506 2.805 1.00 84.50 321 LEU A CA 1
ATOM 2477 C C . LEU A 1 321 ? -15.790 -0.060 3.243 1.00 84.50 321 LEU A C 1
ATOM 2479 O O . LEU A 1 321 ? -16.742 -0.195 2.480 1.00 84.50 321 LEU A O 1
ATOM 2483 N N . GLY A 1 322 ? -15.933 0.516 4.441 1.00 79.00 322 GLY A N 1
ATOM 2484 C CA . GLY A 1 322 ? -17.240 0.811 5.036 1.00 79.00 322 GLY A CA 1
ATOM 2485 C C . GLY A 1 322 ? -17.990 -0.450 5.481 1.00 79.00 322 GLY A C 1
ATOM 2486 O O . GLY A 1 322 ? -19.217 -0.451 5.540 1.00 79.00 322 GLY A O 1
ATOM 2487 N N . MET A 1 323 ? -17.263 -1.531 5.767 1.00 78.56 323 MET A N 1
ATOM 2488 C CA . MET A 1 323 ? -17.819 -2.798 6.228 1.00 78.56 323 MET A CA 1
ATOM 2489 C C . MET A 1 323 ? -17.964 -2.833 7.755 1.00 78.56 323 MET A C 1
ATOM 2491 O O . MET A 1 323 ? -17.191 -2.179 8.462 1.00 78.56 323 MET A O 1
ATOM 2495 N N . PRO A 1 324 ? -18.916 -3.624 8.282 1.00 71.12 324 PRO A N 1
ATOM 2496 C CA . PRO A 1 324 ? -19.067 -3.796 9.719 1.00 71.12 324 PRO A CA 1
ATOM 2497 C C . PRO A 1 324 ? -17.844 -4.458 10.360 1.00 71.12 324 PRO A C 1
ATOM 2499 O O . PRO A 1 324 ? -17.369 -5.496 9.891 1.00 71.12 324 PRO A O 1
ATOM 2502 N N . VAL A 1 325 ? -17.390 -3.879 11.467 1.00 74.00 325 VAL A N 1
ATOM 2503 C CA . VAL A 1 325 ? -16.375 -4.436 12.364 1.00 74.00 325 VAL A CA 1
ATOM 2504 C C . VAL A 1 325 ? -17.078 -5.027 13.584 1.00 74.00 325 VAL A C 1
ATOM 2506 O O . VAL A 1 325 ? -18.017 -4.444 14.131 1.00 74.00 325 VAL A O 1
ATOM 2509 N N . SER A 1 326 ? -16.641 -6.211 13.986 1.00 71.88 326 SER A N 1
ATOM 2510 C CA . SER A 1 326 ? -17.239 -7.028 15.040 1.00 71.88 326 SER A CA 1
ATOM 2511 C C . SER A 1 326 ? -16.221 -7.395 16.120 1.00 71.88 326 SER A C 1
ATOM 2513 O O . SER A 1 326 ? -15.022 -7.172 15.966 1.00 71.88 326 SER A O 1
ATOM 2515 N N . PHE A 1 327 ? -16.697 -8.002 17.210 1.00 75.38 327 PHE A N 1
ATOM 2516 C CA . PHE A 1 327 ? -15.839 -8.523 18.277 1.00 75.38 327 PHE A CA 1
ATOM 2517 C C . PHE A 1 327 ? -14.762 -9.493 17.761 1.00 75.38 327 PHE A C 1
ATOM 2519 O O . PHE A 1 327 ? -13.606 -9.398 18.167 1.00 75.38 327 PHE A O 1
ATOM 2526 N N . ASP A 1 328 ? -15.115 -10.385 16.831 1.00 73.56 328 ASP A N 1
ATOM 2527 C CA . ASP A 1 328 ? -14.185 -11.387 16.299 1.00 73.56 328 ASP A CA 1
ATOM 2528 C C . ASP A 1 328 ? -13.068 -10.778 15.449 1.00 73.56 328 ASP A C 1
ATOM 2530 O O . ASP A 1 328 ? -11.999 -11.369 15.313 1.00 73.56 328 ASP A O 1
ATOM 2534 N N . ASP A 1 329 ? -13.255 -9.557 14.945 1.00 75.25 329 ASP A N 1
ATOM 2535 C CA . ASP A 1 329 ? -12.214 -8.851 14.202 1.00 75.25 329 ASP A CA 1
ATOM 2536 C C . ASP A 1 329 ? -11.055 -8.401 15.102 1.00 75.25 329 ASP A C 1
ATOM 2538 O O . ASP A 1 329 ? -9.934 -8.215 14.620 1.00 75.25 329 ASP A O 1
ATOM 2542 N N . LEU A 1 330 ? -11.286 -8.304 16.419 1.00 80.62 330 LEU A N 1
ATOM 2543 C CA . LEU A 1 330 ? -10.243 -7.981 17.387 1.00 80.62 330 LEU A CA 1
ATOM 2544 C C . LEU A 1 330 ? -9.100 -8.997 17.348 1.00 80.62 330 LEU A C 1
ATOM 2546 O O . LEU A 1 330 ? -7.960 -8.604 17.558 1.00 80.62 330 LEU A O 1
ATOM 2550 N N . GLN A 1 331 ? -9.349 -10.267 17.010 1.00 78.06 331 GLN A N 1
ATOM 2551 C CA . GLN A 1 331 ? -8.283 -11.274 16.943 1.00 78.06 331 GLN A CA 1
ATOM 2552 C C . GLN A 1 331 ? -7.200 -10.940 15.905 1.00 78.06 331 GLN A C 1
ATOM 2554 O O . GLN A 1 331 ? -6.066 -11.390 16.035 1.00 78.06 331 GLN A O 1
ATOM 2559 N N . PHE A 1 332 ? -7.539 -10.156 14.877 1.00 74.75 332 PHE A N 1
ATOM 2560 C CA . PHE A 1 332 ? -6.608 -9.738 13.828 1.00 74.75 332 PHE A CA 1
ATOM 2561 C C . PHE A 1 332 ? -5.883 -8.431 14.165 1.00 74.75 332 PHE A C 1
ATOM 2563 O O . PHE A 1 332 ? -4.944 -8.060 13.466 1.00 74.75 332 PHE A O 1
ATOM 2570 N N . HIS A 1 333 ? -6.295 -7.754 15.237 1.00 80.88 333 HIS A N 1
ATOM 2571 C CA . HIS A 1 333 ? -5.655 -6.550 15.754 1.00 80.88 333 HIS A CA 1
ATOM 2572 C C . HIS A 1 333 ? -4.877 -6.835 17.038 1.00 80.88 333 HIS A C 1
ATOM 2574 O O . HIS A 1 333 ? -3.707 -6.516 17.113 1.00 80.88 333 HIS A O 1
ATOM 2580 N N . ASP A 1 334 ? -5.495 -7.480 18.024 1.00 84.19 334 ASP A N 1
ATOM 2581 C CA . ASP A 1 334 ? -4.850 -7.938 19.253 1.00 84.19 334 ASP A CA 1
ATOM 2582 C C . ASP A 1 334 ? -5.340 -9.360 19.603 1.00 84.19 334 ASP A C 1
ATOM 2584 O O . ASP A 1 334 ? -6.359 -9.539 20.287 1.00 84.19 334 ASP A O 1
ATOM 2588 N N . PRO A 1 335 ? -4.616 -10.403 19.147 1.00 78.00 335 PRO A N 1
ATOM 2589 C CA . PRO A 1 335 ? -4.967 -11.796 19.418 1.00 78.00 335 PRO A CA 1
ATOM 2590 C C . PRO A 1 335 ? -5.001 -12.142 20.912 1.00 78.00 335 PRO A C 1
ATOM 2592 O O . PRO A 1 335 ? -5.725 -13.053 21.323 1.00 78.00 335 PRO A O 1
ATOM 2595 N N . SER A 1 336 ? -4.189 -11.462 21.725 1.00 87.44 336 SER A N 1
ATOM 2596 C CA . SER A 1 336 ? -4.084 -11.728 23.161 1.00 87.44 336 SER A CA 1
ATOM 2597 C C . SER A 1 336 ? -5.281 -11.139 23.895 1.00 87.44 336 SER A C 1
ATOM 2599 O O . SER A 1 336 ? -5.932 -11.838 24.674 1.00 87.44 336 SER A O 1
ATOM 2601 N N . LEU A 1 337 ? -5.626 -9.886 23.596 1.00 90.81 337 LEU A N 1
ATOM 2602 C CA . LEU A 1 337 ? -6.807 -9.240 24.152 1.00 90.81 337 LEU A CA 1
ATOM 2603 C C . LEU A 1 337 ? -8.089 -9.957 23.726 1.00 90.81 337 LEU A C 1
ATOM 2605 O O . LEU A 1 337 ? -8.941 -10.196 24.577 1.00 90.81 337 LEU A O 1
ATOM 2609 N N . TYR A 1 338 ? -8.205 -10.374 22.460 1.00 83.19 338 TYR A N 1
ATOM 2610 C CA . TYR A 1 338 ? -9.349 -11.165 21.997 1.00 83.19 338 TYR A CA 1
ATOM 2611 C C . TYR A 1 338 ? -9.559 -12.418 22.853 1.00 83.19 338 TYR A C 1
ATOM 2613 O O . TYR A 1 338 ? -10.658 -12.639 23.357 1.00 83.19 338 TYR A O 1
ATOM 2621 N N . LYS A 1 339 ? -8.498 -13.205 23.092 1.00 83.62 339 LYS A N 1
ATOM 2622 C CA . LYS A 1 339 ? -8.570 -14.404 23.945 1.00 83.62 339 LYS A CA 1
ATOM 2623 C C . LYS A 1 339 ? -9.013 -14.071 25.368 1.00 83.62 339 LYS A C 1
ATOM 2625 O O . LYS A 1 339 ? -9.847 -14.785 25.917 1.00 83.62 339 LYS A O 1
ATOM 2630 N N . ASN A 1 340 ? -8.489 -12.991 25.946 1.00 94.12 340 ASN A N 1
ATOM 2631 C CA . ASN A 1 340 ? -8.825 -12.573 27.307 1.00 94.12 340 ASN A CA 1
ATOM 2632 C C . ASN A 1 340 ? -10.288 -12.122 27.427 1.00 94.12 340 ASN A C 1
ATOM 2634 O O . ASN A 1 340 ? -10.986 -12.543 28.346 1.00 94.12 340 ASN A O 1
ATOM 2638 N N . LEU A 1 341 ? -10.776 -11.308 26.487 1.00 90.50 341 LEU A N 1
ATOM 2639 C CA . LEU A 1 341 ? -12.165 -10.842 26.484 1.00 90.50 341 LEU A CA 1
ATOM 2640 C C . LEU A 1 341 ? -13.140 -11.972 26.146 1.00 90.50 341 LEU A C 1
ATOM 2642 O O . LEU A 1 341 ? -14.208 -12.059 26.744 1.00 90.50 341 LEU A O 1
ATOM 2646 N N . ARG A 1 342 ? -12.758 -12.882 25.243 1.00 85.62 342 ARG A N 1
ATOM 2647 C CA . ARG A 1 342 ? -13.541 -14.083 24.939 1.00 85.62 342 ARG A CA 1
ATOM 2648 C C . ARG A 1 342 ? -13.668 -14.970 26.173 1.00 85.62 342 ARG A C 1
ATOM 2650 O O . ARG A 1 342 ? -14.768 -15.390 26.512 1.00 85.62 342 ARG A O 1
ATOM 2657 N N . TRP A 1 343 ? -12.562 -15.184 26.886 1.00 92.44 343 TRP A N 1
ATOM 2658 C CA . TRP A 1 343 ? -12.569 -15.917 28.146 1.00 92.44 343 TRP A CA 1
ATOM 2659 C C . TRP A 1 343 ? -13.466 -15.241 29.189 1.00 92.44 343 TRP A C 1
ATOM 2661 O O . TRP A 1 343 ? -14.270 -15.928 29.811 1.00 92.44 343 TRP A O 1
ATOM 2671 N N . LEU A 1 344 ? -13.402 -13.912 29.332 1.00 92.38 344 LEU A N 1
ATOM 2672 C CA . LEU A 1 344 ? -14.280 -13.166 30.239 1.00 92.38 344 LEU A CA 1
ATOM 2673 C C . LEU A 1 344 ? -15.767 -13.381 29.907 1.00 92.38 344 LEU A C 1
ATOM 2675 O O . LEU A 1 344 ? -16.577 -13.560 30.809 1.00 92.38 344 LEU A O 1
ATOM 2679 N N . LEU A 1 345 ? -16.137 -13.395 28.624 1.00 86.12 345 LEU A N 1
ATOM 2680 C CA . LEU A 1 345 ? -17.519 -13.650 28.202 1.00 86.12 345 LEU A CA 1
ATOM 2681 C C . LEU A 1 345 ? -17.977 -15.090 28.469 1.00 86.12 345 LEU A C 1
ATOM 2683 O O . LEU A 1 345 ? -19.141 -15.299 28.810 1.00 86.12 345 LEU A O 1
ATOM 2687 N N . ASP A 1 346 ? -17.078 -16.060 28.298 1.00 87.69 346 ASP A N 1
ATOM 2688 C CA . ASP A 1 346 ? -17.385 -17.491 28.378 1.00 87.69 346 ASP A CA 1
ATOM 2689 C C . ASP A 1 346 ? -17.311 -18.058 29.817 1.00 87.69 346 ASP A C 1
ATOM 2691 O O . ASP A 1 346 ? -17.674 -19.216 30.030 1.00 87.69 346 ASP A O 1
ATOM 2695 N N . ASN A 1 347 ? -16.848 -17.279 30.804 1.00 91.75 347 ASN A N 1
ATOM 2696 C CA . ASN A 1 347 ? -16.647 -17.723 32.191 1.00 91.75 347 ASN A CA 1
ATOM 2697 C C . ASN A 1 347 ? -17.296 -16.768 33.199 1.00 91.75 347 ASN A C 1
ATOM 2699 O O . ASN A 1 347 ? -17.340 -15.563 32.971 1.00 91.75 347 ASN A O 1
ATOM 2703 N N . ASP A 1 348 ? -17.757 -17.310 34.325 1.00 93.00 348 ASP A N 1
ATOM 2704 C CA . ASP A 1 348 ? -18.301 -16.550 35.459 1.00 93.00 348 ASP A CA 1
ATOM 2705 C C . ASP A 1 348 ? -17.211 -16.188 36.484 1.00 93.00 348 ASP A C 1
ATOM 2707 O O . ASP A 1 348 ? -16.102 -16.731 36.460 1.00 93.00 348 ASP A O 1
ATOM 2711 N N . GLY A 1 349 ? -17.536 -15.287 37.411 1.00 93.44 349 GLY A N 1
ATOM 2712 C CA . GLY A 1 349 ? -16.634 -14.791 38.446 1.00 93.44 349 GLY A CA 1
ATOM 2713 C C . GLY A 1 349 ? -15.783 -13.602 38.003 1.00 93.44 349 GLY A C 1
ATOM 2714 O O . GLY A 1 349 ? -14.640 -13.471 38.459 1.00 93.44 349 GLY A O 1
ATOM 2715 N N . ALA A 1 350 ? -16.307 -12.740 37.125 1.00 94.06 350 ALA A N 1
ATOM 2716 C CA . ALA A 1 350 ? -15.622 -11.529 36.668 1.00 94.06 350 ALA A CA 1
ATOM 2717 C C . ALA A 1 350 ? -15.143 -10.626 37.825 1.00 94.06 350 ALA A C 1
ATOM 2719 O O . ALA A 1 350 ? -14.076 -10.020 37.729 1.00 94.06 350 ALA A O 1
ATOM 2720 N N . GLU A 1 351 ? -15.860 -10.616 38.954 1.00 94.12 351 GLU A N 1
ATOM 2721 C CA . GLU A 1 351 ? -15.534 -9.835 40.155 1.00 94.12 351 GLU A CA 1
ATOM 2722 C C . GLU A 1 351 ? -14.154 -10.196 40.724 1.00 94.12 351 GLU A C 1
ATOM 2724 O O . GLU A 1 351 ? -13.465 -9.356 41.304 1.00 94.12 351 GLU A O 1
ATOM 2729 N N . SER A 1 352 ? -13.731 -11.454 40.556 1.00 94.62 352 SER A N 1
ATOM 2730 C CA . SER A 1 352 ? -12.448 -11.953 41.065 1.00 94.62 352 SER A CA 1
ATOM 2731 C C . SER A 1 352 ? -11.236 -11.405 40.307 1.00 94.62 352 SER A C 1
ATOM 2733 O O . SER A 1 352 ? -10.119 -11.449 40.824 1.00 94.62 352 SER A O 1
ATOM 2735 N N . LEU A 1 353 ? -11.452 -10.864 39.105 1.00 93.38 353 LEU A N 1
ATOM 2736 C CA . LEU A 1 353 ? -10.406 -10.301 38.253 1.00 93.38 353 LEU A CA 1
ATOM 2737 C C . LEU A 1 353 ? -10.058 -8.856 38.627 1.00 93.38 353 LEU A C 1
ATOM 2739 O O . LEU A 1 353 ? -9.075 -8.331 38.111 1.00 93.38 353 LEU A O 1
ATOM 2743 N N . ALA A 1 354 ? -10.857 -8.222 39.498 1.00 93.75 354 ALA A N 1
ATOM 2744 C CA . ALA A 1 354 ? -10.692 -6.833 39.932 1.00 93.75 354 ALA A CA 1
ATOM 2745 C C . ALA A 1 354 ? -10.554 -5.833 38.763 1.00 93.75 354 ALA A C 1
ATOM 2747 O O . ALA A 1 354 ? -9.804 -4.863 38.847 1.00 93.75 354 ALA A O 1
ATOM 2748 N N . LEU A 1 355 ? -11.274 -6.089 37.666 1.00 95.88 355 LEU A N 1
ATOM 2749 C CA . LEU A 1 355 ? -11.343 -5.189 36.519 1.00 95.88 355 LEU A CA 1
ATOM 2750 C C . LEU A 1 355 ? -12.305 -4.031 36.808 1.00 95.88 355 LEU A C 1
ATOM 2752 O O . LEU A 1 355 ? -13.295 -4.187 37.526 1.00 95.88 355 LEU A O 1
ATOM 2756 N N . THR A 1 356 ? -12.044 -2.888 36.186 1.00 97.06 356 THR A N 1
ATOM 2757 C CA . THR A 1 356 ? -12.885 -1.684 36.219 1.00 97.06 356 THR A CA 1
ATOM 2758 C C . THR A 1 356 ? -13.250 -1.268 34.797 1.00 97.06 356 THR A C 1
ATOM 2760 O O . THR A 1 356 ? -12.647 -1.753 33.840 1.00 97.06 356 THR A O 1
ATOM 2763 N N . PHE A 1 357 ? -14.213 -0.361 34.618 1.00 97.25 357 PHE A N 1
ATOM 2764 C CA . PHE A 1 357 ? -14.549 0.206 33.303 1.00 97.25 357 PHE A CA 1
ATOM 2765 C C . PHE A 1 357 ? -13.517 1.253 32.846 1.00 97.25 357 PHE A C 1
ATOM 2767 O O . PHE A 1 357 ? -13.854 2.361 32.427 1.00 97.25 357 PHE A O 1
ATOM 2774 N N . SER A 1 358 ? -12.237 0.902 32.919 1.00 95.50 358 SER A N 1
ATOM 2775 C CA . SER A 1 358 ? -11.110 1.729 32.506 1.00 95.50 358 SER A CA 1
ATOM 2776 C C . SER A 1 358 ? -10.015 0.888 31.848 1.00 95.50 358 SER A C 1
ATOM 2778 O O . SER A 1 358 ? -10.030 -0.345 31.872 1.00 95.50 358 SER A O 1
ATOM 2780 N N . VAL A 1 359 ? -9.074 1.571 31.203 1.00 92.75 359 VAL A N 1
ATOM 2781 C CA . VAL A 1 359 ? -7.967 0.982 30.455 1.00 92.75 359 VAL A CA 1
ATOM 2782 C C . VAL A 1 359 ? -6.674 1.655 30.866 1.00 92.75 359 VAL A C 1
ATOM 2784 O O . VAL A 1 359 ? -6.486 2.836 30.591 1.00 92.75 359 VAL A O 1
ATOM 2787 N N . SER A 1 360 ? -5.753 0.889 31.435 1.00 89.94 360 SER A N 1
ATOM 2788 C CA . SER A 1 360 ? -4.401 1.369 31.707 1.00 89.94 360 SER A CA 1
ATOM 2789 C C . SER A 1 360 ? -3.564 1.328 30.428 1.00 89.94 360 SER A C 1
ATOM 2791 O O . SER A 1 360 ? -3.359 0.258 29.846 1.00 89.94 360 SER A O 1
ATOM 2793 N N . LYS A 1 361 ? -3.064 2.481 29.979 1.00 84.25 361 LYS A N 1
ATOM 2794 C CA . LYS A 1 361 ? -2.104 2.589 28.872 1.00 84.25 361 LYS A CA 1
ATOM 2795 C C . LYS A 1 361 ? -0.850 3.312 29.313 1.00 84.25 361 LYS A C 1
ATOM 2797 O O . LYS A 1 361 ? -0.900 4.258 30.086 1.00 84.25 361 LYS A O 1
ATOM 2802 N N . ARG A 1 362 ? 0.279 2.898 28.747 1.00 81.31 362 ARG A N 1
ATOM 2803 C CA . ARG A 1 362 ? 1.551 3.569 28.969 1.00 81.31 362 ARG A CA 1
ATOM 2804 C C . ARG A 1 362 ? 1.805 4.585 27.863 1.00 81.31 362 ARG A C 1
ATOM 2806 O O . ARG A 1 362 ? 2.167 4.204 26.754 1.00 81.31 362 ARG A O 1
ATOM 2813 N N . ILE A 1 363 ? 1.624 5.866 28.163 1.00 75.06 363 ILE A N 1
ATOM 2814 C CA . ILE A 1 363 ? 1.765 6.971 27.209 1.00 75.06 363 ILE A CA 1
ATOM 2815 C C . ILE A 1 363 ? 2.978 7.802 27.621 1.00 75.06 363 ILE A C 1
ATOM 2817 O O . ILE A 1 363 ? 3.047 8.293 28.740 1.00 75.06 363 ILE A O 1
ATOM 2821 N N . ASN A 1 364 ? 3.964 7.949 26.730 1.00 72.38 364 ASN A N 1
ATOM 2822 C CA . ASN A 1 364 ? 5.213 8.683 27.001 1.00 72.38 364 ASN A CA 1
ATOM 2823 C C . ASN A 1 364 ? 5.983 8.215 28.255 1.00 72.38 364 ASN A C 1
ATOM 2825 O O . ASN A 1 364 ? 6.774 8.966 28.820 1.00 72.38 364 ASN A O 1
ATOM 2829 N N . GLY A 1 365 ? 5.791 6.958 28.662 1.00 78.19 365 GLY A N 1
ATOM 2830 C CA . GLY A 1 365 ? 6.445 6.360 29.827 1.00 78.19 365 GLY A CA 1
ATOM 2831 C C . GLY A 1 365 ? 5.613 6.380 31.110 1.00 78.19 365 GLY A C 1
ATOM 2832 O O . GLY A 1 365 ? 5.949 5.598 32.005 1.00 78.19 365 GLY A O 1
ATOM 2833 N N . ASP A 1 366 ? 4.531 7.160 31.146 1.00 81.00 366 ASP A N 1
ATOM 2834 C CA . ASP A 1 366 ? 3.595 7.273 32.266 1.00 81.00 366 ASP A CA 1
ATOM 2835 C C . ASP A 1 366 ? 2.409 6.318 32.089 1.00 81.00 366 ASP A C 1
ATOM 2837 O O . ASP A 1 366 ? 1.892 6.159 30.981 1.00 81.00 366 ASP A O 1
ATOM 2841 N N . ASP A 1 367 ? 1.971 5.693 33.180 1.00 86.19 367 ASP A N 1
ATOM 2842 C CA . ASP A 1 367 ? 0.758 4.876 33.192 1.00 86.19 367 ASP A CA 1
ATOM 2843 C C . ASP A 1 367 ? -0.457 5.797 33.370 1.00 86.19 367 ASP A C 1
ATOM 2845 O O . ASP A 1 367 ? -0.580 6.519 34.361 1.00 86.19 367 ASP A O 1
ATOM 2849 N N . VAL A 1 368 ? -1.331 5.802 32.368 1.00 88.81 368 VAL A N 1
ATOM 2850 C CA . VAL A 1 368 ? -2.537 6.623 32.292 1.00 88.81 368 VAL A CA 1
ATOM 2851 C C . VAL A 1 368 ? -3.742 5.699 32.216 1.00 88.81 368 VAL A C 1
ATOM 2853 O O . VAL A 1 368 ? -3.849 4.888 31.294 1.00 88.81 368 VAL A O 1
ATOM 2856 N N . ASP A 1 369 ? -4.666 5.853 33.159 1.00 90.62 369 ASP A N 1
ATOM 2857 C CA . ASP A 1 369 ? -5.952 5.166 33.130 1.00 90.62 369 ASP A CA 1
ATOM 2858 C C . ASP A 1 369 ? -6.974 5.983 32.338 1.00 90.62 369 ASP A C 1
ATOM 2860 O O . ASP A 1 369 ? -7.219 7.161 32.606 1.00 90.62 369 ASP A O 1
ATOM 2864 N N . ILE A 1 370 ? -7.561 5.341 31.333 1.00 91.94 370 ILE A N 1
ATOM 2865 C CA . ILE A 1 370 ? -8.562 5.922 30.446 1.00 91.94 370 ILE A CA 1
ATOM 2866 C C . ILE A 1 370 ? -9.905 5.285 30.772 1.00 91.94 370 ILE A C 1
ATOM 2868 O O . ILE A 1 370 ? -10.103 4.087 30.584 1.00 91.94 370 ILE A O 1
ATOM 2872 N N . ASP A 1 371 ? -10.827 6.101 31.258 1.00 95.88 371 ASP A N 1
ATOM 2873 C CA . ASP A 1 371 ? -12.193 5.708 31.578 1.00 95.88 371 ASP A CA 1
ATOM 2874 C C . ASP A 1 371 ? -12.993 5.377 30.301 1.00 95.88 371 ASP A C 1
ATOM 2876 O O . ASP A 1 371 ? -13.078 6.195 29.385 1.00 95.88 371 ASP A O 1
ATOM 2880 N N . LEU A 1 372 ? -13.601 4.184 30.244 1.00 93.69 372 LEU A N 1
ATOM 2881 C CA . LEU A 1 372 ? -14.486 3.756 29.144 1.00 93.69 372 LEU A CA 1
ATOM 2882 C C . LEU A 1 372 ? -15.908 4.319 29.289 1.00 93.69 372 LEU A C 1
ATOM 2884 O O . LEU A 1 372 ? -16.634 4.476 28.310 1.00 93.69 372 LEU A O 1
ATOM 2888 N N . ILE A 1 373 ? -16.300 4.614 30.525 1.00 93.94 373 ILE A N 1
ATOM 2889 C CA . ILE A 1 373 ? -17.530 5.314 30.906 1.00 93.94 373 ILE A CA 1
ATOM 2890 C C . ILE A 1 373 ? -17.168 6.409 31.911 1.00 93.94 373 ILE A C 1
ATOM 2892 O O . ILE A 1 373 ? -16.127 6.298 32.553 1.00 93.94 373 ILE A O 1
ATOM 2896 N N . PRO A 1 374 ? -18.005 7.440 32.114 1.00 95.19 374 PRO A N 1
ATOM 2897 C CA . PRO A 1 374 ? -17.751 8.438 33.150 1.00 95.19 374 PRO A CA 1
ATOM 2898 C C . PRO A 1 374 ? -17.524 7.790 34.527 1.00 95.19 374 PRO A C 1
ATOM 2900 O O . PRO A 1 374 ? -18.374 7.021 34.972 1.00 95.19 374 PRO A O 1
ATOM 2903 N N . ASP A 1 375 ? -16.408 8.123 35.188 1.00 94.19 375 ASP A N 1
ATOM 2904 C CA . ASP A 1 375 ? -15.990 7.544 36.481 1.00 94.19 375 ASP A CA 1
ATOM 2905 C C . ASP A 1 375 ? -15.773 6.014 36.428 1.00 94.19 375 ASP A C 1
ATOM 2907 O O . ASP A 1 375 ? -16.048 5.276 37.375 1.00 94.19 375 ASP A O 1
ATOM 2911 N N . GLY A 1 376 ? -15.287 5.516 35.287 1.00 95.06 376 GLY A N 1
ATOM 2912 C CA . GLY A 1 376 ? -15.148 4.089 34.997 1.00 95.06 376 GLY A CA 1
ATOM 2913 C C . GLY A 1 376 ? -14.180 3.342 35.918 1.00 95.06 376 GLY A C 1
ATOM 2914 O O . GLY A 1 376 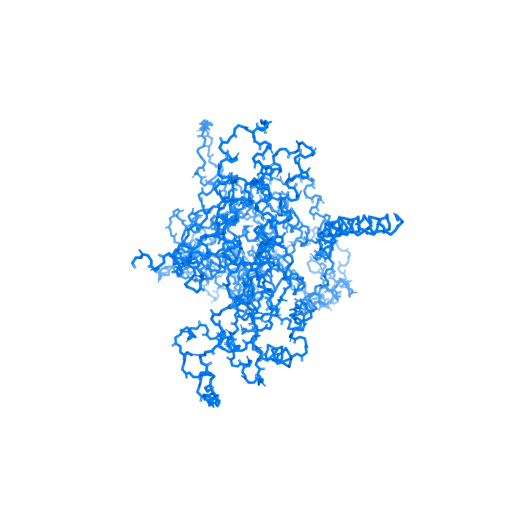? -14.419 2.175 36.232 1.00 95.06 376 GLY A O 1
ATOM 2915 N N . GLN A 1 377 ? -13.143 4.011 36.426 1.00 95.38 377 GLN A N 1
ATOM 2916 C CA . GLN A 1 377 ? -12.254 3.480 37.472 1.00 95.38 377 GLN A CA 1
ATOM 2917 C C . GLN A 1 377 ? -12.983 3.098 38.770 1.00 95.38 377 GLN A C 1
ATOM 2919 O O . GLN A 1 377 ? -12.523 2.218 39.495 1.00 95.38 377 GLN A O 1
ATOM 2924 N N . SER A 1 378 ? -14.121 3.727 39.068 1.00 95.88 378 SER A N 1
ATOM 2925 C CA . SER A 1 378 ? -14.922 3.443 40.265 1.00 95.88 378 SER A CA 1
ATOM 2926 C C . SER A 1 378 ? -15.963 2.338 40.040 1.00 95.88 378 SER A C 1
ATOM 2928 O O . SER A 1 378 ? -16.611 1.890 40.989 1.00 95.88 378 SER A O 1
ATOM 2930 N N . VAL A 1 379 ? -16.140 1.882 38.796 1.00 97.38 379 VAL A N 1
ATOM 2931 C CA . VAL A 1 379 ? -17.146 0.885 38.417 1.00 97.38 379 VAL A CA 1
ATOM 2932 C C . VAL A 1 379 ? -16.467 -0.457 38.172 1.00 97.38 379 VAL A C 1
ATOM 2934 O O . VAL A 1 379 ? -15.760 -0.637 37.183 1.00 97.38 379 VAL A O 1
ATOM 2937 N N . ALA A 1 380 ? -16.697 -1.417 39.069 1.00 97.12 380 ALA A N 1
ATOM 2938 C CA . ALA A 1 380 ? -16.174 -2.772 38.933 1.00 97.12 380 ALA A CA 1
ATOM 2939 C C . ALA A 1 380 ? -16.878 -3.550 37.809 1.00 97.12 380 ALA A C 1
ATOM 2941 O O . ALA A 1 380 ? -18.095 -3.441 37.610 1.00 97.12 380 ALA A O 1
ATOM 2942 N N . VAL A 1 381 ? -16.109 -4.382 37.111 1.00 97.38 381 VAL A N 1
ATOM 2943 C CA . VAL A 1 381 ? -16.637 -5.356 36.155 1.00 97.38 381 VAL A CA 1
ATOM 2944 C C . VAL A 1 381 ? -17.079 -6.602 36.918 1.00 97.38 381 VAL A C 1
ATOM 2946 O O . VAL A 1 381 ? -16.299 -7.223 37.638 1.00 97.38 381 VAL A O 1
ATOM 2949 N N . ILE A 1 382 ? -18.348 -6.948 36.755 1.00 96.56 382 ILE A N 1
ATOM 2950 C CA . ILE A 1 382 ? -19.051 -8.054 37.405 1.00 96.56 382 ILE A CA 1
ATOM 2951 C C . ILE A 1 382 ? -19.778 -8.878 36.334 1.00 96.56 382 ILE A C 1
ATOM 2953 O O . ILE A 1 382 ? -19.931 -8.424 35.196 1.00 96.56 382 ILE A O 1
ATOM 2957 N N . ASP A 1 383 ? -20.259 -10.076 36.662 1.00 95.19 383 ASP A N 1
ATOM 2958 C CA . ASP A 1 383 ? -20.870 -10.953 35.649 1.00 95.19 383 ASP A CA 1
ATOM 2959 C C . ASP A 1 383 ? -22.095 -10.339 34.949 1.00 95.19 383 ASP A C 1
ATOM 2961 O O . ASP A 1 383 ? -22.311 -10.576 33.756 1.00 95.19 383 ASP A O 1
ATOM 2965 N N . ASP A 1 384 ? -22.844 -9.488 35.654 1.00 94.25 384 ASP A N 1
ATOM 2966 C CA . ASP A 1 384 ? -24.018 -8.791 35.119 1.00 94.25 384 ASP A CA 1
ATOM 2967 C C . ASP A 1 384 ? -23.663 -7.718 34.073 1.00 94.25 384 ASP A C 1
ATOM 2969 O O . ASP A 1 384 ? -24.454 -7.472 33.159 1.00 94.25 384 ASP A O 1
ATOM 2973 N N . ASN A 1 385 ? -22.485 -7.083 34.172 1.00 93.50 385 ASN A N 1
ATOM 2974 C CA . ASN A 1 385 ? -22.087 -5.957 33.311 1.00 93.50 385 ASN A CA 1
ATOM 2975 C C . ASN A 1 385 ? -20.885 -6.256 32.390 1.00 93.50 385 ASN A C 1
ATOM 2977 O O . ASN A 1 385 ? -20.567 -5.448 31.516 1.00 93.50 385 ASN A O 1
ATOM 2981 N N . LYS A 1 386 ? -20.250 -7.434 32.497 1.00 93.38 386 LYS A N 1
ATOM 2982 C CA . LYS A 1 386 ? -19.059 -7.798 31.704 1.00 93.38 386 LYS A CA 1
ATOM 2983 C C . LYS A 1 386 ? -19.249 -7.697 30.191 1.00 93.38 386 LYS A C 1
ATOM 2985 O O . LYS A 1 386 ? -18.299 -7.406 29.472 1.00 93.38 386 LYS A O 1
ATOM 2990 N N . ARG A 1 387 ? -20.472 -7.898 29.685 1.00 89.06 387 ARG A N 1
ATOM 2991 C CA . ARG A 1 387 ? -20.777 -7.744 28.250 1.00 89.06 387 ARG A CA 1
ATOM 2992 C C . ARG A 1 387 ? -20.661 -6.298 27.778 1.00 89.06 387 ARG A C 1
ATOM 2994 O O . ARG A 1 387 ? -20.145 -6.072 26.689 1.00 89.06 387 ARG A O 1
ATOM 3001 N N . GLU A 1 388 ? -21.126 -5.352 28.589 1.00 91.81 388 GLU A N 1
ATOM 3002 C CA . GLU A 1 388 ? -21.013 -3.918 28.310 1.00 91.81 388 GLU A CA 1
ATOM 3003 C C . GLU A 1 388 ? -19.548 -3.484 28.360 1.00 91.81 388 GLU A C 1
ATOM 3005 O O . GLU A 1 388 ? -19.069 -2.824 27.441 1.00 91.81 388 GLU A O 1
ATOM 3010 N N . PHE A 1 389 ? -18.808 -3.949 29.373 1.00 94.06 389 PHE A N 1
ATOM 3011 C CA . PHE A 1 389 ? -17.367 -3.724 29.458 1.00 94.06 389 PHE A CA 1
ATOM 3012 C C . PHE A 1 389 ? -16.637 -4.212 28.200 1.00 94.06 389 PHE A C 1
ATOM 3014 O O . PHE A 1 389 ? -15.847 -3.466 27.626 1.00 94.06 389 PHE A O 1
ATOM 3021 N N . VAL A 1 390 ? -16.910 -5.440 27.742 1.00 91.06 390 VAL A N 1
ATOM 3022 C CA . VAL A 1 390 ? -16.268 -6.006 26.544 1.00 91.06 390 VAL A CA 1
ATOM 3023 C C . VAL A 1 390 ? -16.600 -5.197 25.290 1.00 91.06 390 VAL A C 1
ATOM 3025 O O . VAL A 1 390 ? -15.694 -4.915 24.508 1.00 91.06 390 VAL A O 1
ATOM 3028 N N . ASP A 1 391 ? -17.859 -4.792 25.108 1.00 85.00 391 ASP A N 1
ATOM 3029 C CA . ASP A 1 391 ? -18.278 -3.984 23.956 1.00 85.00 391 ASP A CA 1
ATOM 3030 C C . ASP A 1 391 ? -17.539 -2.636 23.915 1.00 85.00 391 ASP A C 1
ATOM 3032 O O . ASP A 1 391 ? -16.911 -2.297 22.910 1.00 85.00 391 ASP A O 1
ATOM 3036 N N . LEU A 1 392 ? -17.504 -1.923 25.047 1.00 90.50 392 LEU A N 1
ATOM 3037 C CA . LEU A 1 392 ? -16.780 -0.659 25.188 1.00 90.50 392 LEU A CA 1
ATOM 3038 C C . LEU A 1 392 ? -15.269 -0.833 25.015 1.00 90.50 392 LEU A C 1
ATOM 3040 O O . LEU A 1 392 ? -14.625 -0.024 24.348 1.00 90.50 392 LEU A O 1
ATOM 3044 N N . ARG A 1 393 ? -14.692 -1.909 25.560 1.00 92.31 393 ARG A N 1
ATOM 3045 C CA . ARG A 1 393 ? -13.262 -2.217 25.436 1.00 92.31 393 ARG A CA 1
ATOM 3046 C C . ARG A 1 393 ? -12.862 -2.430 23.975 1.00 92.31 393 ARG A C 1
ATOM 3048 O O . ARG A 1 393 ? -11.854 -1.879 23.539 1.00 92.31 393 ARG A O 1
ATOM 3055 N N . VAL A 1 394 ? -13.643 -3.205 23.222 1.00 86.94 394 VAL A N 1
ATOM 3056 C CA . VAL A 1 394 ? -13.397 -3.481 21.794 1.00 86.94 394 VAL A CA 1
ATOM 3057 C C . VAL A 1 394 ? -13.567 -2.218 20.964 1.00 86.94 394 VAL A C 1
ATOM 3059 O O . VAL A 1 394 ? -12.717 -1.905 20.130 1.00 86.94 394 VAL A O 1
ATOM 3062 N N . ARG A 1 395 ? -14.639 -1.467 21.222 1.00 88.81 395 ARG A N 1
ATOM 3063 C CA . ARG A 1 395 ? -14.909 -0.183 20.578 1.00 88.81 395 ARG A CA 1
ATOM 3064 C C . ARG A 1 395 ? -13.771 0.815 20.801 1.00 88.81 395 ARG A C 1
ATOM 3066 O O . ARG A 1 395 ? -13.345 1.476 19.853 1.00 88.81 395 ARG A O 1
ATOM 3073 N N . TYR A 1 396 ? -13.246 0.892 22.018 1.00 91.69 396 TYR A N 1
ATOM 3074 C CA . TYR A 1 396 ? -12.117 1.754 22.327 1.00 91.69 396 TYR A CA 1
ATOM 3075 C C . TYR A 1 396 ? -10.849 1.347 21.558 1.00 91.69 396 TYR A C 1
ATOM 3077 O O . TYR A 1 396 ? -10.216 2.188 20.914 1.00 91.69 396 TYR A O 1
ATOM 3085 N N . GLU A 1 397 ? -10.493 0.058 21.571 1.00 90.44 397 GLU A N 1
ATOM 3086 C CA . GLU A 1 397 ? -9.254 -0.412 20.936 1.00 90.44 397 GLU A CA 1
ATOM 3087 C C . GLU A 1 397 ? -9.289 -0.337 19.408 1.00 90.44 397 GLU A C 1
ATOM 3089 O O . GLU A 1 397 ? -8.305 0.078 18.805 1.00 90.44 397 GLU A O 1
ATOM 3094 N N . LEU A 1 398 ? -10.407 -0.694 18.769 1.00 86.38 398 LEU A N 1
ATOM 3095 C CA . LEU A 1 398 ? -10.493 -0.716 17.303 1.00 86.38 398 LEU A CA 1
ATOM 3096 C C . LEU A 1 398 ? -10.835 0.645 16.685 1.00 86.38 398 LEU A C 1
ATOM 3098 O O . LEU A 1 398 ? -10.630 0.829 15.485 1.00 86.38 398 LEU A O 1
ATOM 3102 N N . PHE A 1 399 ? -11.388 1.581 17.464 1.00 89.12 399 PHE A N 1
ATOM 3103 C CA . PHE A 1 399 ? -11.909 2.832 16.920 1.00 89.12 399 PHE A CA 1
ATOM 3104 C C . PHE A 1 399 ? -11.597 4.070 17.759 1.00 89.12 399 PHE A C 1
ATOM 3106 O O . PHE A 1 399 ? -10.947 4.978 17.247 1.00 89.12 399 PHE A O 1
ATOM 3113 N N . GLU A 1 400 ? -12.068 4.164 19.009 1.00 89.62 400 GLU A N 1
ATOM 3114 C CA . GLU A 1 400 ? -12.022 5.450 19.738 1.00 89.62 400 GLU A CA 1
ATOM 3115 C C . GLU A 1 400 ? -10.589 5.934 19.969 1.00 89.62 400 GLU A C 1
ATOM 3117 O O . GLU A 1 400 ? -10.314 7.126 19.845 1.00 89.62 400 GLU A O 1
ATOM 3122 N N . SER A 1 401 ? -9.659 5.007 20.205 1.00 90.44 401 SER A N 1
ATOM 3123 C CA . SER A 1 401 ? -8.236 5.312 20.381 1.00 90.44 401 SER A CA 1
ATOM 3124 C C . SER A 1 401 ? -7.562 5.925 19.142 1.00 90.44 401 SER A C 1
ATOM 3126 O O . SER A 1 401 ? -6.529 6.579 19.273 1.00 90.44 401 SER A O 1
ATOM 3128 N N . ILE A 1 402 ? -8.150 5.761 17.952 1.00 91.25 402 ILE A N 1
ATOM 3129 C CA . ILE A 1 402 ? -7.623 6.267 16.674 1.00 91.25 402 ILE A CA 1
ATOM 3130 C C . ILE A 1 402 ? -8.612 7.175 15.931 1.00 91.25 402 ILE A C 1
ATOM 3132 O O . ILE A 1 402 ? -8.384 7.497 14.766 1.00 91.25 402 ILE A O 1
ATOM 3136 N N . GLN A 1 403 ? -9.724 7.578 16.551 1.00 89.69 403 GLN A N 1
ATOM 3137 C CA . GLN A 1 403 ? -10.861 8.205 15.864 1.00 89.69 403 GLN A CA 1
ATOM 3138 C C . GLN A 1 403 ? -10.451 9.418 15.013 1.00 89.69 403 GLN A C 1
ATOM 3140 O O . GLN A 1 403 ? -10.875 9.543 13.862 1.00 89.69 403 GLN A O 1
ATOM 3145 N N . VAL A 1 404 ? -9.605 10.299 15.556 1.00 88.44 404 VAL A N 1
ATOM 3146 C CA . VAL A 1 404 ? -9.149 11.514 14.863 1.00 88.44 404 VAL A CA 1
ATOM 3147 C C . VAL A 1 404 ? -8.188 11.165 13.726 1.00 88.44 404 VAL A C 1
ATOM 3149 O O . VAL A 1 404 ? -8.339 11.663 12.611 1.00 88.44 404 VAL A O 1
ATOM 3152 N N . GLN A 1 405 ? -7.223 10.283 13.983 1.00 91.81 405 GLN A N 1
ATOM 3153 C CA . GLN A 1 405 ? -6.252 9.792 13.005 1.00 91.81 405 GLN A CA 1
ATOM 3154 C C . GLN A 1 405 ? -6.973 9.156 11.813 1.00 91.81 405 GLN A C 1
ATOM 3156 O O . GLN A 1 405 ? -6.742 9.526 10.661 1.00 91.81 405 GLN A O 1
ATOM 3161 N N . LEU A 1 406 ? -7.907 8.254 12.110 1.00 92.12 406 LEU A N 1
ATOM 3162 C CA . LEU A 1 406 ? -8.728 7.534 11.151 1.00 92.12 406 LEU A CA 1
ATOM 3163 C C . LEU A 1 406 ? -9.593 8.488 10.330 1.00 92.12 406 LEU A C 1
ATOM 3165 O O . LEU A 1 406 ? -9.662 8.358 9.110 1.00 92.12 406 LEU A O 1
ATOM 3169 N N . GLN A 1 407 ? -10.198 9.490 10.966 1.00 90.06 407 GLN A N 1
ATOM 3170 C CA . GLN A 1 407 ? -10.980 10.504 10.269 1.00 90.06 407 GLN A CA 1
ATOM 3171 C C . GLN A 1 407 ? -10.138 11.253 9.230 1.00 90.06 407 GLN A C 1
ATOM 3173 O O . GLN A 1 407 ? -10.534 11.369 8.065 1.00 90.06 407 GLN A O 1
ATOM 3178 N N . MET A 1 408 ? -8.972 11.760 9.637 1.00 91.25 408 MET A N 1
ATOM 3179 C CA . MET A 1 408 ? -8.085 12.514 8.750 1.00 91.25 408 MET A CA 1
ATOM 3180 C C . MET A 1 408 ? -7.568 11.631 7.614 1.00 91.25 408 MET A C 1
ATOM 3182 O O . MET A 1 408 ? -7.602 12.038 6.450 1.00 91.25 408 MET A O 1
ATOM 3186 N N . PHE A 1 409 ? -7.165 10.404 7.941 1.00 94.44 409 PHE A N 1
ATOM 3187 C CA . PHE A 1 409 ? -6.716 9.402 6.986 1.00 94.44 409 PHE A CA 1
ATOM 3188 C C . PHE A 1 409 ? -7.785 9.082 5.932 1.00 94.44 409 PHE A C 1
ATOM 3190 O O . PHE A 1 409 ? -7.523 9.231 4.739 1.00 94.44 409 PHE A O 1
ATOM 3197 N N . LEU A 1 410 ? -9.008 8.725 6.341 1.00 92.56 410 LEU A N 1
ATOM 3198 C CA . LEU A 1 410 ? -10.099 8.398 5.415 1.00 92.56 410 LEU A CA 1
ATOM 3199 C C . LEU A 1 410 ? -10.486 9.595 4.542 1.00 92.56 410 LEU A C 1
ATOM 3201 O O . LEU A 1 410 ? -10.721 9.435 3.345 1.00 92.56 410 LEU A O 1
ATOM 3205 N N . THR A 1 411 ? -10.492 10.804 5.112 1.00 90.25 411 THR A N 1
ATOM 3206 C CA . THR A 1 411 ? -10.750 12.036 4.352 1.00 90.25 411 THR A CA 1
ATOM 3207 C C . THR A 1 411 ? -9.736 12.189 3.219 1.00 90.25 411 THR A C 1
ATOM 3209 O O . THR A 1 411 ? -10.114 12.345 2.059 1.00 90.25 411 THR A O 1
ATOM 3212 N N . GLY A 1 412 ? -8.440 12.101 3.534 1.00 93.69 412 GLY A N 1
ATOM 3213 C CA . GLY A 1 412 ? -7.383 12.218 2.532 1.00 93.69 412 GLY A CA 1
ATOM 3214 C C . GLY A 1 412 ? -7.414 11.088 1.501 1.00 93.69 412 GLY A C 1
ATOM 3215 O O . GLY A 1 412 ? -7.204 11.322 0.310 1.00 93.69 412 GLY A O 1
ATOM 3216 N N . PHE A 1 413 ? -7.720 9.870 1.942 1.00 94.44 413 PHE A N 1
ATOM 3217 C CA . PHE A 1 413 ? -7.799 8.691 1.087 1.00 94.44 413 PHE A CA 1
ATOM 3218 C C . PHE A 1 413 ? -8.926 8.802 0.050 1.00 94.44 413 PHE A C 1
ATOM 3220 O O . PHE A 1 413 ? -8.668 8.682 -1.154 1.00 94.44 413 PHE A O 1
ATOM 3227 N N . TYR A 1 414 ? -10.147 9.136 0.481 1.00 91.31 414 TYR A N 1
ATOM 3228 C CA . TYR A 1 414 ? -11.301 9.222 -0.419 1.00 91.31 414 TYR A CA 1
ATOM 3229 C C . TYR A 1 414 ? -11.292 10.443 -1.346 1.00 91.31 414 TYR A C 1
ATOM 3231 O O . TYR A 1 414 ? -11.915 10.429 -2.412 1.00 91.31 414 TYR A O 1
ATOM 3239 N N . GLU A 1 415 ? -10.539 11.493 -1.006 1.00 90.06 415 GLU A N 1
ATOM 3240 C CA . GLU A 1 415 ? -10.257 12.580 -1.947 1.00 90.06 415 GLU A CA 1
ATOM 3241 C C . GLU A 1 415 ? -9.491 12.086 -3.184 1.00 90.06 415 GLU A C 1
ATOM 3243 O O . GLU A 1 415 ? -9.703 12.583 -4.298 1.00 90.06 415 GLU A O 1
ATOM 3248 N N . VAL A 1 416 ? -8.624 11.083 -3.031 1.00 92.81 416 VAL A N 1
ATOM 3249 C CA . VAL A 1 416 ? -7.857 10.514 -4.145 1.00 92.81 416 VAL A CA 1
ATOM 3250 C C . VAL A 1 416 ? -8.628 9.396 -4.837 1.00 92.81 416 VAL A C 1
ATOM 3252 O O . VAL A 1 416 ? -8.798 9.468 -6.056 1.00 92.81 416 VAL A O 1
ATOM 3255 N N . ILE A 1 417 ? -9.132 8.416 -4.084 1.00 91.31 417 ILE A N 1
ATOM 3256 C CA . ILE A 1 417 ? -9.863 7.257 -4.609 1.00 91.31 417 ILE A CA 1
ATOM 3257 C C . ILE A 1 417 ? -11.312 7.291 -4.117 1.00 91.31 417 ILE A C 1
ATOM 3259 O O . ILE A 1 417 ? -11.550 7.089 -2.931 1.00 91.31 417 ILE A O 1
ATOM 3263 N N . PRO A 1 418 ? -12.300 7.519 -5.000 1.00 87.75 418 PRO A N 1
ATOM 3264 C CA . PRO A 1 418 ? -13.705 7.452 -4.618 1.00 87.75 418 PRO A CA 1
ATOM 3265 C C . PRO A 1 418 ? -14.062 6.101 -3.990 1.00 87.75 418 PRO A C 1
ATOM 3267 O O . PRO A 1 418 ? -13.763 5.053 -4.561 1.00 87.75 418 PRO A O 1
ATOM 3270 N N . GLN A 1 419 ? -14.747 6.126 -2.846 1.00 83.94 419 GLN A N 1
ATOM 3271 C CA . GLN A 1 419 ? -15.036 4.919 -2.070 1.00 83.94 419 GLN A CA 1
ATOM 3272 C C . GLN A 1 419 ? -15.891 3.885 -2.816 1.00 83.94 419 GLN A C 1
ATOM 3274 O O . GLN A 1 419 ? -15.685 2.689 -2.634 1.00 83.94 419 GLN A O 1
ATOM 3279 N N . HIS A 1 420 ? -16.797 4.311 -3.706 1.00 83.00 420 HIS A N 1
ATOM 3280 C CA . HIS A 1 420 ? -17.634 3.387 -4.485 1.00 83.00 420 HIS A CA 1
ATOM 3281 C C . HIS A 1 420 ? -16.821 2.425 -5.367 1.00 83.00 420 HIS A C 1
ATOM 3283 O O . HIS A 1 420 ? -17.310 1.350 -5.698 1.00 83.00 420 HIS A O 1
ATOM 3289 N N . LEU A 1 421 ? -15.581 2.781 -5.731 1.00 86.25 421 LEU A N 1
ATOM 3290 C CA . LEU A 1 421 ? -14.685 1.903 -6.494 1.00 86.25 421 LEU A CA 1
ATOM 3291 C C . LEU A 1 421 ? -14.123 0.755 -5.655 1.00 86.25 421 LEU A C 1
ATOM 3293 O O . LEU A 1 421 ? -13.575 -0.191 -6.211 1.00 86.25 421 LEU A O 1
ATOM 3297 N N . LEU A 1 422 ? -14.220 0.861 -4.331 1.00 86.25 422 LEU A N 1
ATOM 3298 C CA . LEU A 1 422 ? -13.680 -0.110 -3.388 1.00 86.25 422 LEU A CA 1
ATOM 3299 C C . LEU A 1 422 ? -14.756 -1.071 -2.874 1.00 86.25 422 LEU A C 1
ATOM 3301 O O . LEU A 1 422 ? -14.435 -2.192 -2.506 1.00 86.25 422 LEU A O 1
ATOM 3305 N N . MET A 1 423 ? -16.033 -0.675 -2.917 1.00 77.44 423 MET A N 1
ATOM 3306 C CA . MET A 1 423 ? -17.168 -1.466 -2.412 1.00 77.44 423 MET A CA 1
ATOM 3307 C C . MET A 1 423 ? -17.317 -2.853 -3.045 1.00 77.44 423 MET A C 1
ATOM 3309 O O . MET A 1 423 ? -18.000 -3.708 -2.490 1.00 77.44 423 MET A O 1
ATOM 3313 N N . SER A 1 424 ? -16.755 -3.063 -4.237 1.00 76.56 424 SER A N 1
ATOM 3314 C CA . SER A 1 424 ? -16.810 -4.356 -4.911 1.00 76.56 424 SER A CA 1
ATOM 3315 C C . SER A 1 424 ? -15.834 -5.377 -4.343 1.00 76.56 424 SER A C 1
ATOM 3317 O O . SER A 1 424 ? -15.910 -6.521 -4.771 1.00 76.56 424 SER A O 1
ATOM 3319 N N . PHE A 1 425 ? -14.902 -4.986 -3.474 1.00 76.75 425 PHE A N 1
ATOM 3320 C CA . PHE A 1 425 ? -13.888 -5.872 -2.906 1.00 76.75 425 PHE A CA 1
ATOM 3321 C C . PHE A 1 425 ? -14.257 -6.269 -1.481 1.00 76.75 425 PHE A C 1
ATOM 3323 O O . PHE A 1 425 ? -14.805 -5.464 -0.727 1.00 76.75 425 PHE A O 1
ATOM 3330 N N . ASP A 1 426 ? -13.925 -7.501 -1.112 1.00 74.69 426 ASP A N 1
ATOM 3331 C CA . ASP A 1 426 ? -13.828 -7.875 0.296 1.00 74.69 426 ASP A CA 1
ATOM 3332 C C . ASP A 1 426 ? -12.481 -7.394 0.895 1.00 74.69 426 ASP A C 1
ATOM 3334 O O . ASP A 1 426 ? -11.607 -6.914 0.160 1.00 74.69 426 ASP A O 1
ATOM 3338 N N . PRO A 1 427 ? -12.308 -7.424 2.230 1.00 71.81 427 PRO A N 1
ATOM 3339 C CA . PRO A 1 427 ? -11.097 -6.928 2.881 1.00 71.81 427 PRO A CA 1
ATOM 3340 C C . PRO A 1 427 ? -9.814 -7.630 2.428 1.00 71.81 427 PRO A C 1
ATOM 3342 O O . PRO A 1 427 ? -8.783 -6.975 2.281 1.00 71.81 427 PRO A O 1
ATOM 3345 N N . GLU A 1 428 ? -9.870 -8.938 2.197 1.00 69.50 428 GLU A N 1
ATOM 3346 C CA . GLU A 1 428 ? -8.736 -9.757 1.782 1.00 69.50 428 GLU A CA 1
ATOM 3347 C C . GLU A 1 428 ? -8.311 -9.429 0.346 1.00 69.50 428 GLU A C 1
ATOM 3349 O O . GLU A 1 428 ? -7.131 -9.222 0.056 1.00 69.50 428 GLU A O 1
ATOM 3354 N N . GLU A 1 429 ? -9.276 -9.320 -0.560 1.00 74.38 429 GLU A N 1
ATOM 3355 C CA . GLU A 1 429 ? -9.075 -8.882 -1.934 1.00 74.38 429 GLU A CA 1
ATOM 3356 C C . GLU A 1 429 ? -8.552 -7.452 -2.005 1.00 74.38 429 GLU A C 1
ATOM 3358 O O . GLU A 1 429 ? -7.667 -7.150 -2.808 1.00 74.38 429 GLU A O 1
ATOM 3363 N N . PHE A 1 430 ? -9.079 -6.562 -1.166 1.00 84.75 430 PHE A N 1
ATOM 3364 C CA . PHE A 1 430 ? -8.613 -5.186 -1.106 1.00 84.75 430 PHE A CA 1
ATOM 3365 C C . PHE A 1 430 ? -7.169 -5.101 -0.599 1.00 84.75 430 PHE A C 1
ATOM 3367 O O . PHE A 1 430 ? -6.378 -4.352 -1.174 1.00 84.75 430 PHE A O 1
ATOM 3374 N N . ASP A 1 431 ? -6.785 -5.901 0.399 1.00 81.69 431 ASP A N 1
ATOM 3375 C CA . ASP A 1 431 ? -5.386 -6.003 0.824 1.00 81.69 431 ASP A CA 1
ATOM 3376 C C . ASP A 1 431 ? -4.492 -6.565 -0.286 1.00 81.69 431 ASP A C 1
ATOM 3378 O O . ASP A 1 431 ? -3.404 -6.047 -0.510 1.00 81.69 431 ASP A O 1
ATOM 3382 N N . LEU A 1 432 ? -4.955 -7.546 -1.064 1.00 72.62 432 LEU A N 1
ATOM 3383 C CA . LEU A 1 432 ? -4.211 -8.027 -2.234 1.00 72.62 432 LEU A CA 1
ATOM 3384 C C . LEU A 1 432 ? -4.019 -6.933 -3.292 1.00 72.62 432 LEU A C 1
ATOM 3386 O O . LEU A 1 432 ? -2.950 -6.837 -3.894 1.00 72.62 432 LEU A O 1
ATOM 3390 N N . VAL A 1 433 ? -5.029 -6.097 -3.528 1.00 81.56 433 VAL A N 1
ATOM 3391 C CA . VAL A 1 433 ? -4.929 -4.948 -4.440 1.00 81.56 433 VAL A CA 1
ATOM 3392 C C . VAL A 1 433 ? -3.954 -3.901 -3.909 1.00 81.56 433 VAL A C 1
ATOM 3394 O O . VAL A 1 433 ? -3.167 -3.346 -4.678 1.00 81.56 433 VAL A O 1
ATOM 3397 N N . LEU A 1 434 ? -4.018 -3.624 -2.609 1.00 84.00 434 LEU A N 1
ATOM 3398 C CA . LEU A 1 434 ? -3.226 -2.593 -1.963 1.00 84.00 434 LEU A CA 1
ATOM 3399 C C . LEU A 1 434 ? -1.773 -3.030 -1.830 1.00 84.00 434 LEU A C 1
ATOM 3401 O O . LEU A 1 434 ? -0.874 -2.323 -2.266 1.00 84.00 434 LEU A O 1
ATOM 3405 N N . SER A 1 435 ? -1.558 -4.201 -1.256 1.00 76.88 435 SER A N 1
ATOM 3406 C CA . SER A 1 435 ? -0.272 -4.706 -0.810 1.00 76.88 435 SER A CA 1
ATOM 3407 C C . SER A 1 435 ? 0.351 -5.652 -1.835 1.00 76.88 435 SER A C 1
ATOM 3409 O O . SER A 1 435 ? 1.562 -5.774 -1.873 1.00 76.88 435 SER A O 1
ATOM 3411 N N . GLY A 1 436 ? -0.400 -6.289 -2.734 1.00 72.25 436 GLY A N 1
ATOM 3412 C CA . GLY A 1 436 ? 0.129 -7.324 -3.633 1.00 72.25 436 GLY A CA 1
ATOM 3413 C C . GLY A 1 436 ? 0.385 -8.656 -2.920 1.00 72.25 436 GLY A C 1
ATOM 3414 O O . GLY A 1 436 ? 0.081 -8.820 -1.740 1.00 72.25 436 GLY A O 1
ATOM 3415 N N . THR A 1 437 ? 0.952 -9.632 -3.635 1.00 68.12 437 THR A N 1
ATOM 3416 C CA . THR A 1 437 ? 1.172 -10.981 -3.083 1.00 68.12 437 THR A CA 1
ATOM 3417 C C . THR A 1 437 ? 2.550 -11.139 -2.451 1.00 68.12 437 THR A C 1
ATOM 3419 O O . THR A 1 437 ? 3.570 -10.650 -2.948 1.00 68.12 437 THR A O 1
ATOM 3422 N N . ASP A 1 438 ? 2.548 -11.870 -1.342 1.00 65.00 438 ASP A N 1
ATOM 3423 C CA . ASP A 1 438 ? 3.718 -12.160 -0.522 1.00 65.00 438 ASP A CA 1
ATOM 3424 C C . ASP A 1 438 ? 4.482 -13.408 -1.004 1.00 65.00 438 ASP A C 1
ATOM 3426 O O . ASP A 1 438 ? 5.693 -13.539 -0.780 1.00 65.00 438 ASP A O 1
ATOM 3430 N N . SER A 1 439 ? 3.784 -14.333 -1.662 1.00 70.44 439 SER A N 1
ATOM 3431 C CA . SER A 1 439 ? 4.331 -15.572 -2.211 1.00 70.44 439 SER A CA 1
ATOM 3432 C C . SER A 1 439 ? 4.992 -15.329 -3.568 1.00 70.44 439 SER A C 1
ATOM 3434 O O . SER A 1 439 ? 4.358 -14.812 -4.487 1.00 70.44 439 SER A O 1
ATOM 3436 N N . ILE A 1 440 ? 6.247 -15.753 -3.717 1.00 81.94 440 ILE A N 1
ATOM 3437 C CA . ILE A 1 440 ? 6.944 -15.739 -5.005 1.00 81.94 440 ILE A CA 1
ATOM 3438 C C . ILE A 1 440 ? 6.932 -17.155 -5.571 1.00 81.94 440 ILE A C 1
ATOM 3440 O O . ILE A 1 440 ? 7.652 -18.027 -5.091 1.00 81.94 440 ILE A O 1
ATOM 3444 N N . ASP A 1 441 ? 6.137 -17.362 -6.617 1.00 86.25 441 ASP A N 1
ATOM 3445 C CA . ASP A 1 441 ? 6.243 -18.545 -7.464 1.00 86.25 441 ASP A CA 1
ATOM 3446 C C . ASP A 1 441 ? 7.368 -18.316 -8.487 1.00 86.25 441 ASP A C 1
ATOM 3448 O O . ASP A 1 441 ? 7.246 -17.532 -9.432 1.00 86.25 441 ASP A O 1
ATOM 3452 N N . VAL A 1 442 ? 8.508 -18.975 -8.265 1.00 92.56 442 VAL A N 1
ATOM 3453 C CA . VAL A 1 442 ? 9.682 -18.865 -9.145 1.00 92.56 442 VAL A CA 1
ATOM 3454 C C . VAL A 1 442 ? 9.436 -19.539 -10.499 1.00 92.56 442 VAL A C 1
ATOM 3456 O O . VAL A 1 442 ? 10.040 -19.131 -11.491 1.00 92.56 442 VAL A O 1
ATOM 3459 N N . ASP A 1 443 ? 8.552 -20.534 -10.573 1.00 92.75 443 ASP A N 1
ATOM 3460 C CA . ASP A 1 443 ? 8.204 -21.190 -11.832 1.00 92.75 443 ASP A CA 1
ATOM 3461 C C . ASP A 1 443 ? 7.314 -20.278 -12.684 1.00 92.75 443 ASP A C 1
ATOM 3463 O O . ASP A 1 443 ? 7.550 -20.145 -13.888 1.00 92.75 443 ASP A O 1
ATOM 3467 N N . ASP A 1 444 ? 6.363 -19.569 -12.067 1.00 89.56 444 ASP A N 1
ATOM 3468 C CA . ASP A 1 444 ? 5.607 -18.501 -12.732 1.00 89.56 444 ASP A CA 1
ATOM 3469 C C . ASP A 1 444 ? 6.515 -17.348 -13.182 1.00 89.56 444 ASP A C 1
ATOM 3471 O O . ASP A 1 444 ? 6.381 -16.845 -14.306 1.00 89.56 444 ASP A O 1
ATOM 3475 N N . TRP A 1 445 ? 7.486 -16.971 -12.340 1.00 93.44 445 TRP A N 1
ATOM 3476 C CA . TRP A 1 445 ? 8.490 -15.964 -12.676 1.00 93.44 445 TRP A CA 1
ATOM 3477 C C . TRP A 1 445 ? 9.292 -16.376 -13.906 1.00 93.44 445 TRP A C 1
ATOM 3479 O O . TRP A 1 445 ? 9.367 -15.618 -14.877 1.00 93.44 445 TRP A O 1
ATOM 3489 N N . GLU A 1 446 ? 9.857 -17.584 -13.910 1.00 95.31 446 GLU A N 1
ATOM 3490 C CA . GLU A 1 446 ? 10.625 -18.103 -15.040 1.00 95.31 446 GLU A CA 1
ATOM 3491 C C . GLU A 1 446 ? 9.761 -18.168 -16.305 1.00 95.31 446 GLU A C 1
ATOM 3493 O O . GLU A 1 446 ? 10.160 -17.654 -17.351 1.00 95.31 446 GLU A O 1
ATOM 3498 N N . LYS A 1 447 ? 8.542 -18.706 -16.201 1.00 91.81 447 LYS A N 1
ATOM 3499 C CA . LYS A 1 447 ? 7.605 -18.867 -17.320 1.00 91.81 447 LYS A CA 1
ATOM 3500 C C . LYS A 1 447 ? 7.254 -17.551 -18.015 1.00 91.81 447 LYS A C 1
ATOM 3502 O O . LYS A 1 447 ? 7.134 -17.524 -19.241 1.00 91.81 447 LYS A O 1
ATOM 3507 N N . HIS A 1 448 ? 7.080 -16.469 -17.259 1.00 84.06 448 HIS A N 1
ATOM 3508 C CA . HIS A 1 448 ? 6.689 -15.161 -17.794 1.00 84.06 448 HIS A CA 1
ATOM 3509 C C . HIS A 1 448 ? 7.874 -14.212 -18.037 1.00 84.06 448 HIS A C 1
ATOM 3511 O O . HIS A 1 448 ? 7.682 -13.032 -18.348 1.00 84.06 448 HIS A O 1
ATOM 3517 N N . SER A 1 449 ? 9.102 -14.725 -17.952 1.00 88.50 449 SER A N 1
ATOM 3518 C CA . SER A 1 449 ? 10.322 -13.971 -18.230 1.00 88.50 449 SER A CA 1
ATOM 3519 C C . SER A 1 449 ? 10.694 -13.959 -19.716 1.00 88.50 449 SER A C 1
ATOM 3521 O O . SER A 1 449 ? 10.447 -14.905 -20.462 1.00 88.50 449 SER A O 1
ATOM 3523 N N . LYS A 1 450 ? 11.345 -12.881 -20.158 1.00 85.88 450 LYS A N 1
ATOM 3524 C CA . LYS A 1 450 ? 11.966 -12.760 -21.485 1.00 85.88 450 LYS A CA 1
ATOM 3525 C C . LYS A 1 450 ? 13.484 -12.825 -21.385 1.00 85.88 450 LYS A C 1
ATOM 3527 O O . LYS A 1 450 ? 14.069 -12.365 -20.407 1.00 85.88 450 LYS A O 1
ATOM 3532 N N . TYR A 1 451 ? 14.127 -13.337 -22.429 1.00 88.62 451 TYR A N 1
ATOM 3533 C CA . TYR A 1 451 ? 15.580 -13.501 -22.479 1.00 88.62 451 TYR A CA 1
ATOM 3534 C C . TYR A 1 451 ? 16.156 -12.902 -23.765 1.00 88.62 451 TYR A C 1
ATOM 3536 O O . TYR A 1 451 ? 15.470 -12.830 -24.788 1.00 88.62 451 TYR A O 1
ATOM 3544 N N . SER A 1 452 ? 17.410 -12.451 -23.726 1.00 83.88 452 SER A N 1
ATOM 3545 C CA . SER A 1 452 ? 18.149 -12.111 -24.944 1.00 83.88 452 SER A CA 1
ATOM 3546 C C . SER A 1 452 ? 18.505 -13.371 -25.740 1.00 83.88 452 SER A C 1
ATOM 3548 O O . SER A 1 452 ? 18.674 -14.456 -25.180 1.00 83.88 452 SER A O 1
ATOM 3550 N N . ALA A 1 453 ? 18.636 -13.223 -27.063 1.00 79.75 453 ALA A N 1
ATOM 3551 C CA . ALA A 1 453 ? 18.884 -14.333 -27.989 1.00 79.75 453 ALA A CA 1
ATOM 3552 C C . ALA A 1 453 ? 20.101 -15.189 -27.591 1.00 79.75 453 ALA A C 1
ATOM 3554 O O . ALA A 1 453 ? 20.062 -16.413 -27.672 1.00 79.75 453 ALA A O 1
ATOM 3555 N N . ASP A 1 454 ? 21.164 -14.540 -27.121 1.00 81.44 454 ASP A N 1
ATOM 3556 C CA . ASP A 1 454 ? 22.425 -15.165 -26.727 1.00 81.44 454 ASP A CA 1
ATOM 3557 C C . ASP A 1 454 ? 22.367 -15.902 -25.378 1.00 81.44 454 ASP A C 1
ATOM 3559 O O . ASP A 1 454 ? 23.288 -16.650 -25.052 1.00 81.44 454 ASP A O 1
ATOM 3563 N N . LEU A 1 455 ? 21.297 -15.719 -24.598 1.00 85.06 455 LEU A N 1
ATOM 3564 C CA . LEU A 1 455 ? 21.124 -16.349 -23.291 1.00 85.06 455 LEU A CA 1
ATOM 3565 C C . LEU A 1 455 ? 20.381 -17.692 -23.372 1.00 85.06 455 LEU A C 1
ATOM 3567 O O . LEU A 1 455 ? 20.614 -18.553 -22.528 1.00 85.06 455 LEU A O 1
ATOM 3571 N N . HIS A 1 456 ? 19.518 -17.887 -24.379 1.00 83.75 456 HIS A N 1
ATOM 3572 C CA . HIS A 1 456 ? 18.663 -19.079 -24.500 1.00 83.75 456 HIS A CA 1
ATOM 3573 C C . HIS A 1 456 ? 19.454 -20.395 -24.509 1.00 83.75 456 HIS A C 1
ATOM 3575 O O . HIS A 1 456 ? 19.072 -21.350 -23.836 1.00 83.75 456 HIS A O 1
ATOM 3581 N N . GLU A 1 457 ? 20.574 -20.424 -25.230 1.00 84.81 457 GLU A N 1
ATOM 3582 C CA . GLU A 1 457 ? 21.440 -21.605 -25.350 1.00 84.81 457 GLU A CA 1
ATOM 3583 C C . GLU A 1 457 ? 22.546 -21.640 -24.281 1.00 84.81 457 GLU A C 1
ATOM 3585 O O . GLU A 1 457 ? 23.270 -22.629 -24.142 1.00 84.81 457 GLU A O 1
ATOM 3590 N N . HIS A 1 458 ? 22.707 -20.564 -23.504 1.00 92.94 458 HIS A N 1
ATOM 3591 C CA . HIS A 1 458 ? 23.802 -20.450 -22.552 1.00 92.94 458 HIS A CA 1
ATOM 3592 C C . HIS A 1 458 ? 23.445 -21.121 -21.211 1.00 92.94 458 HIS A C 1
ATOM 3594 O O . HIS A 1 458 ? 22.396 -20.832 -20.625 1.00 92.94 458 HIS A O 1
ATOM 3600 N N . PRO A 1 459 ? 24.325 -21.964 -20.630 1.00 94.31 459 PRO A N 1
ATOM 3601 C CA . PRO A 1 459 ? 24.024 -22.704 -19.398 1.00 94.31 459 PRO A CA 1
ATOM 3602 C C . PRO A 1 459 ? 23.749 -21.803 -18.185 1.00 94.31 459 PRO A C 1
ATOM 3604 O O . PRO A 1 459 ? 23.082 -22.227 -17.239 1.00 94.31 459 PRO A O 1
ATOM 3607 N N . VAL A 1 460 ? 24.221 -20.551 -18.225 1.00 94.44 460 VAL A N 1
ATOM 3608 C CA . VAL A 1 460 ? 23.997 -19.553 -17.168 1.00 94.44 460 VAL A CA 1
ATOM 3609 C C . VAL A 1 460 ? 22.516 -19.322 -16.875 1.00 94.44 460 VAL A C 1
ATOM 3611 O O . VAL A 1 460 ? 22.175 -19.111 -15.718 1.00 94.44 460 VAL A O 1
ATOM 3614 N N . LEU A 1 461 ? 21.634 -19.421 -17.877 1.00 94.94 461 LEU A N 1
ATOM 3615 C CA . LEU A 1 461 ? 20.196 -19.223 -17.692 1.00 94.94 461 LEU A CA 1
ATOM 3616 C C . LEU A 1 461 ? 19.609 -20.289 -16.756 1.00 94.94 461 LEU A C 1
ATOM 3618 O O . LEU A 1 461 ? 18.940 -19.967 -15.777 1.00 94.94 461 LEU A O 1
ATOM 3622 N N . LYS A 1 462 ? 19.949 -21.563 -16.994 1.00 95.25 462 LYS A N 1
ATOM 3623 C CA . LYS A 1 462 ? 19.538 -22.682 -16.129 1.00 95.25 462 LYS A CA 1
ATOM 3624 C C . LYS A 1 462 ? 20.125 -22.549 -14.727 1.00 95.25 462 LYS A C 1
ATOM 3626 O O . LYS A 1 462 ? 19.475 -22.875 -13.739 1.00 95.25 462 LYS A O 1
ATOM 3631 N N . TRP A 1 463 ? 21.372 -22.090 -14.629 1.00 97.00 463 TRP A N 1
ATOM 3632 C CA . TRP A 1 463 ? 22.026 -21.880 -13.340 1.00 97.00 463 TRP A CA 1
ATOM 3633 C C . TRP A 1 463 ? 21.406 -20.739 -12.544 1.00 97.00 463 TRP A C 1
ATOM 3635 O O . TRP A 1 463 ? 21.275 -20.886 -11.333 1.00 97.00 463 TRP A O 1
ATOM 3645 N N . PHE A 1 464 ? 21.009 -19.654 -13.211 1.00 96.25 464 PHE A N 1
ATOM 3646 C CA . PHE A 1 464 ? 20.322 -18.525 -12.597 1.00 96.25 464 PHE A CA 1
ATOM 3647 C C . PHE A 1 464 ? 19.025 -18.986 -11.942 1.00 96.25 464 PHE A C 1
ATOM 3649 O O . PHE A 1 464 ? 18.904 -18.884 -10.727 1.00 96.25 464 PHE A O 1
ATOM 3656 N N . TRP A 1 465 ? 18.111 -19.605 -12.690 1.00 96.88 465 TRP A N 1
ATOM 3657 C CA . TRP A 1 465 ? 16.834 -20.037 -12.118 1.00 96.88 465 TRP A CA 1
ATOM 3658 C C . TRP A 1 465 ? 16.976 -21.147 -11.076 1.00 96.88 465 TRP A C 1
ATOM 3660 O O . TRP A 1 465 ? 16.247 -21.155 -10.087 1.00 96.88 465 TRP A O 1
ATOM 3670 N N . ALA A 1 466 ? 17.944 -22.055 -11.234 1.00 96.06 466 ALA A N 1
ATOM 3671 C CA . ALA A 1 466 ? 18.252 -23.035 -10.194 1.00 96.06 466 ALA A CA 1
ATOM 3672 C C . ALA A 1 466 ? 18.770 -22.374 -8.905 1.00 96.06 466 ALA A C 1
ATOM 3674 O O . ALA A 1 466 ? 18.484 -22.862 -7.816 1.00 96.06 466 ALA A O 1
ATOM 3675 N N . ALA A 1 467 ? 19.539 -21.287 -9.017 1.00 94.88 467 ALA A N 1
ATOM 3676 C CA . ALA A 1 467 ? 20.001 -20.527 -7.864 1.00 94.88 467 ALA A CA 1
ATOM 3677 C C . ALA A 1 467 ? 18.858 -19.721 -7.231 1.00 94.88 467 ALA A C 1
ATOM 3679 O O . ALA A 1 467 ? 18.715 -19.769 -6.016 1.00 94.88 467 ALA A O 1
ATOM 3680 N N . VAL A 1 468 ? 18.000 -19.070 -8.028 1.00 95.50 468 VAL A N 1
ATOM 3681 C CA . VAL A 1 468 ? 16.828 -18.327 -7.527 1.00 95.50 468 VAL A CA 1
ATOM 3682 C C . VAL A 1 468 ? 15.869 -19.241 -6.761 1.00 95.50 468 VAL A C 1
ATOM 3684 O O . VAL A 1 468 ? 15.478 -18.899 -5.650 1.00 95.50 468 VAL A O 1
ATOM 3687 N N . ARG A 1 469 ? 15.556 -20.435 -7.287 1.00 95.50 469 ARG A N 1
ATOM 3688 C CA . ARG A 1 469 ? 14.728 -21.433 -6.577 1.00 95.50 469 ARG A CA 1
ATOM 3689 C C . ARG A 1 469 ? 15.333 -21.885 -5.245 1.00 95.50 469 ARG A C 1
ATOM 3691 O O . ARG A 1 469 ? 14.596 -22.248 -4.338 1.00 95.50 469 ARG A O 1
ATOM 3698 N N . ALA A 1 470 ? 16.660 -21.884 -5.130 1.00 93.50 470 ALA A N 1
ATOM 3699 C CA . ALA A 1 470 ? 17.362 -22.279 -3.911 1.00 93.50 470 ALA A CA 1
ATOM 3700 C C . ALA A 1 470 ? 17.460 -21.150 -2.866 1.00 93.50 470 ALA A C 1
ATOM 3702 O O . ALA A 1 470 ? 17.856 -21.415 -1.731 1.00 93.50 470 ALA A O 1
ATOM 3703 N N . LEU A 1 471 ? 17.129 -19.904 -3.226 1.00 89.81 471 LEU A N 1
ATOM 3704 C CA . LEU A 1 471 ? 17.137 -18.783 -2.288 1.00 89.81 471 LEU A CA 1
ATOM 3705 C C . LEU A 1 471 ? 15.976 -18.897 -1.285 1.00 89.81 471 LEU A C 1
ATOM 3707 O O . LEU A 1 471 ? 14.863 -19.241 -1.688 1.00 89.81 471 LEU A O 1
ATOM 3711 N N . PRO A 1 472 ? 16.178 -18.509 -0.011 1.00 87.25 472 PRO A N 1
ATOM 3712 C CA . PRO A 1 472 ? 15.076 -18.294 0.924 1.00 87.25 472 PRO A CA 1
ATOM 3713 C C . PRO A 1 472 ? 14.085 -17.253 0.388 1.00 87.25 472 PRO A C 1
ATOM 3715 O O . PRO A 1 472 ? 14.497 -16.295 -0.269 1.00 87.25 472 PRO A O 1
ATOM 3718 N N . VAL A 1 473 ? 12.801 -17.362 0.742 1.00 78.50 473 VAL A N 1
ATOM 3719 C CA . VAL A 1 473 ? 11.738 -16.442 0.275 1.00 78.50 473 VAL A CA 1
ATOM 3720 C C . VAL A 1 473 ? 12.098 -14.970 0.521 1.00 78.50 473 VAL A C 1
ATOM 3722 O O . VAL A 1 473 ? 11.945 -14.132 -0.364 1.00 78.50 473 VAL A O 1
ATOM 3725 N N . ALA A 1 474 ? 12.676 -14.646 1.683 1.00 73.50 474 ALA A N 1
ATOM 3726 C CA . ALA A 1 474 ? 13.142 -13.290 1.986 1.00 73.50 474 ALA A CA 1
ATOM 3727 C C . ALA A 1 474 ? 14.202 -12.782 0.986 1.00 73.50 474 ALA A C 1
ATOM 3729 O O . ALA A 1 474 ? 14.174 -11.624 0.579 1.00 73.50 474 ALA A O 1
ATOM 3730 N N . SER A 1 475 ? 15.110 -13.654 0.543 1.00 81.12 475 SER A N 1
ATOM 3731 C CA . SER A 1 475 ? 16.120 -13.330 -0.470 1.00 81.12 475 SER A CA 1
ATOM 3732 C C . SER A 1 475 ? 15.517 -13.227 -1.873 1.00 81.12 475 SER A C 1
ATOM 3734 O O . SER A 1 475 ? 15.891 -12.336 -2.631 1.00 81.12 475 SER A O 1
ATOM 3736 N N . GLN A 1 476 ? 14.535 -14.068 -2.211 1.00 87.38 476 GLN A N 1
ATOM 3737 C CA . GLN A 1 476 ? 13.795 -13.950 -3.473 1.00 87.38 476 GLN A CA 1
ATOM 3738 C C . GLN A 1 476 ? 13.079 -12.596 -3.576 1.00 87.38 476 GLN A C 1
ATOM 3740 O O . GLN A 1 476 ? 13.169 -11.939 -4.611 1.00 87.38 476 GLN A O 1
ATOM 3745 N N . ARG A 1 477 ? 12.452 -12.128 -2.487 1.00 76.69 477 ARG A N 1
ATOM 3746 C CA . ARG A 1 477 ? 11.810 -10.801 -2.415 1.00 76.69 477 ARG A CA 1
ATOM 3747 C C . ARG A 1 477 ? 12.805 -9.664 -2.627 1.00 76.69 477 ARG A C 1
ATOM 3749 O O . ARG A 1 477 ? 12.508 -8.714 -3.347 1.00 76.69 477 ARG A O 1
ATOM 3756 N N . ARG A 1 478 ? 14.005 -9.770 -2.052 1.00 73.25 478 ARG A N 1
ATOM 3757 C CA . ARG A 1 478 ? 15.075 -8.777 -2.246 1.00 73.25 478 ARG A CA 1
ATOM 3758 C C . ARG A 1 478 ? 15.612 -8.776 -3.675 1.00 73.25 478 ARG A C 1
ATOM 3760 O O . ARG A 1 478 ? 15.830 -7.706 -4.231 1.00 73.25 478 ARG A O 1
ATOM 3767 N N . LEU A 1 479 ? 15.751 -9.944 -4.303 1.00 85.12 479 LEU A N 1
ATOM 3768 C CA . LEU A 1 479 ? 16.116 -10.039 -5.718 1.00 85.12 479 LEU A CA 1
ATOM 3769 C C . LEU A 1 479 ? 15.023 -9.460 -6.630 1.00 85.12 479 LEU A C 1
ATOM 3771 O O . LEU A 1 479 ? 15.330 -8.746 -7.585 1.00 85.12 479 LEU A O 1
ATOM 3775 N N . LEU A 1 480 ? 13.753 -9.746 -6.335 1.00 84.81 480 LEU A N 1
ATOM 3776 C CA . LEU A 1 480 ? 12.612 -9.193 -7.062 1.00 84.81 480 LEU A CA 1
ATOM 3777 C C . LEU A 1 480 ? 12.592 -7.667 -6.960 1.00 84.81 480 LEU A C 1
ATOM 3779 O O . LEU A 1 480 ? 12.464 -6.980 -7.977 1.00 84.81 480 LEU A O 1
ATOM 3783 N N . HIS A 1 481 ? 12.817 -7.148 -5.753 1.00 73.88 481 HIS A N 1
ATOM 3784 C CA . HIS A 1 481 ? 12.947 -5.722 -5.495 1.00 73.88 481 HIS A CA 1
ATOM 3785 C C . HIS A 1 481 ? 14.096 -5.113 -6.290 1.00 73.88 481 HIS A C 1
ATOM 3787 O O . HIS A 1 481 ? 13.879 -4.163 -7.042 1.00 73.88 481 HIS A O 1
ATOM 3793 N N . PHE A 1 482 ? 15.284 -5.714 -6.218 1.00 77.31 482 PHE A N 1
ATOM 3794 C CA . PHE A 1 482 ? 16.439 -5.279 -6.993 1.00 77.31 482 PHE A CA 1
ATOM 3795 C C . PHE A 1 482 ? 16.116 -5.195 -8.489 1.00 77.31 482 PHE A C 1
ATOM 3797 O O . PHE A 1 482 ? 16.491 -4.227 -9.145 1.00 77.31 482 PHE A O 1
ATOM 3804 N N . ALA A 1 483 ? 15.379 -6.163 -9.035 1.00 78.50 483 ALA A N 1
ATOM 3805 C CA . ALA A 1 483 ? 15.097 -6.236 -10.462 1.00 78.50 483 ALA A CA 1
ATOM 3806 C C . ALA A 1 483 ? 13.919 -5.391 -10.963 1.00 78.50 483 ALA A C 1
ATOM 3808 O O . ALA A 1 483 ? 13.895 -5.047 -12.144 1.00 78.50 483 ALA A O 1
ATOM 3809 N N . THR A 1 484 ? 12.926 -5.104 -10.119 1.00 69.75 484 THR A N 1
ATOM 3810 C CA . THR A 1 484 ? 11.634 -4.519 -10.541 1.00 69.75 484 THR A CA 1
ATOM 3811 C C . THR A 1 484 ? 11.263 -3.237 -9.795 1.00 69.75 484 THR A C 1
ATOM 3813 O O . THR A 1 484 ? 10.349 -2.513 -10.202 1.00 69.75 484 THR A O 1
ATOM 3816 N N . GLY A 1 485 ? 11.972 -2.935 -8.705 1.00 61.66 485 GLY A N 1
ATOM 3817 C CA . GLY A 1 485 ? 11.584 -1.895 -7.760 1.00 61.66 485 GLY A CA 1
ATOM 3818 C C . GLY A 1 485 ? 10.325 -2.257 -6.971 1.00 61.66 485 GLY A C 1
ATOM 3819 O O . GLY A 1 485 ? 9.627 -1.361 -6.525 1.00 61.66 485 GLY A O 1
ATOM 3820 N N . SER A 1 486 ? 9.985 -3.540 -6.838 1.00 67.19 486 SER A N 1
ATOM 3821 C CA . SER A 1 486 ? 8.923 -4.034 -5.957 1.00 67.19 486 SER A CA 1
ATOM 3822 C C . SER A 1 486 ? 9.376 -5.334 -5.309 1.00 67.19 486 SER A C 1
ATOM 3824 O O . SER A 1 486 ? 9.912 -6.204 -5.985 1.00 67.19 486 SER A O 1
ATOM 3826 N N . SER A 1 487 ? 9.170 -5.488 -4.005 1.00 66.88 487 SER A N 1
ATOM 3827 C CA . SER A 1 487 ? 9.427 -6.749 -3.294 1.00 66.88 487 SER A CA 1
ATOM 3828 C C . SER A 1 487 ? 8.263 -7.740 -3.395 1.00 66.88 487 SER A C 1
ATOM 3830 O O . SER A 1 487 ? 8.357 -8.844 -2.857 1.00 66.88 487 SER A O 1
ATOM 3832 N N . ARG A 1 488 ? 7.179 -7.348 -4.075 1.00 69.69 488 ARG A N 1
ATOM 3833 C CA . ARG A 1 488 ? 5.900 -8.057 -4.108 1.00 69.69 488 ARG A CA 1
ATOM 3834 C C . ARG A 1 488 ? 5.428 -8.298 -5.534 1.00 69.69 488 ARG A C 1
ATOM 3836 O O . ARG A 1 488 ? 5.674 -7.483 -6.431 1.00 69.69 488 ARG A O 1
ATOM 3843 N N . VAL A 1 489 ? 4.753 -9.426 -5.737 1.00 72.56 489 VAL A N 1
ATOM 3844 C CA . VAL A 1 489 ? 4.278 -9.853 -7.058 1.00 72.56 489 VAL A CA 1
ATOM 3845 C C . VAL A 1 489 ? 2.850 -9.335 -7.267 1.00 72.56 489 VAL A C 1
ATOM 3847 O O . VAL A 1 489 ? 2.032 -9.430 -6.343 1.00 72.56 489 VAL A O 1
ATOM 3850 N N . PRO A 1 490 ? 2.516 -8.784 -8.452 1.00 64.56 490 PRO A N 1
ATOM 3851 C CA . PRO A 1 490 ? 1.138 -8.431 -8.782 1.00 64.56 490 PRO A CA 1
ATOM 3852 C C . PRO A 1 490 ? 0.194 -9.618 -8.584 1.00 64.56 490 PRO A C 1
ATOM 3854 O O . PRO A 1 490 ? 0.579 -10.761 -8.812 1.00 64.56 490 PRO A O 1
ATOM 3857 N N . VAL A 1 491 ? -1.065 -9.358 -8.229 1.00 64.06 491 VAL A N 1
ATOM 3858 C CA . VAL A 1 491 ? -2.026 -10.439 -7.938 1.00 64.06 491 VAL A CA 1
ATOM 3859 C C . VAL A 1 491 ? -2.259 -11.363 -9.143 1.00 64.06 491 VAL A C 1
ATOM 3861 O O . VAL A 1 491 ? -2.441 -12.566 -8.992 1.00 64.06 491 VAL A O 1
ATOM 3864 N N . ALA A 1 492 ? -2.159 -10.823 -10.358 1.00 61.91 492 ALA A N 1
ATOM 3865 C CA . ALA A 1 492 ? -2.216 -11.584 -11.608 1.00 61.91 492 ALA A CA 1
ATOM 3866 C C . ALA A 1 492 ? -0.868 -12.239 -12.009 1.00 61.91 492 ALA A C 1
ATOM 3868 O O . ALA A 1 492 ? -0.658 -12.570 -13.178 1.00 61.91 492 ALA A O 1
ATOM 3869 N N . GLY A 1 493 ? 0.057 -12.408 -11.059 1.00 68.94 493 GLY A N 1
ATOM 3870 C CA . GLY A 1 493 ? 1.348 -13.071 -11.244 1.00 68.94 493 GLY A CA 1
ATOM 3871 C C . GLY A 1 493 ? 2.373 -12.265 -12.045 1.00 68.94 493 GLY A C 1
ATOM 3872 O O . GLY A 1 493 ? 2.207 -11.074 -12.332 1.00 68.94 493 GLY A O 1
ATOM 3873 N N . PHE A 1 494 ? 3.458 -12.930 -12.449 1.00 78.31 494 PHE A N 1
ATOM 3874 C CA . PHE A 1 494 ? 4.565 -12.303 -13.179 1.00 78.31 494 PHE A CA 1
ATOM 3875 C C . PHE A 1 494 ? 4.192 -11.870 -14.603 1.00 78.31 494 PHE A C 1
ATOM 3877 O O . PHE A 1 494 ? 4.821 -10.966 -15.163 1.00 78.31 494 PHE A O 1
ATOM 3884 N N . ALA A 1 495 ? 3.128 -12.445 -15.171 1.00 73.44 495 ALA A N 1
ATOM 3885 C CA . ALA A 1 495 ? 2.543 -12.014 -16.442 1.00 73.44 495 ALA A CA 1
ATOM 3886 C C . ALA A 1 495 ? 2.017 -10.570 -16.396 1.00 73.44 495 ALA A C 1
ATOM 3888 O O . ALA A 1 495 ? 1.998 -9.884 -17.421 1.00 73.44 495 ALA A O 1
ATOM 3889 N N . ALA A 1 496 ? 1.607 -10.114 -15.209 1.00 64.44 496 ALA A N 1
ATOM 3890 C CA . ALA A 1 496 ? 1.050 -8.791 -14.972 1.00 64.44 496 ALA A CA 1
ATOM 3891 C C . ALA A 1 496 ? 2.083 -7.768 -14.476 1.00 64.44 496 ALA A C 1
ATOM 3893 O O . ALA A 1 496 ? 1.709 -6.657 -14.096 1.00 64.44 496 ALA A O 1
ATOM 3894 N N . LEU A 1 497 ? 3.382 -8.100 -14.497 1.00 64.38 497 LEU A N 1
ATOM 3895 C CA . LEU A 1 497 ? 4.430 -7.135 -14.173 1.00 64.38 497 LEU A CA 1
ATOM 3896 C C . LEU A 1 497 ? 4.316 -5.903 -15.068 1.00 64.38 497 LEU A C 1
ATOM 3898 O O . LEU A 1 497 ? 4.272 -6.002 -16.296 1.00 64.38 497 LEU A O 1
ATOM 3902 N N . THR A 1 498 ? 4.314 -4.727 -14.449 1.00 56.06 498 THR A N 1
ATOM 3903 C CA . THR A 1 498 ? 4.258 -3.447 -15.150 1.00 56.06 498 THR A CA 1
ATOM 3904 C C . THR A 1 498 ? 5.605 -2.735 -15.106 1.00 56.06 498 THR A C 1
ATOM 3906 O O . THR A 1 498 ? 6.386 -2.883 -14.162 1.00 56.06 498 THR A O 1
ATOM 3909 N N . SER A 1 499 ? 5.885 -1.936 -16.131 1.00 53.38 499 SER A N 1
ATOM 3910 C CA . SER A 1 499 ? 6.891 -0.877 -16.102 1.00 53.38 499 SER A CA 1
ATOM 3911 C C . SER A 1 499 ? 6.330 0.335 -15.355 1.00 53.38 499 SER A C 1
ATOM 3913 O O . SER A 1 499 ? 5.153 0.392 -14.995 1.00 53.38 499 SER A O 1
ATOM 3915 N N . TYR A 1 500 ? 7.175 1.332 -15.137 1.00 49.78 500 TYR A N 1
ATOM 3916 C CA . TYR A 1 500 ? 6.851 2.555 -14.415 1.00 49.78 500 TYR A CA 1
ATOM 3917 C C . TYR A 1 500 ? 5.655 3.351 -14.960 1.00 49.78 500 TYR A C 1
ATOM 3919 O O . TYR A 1 500 ? 5.097 4.183 -14.253 1.00 49.78 500 TYR A O 1
ATOM 3927 N N . ASP A 1 501 ? 5.303 3.172 -16.234 1.00 44.97 501 ASP A N 1
ATOM 3928 C CA . ASP A 1 501 ? 4.200 3.872 -16.894 1.00 44.97 501 ASP A CA 1
ATOM 3929 C C . ASP A 1 501 ? 2.876 3.093 -16.826 1.00 44.97 501 ASP A C 1
ATOM 3931 O O . ASP A 1 501 ? 1.930 3.420 -17.547 1.00 44.97 501 ASP A O 1
ATOM 3935 N N . GLY A 1 502 ? 2.825 2.047 -15.994 1.00 47.09 502 GLY A N 1
ATOM 3936 C CA . GLY A 1 502 ? 1.664 1.178 -15.814 1.00 47.09 502 GLY A CA 1
ATOM 3937 C C . GLY A 1 502 ? 1.433 0.209 -16.976 1.00 47.09 502 GLY A C 1
ATOM 3938 O O . GLY A 1 502 ? 0.438 -0.514 -16.988 1.00 47.09 502 GLY A O 1
ATOM 3939 N N . ARG A 1 503 ? 2.321 0.164 -17.980 1.00 48.38 503 ARG A N 1
ATOM 3940 C CA . ARG A 1 503 ? 2.226 -0.812 -19.075 1.00 48.38 503 ARG A CA 1
ATOM 3941 C C . ARG A 1 503 ? 2.867 -2.128 -18.688 1.00 48.38 503 ARG A C 1
ATOM 3943 O O . ARG A 1 503 ? 3.878 -2.135 -17.998 1.00 48.38 503 ARG A O 1
ATOM 3950 N N . LEU A 1 504 ? 2.343 -3.231 -19.217 1.00 55.47 504 LEU A N 1
ATOM 3951 C CA . LEU A 1 504 ? 2.966 -4.542 -19.051 1.00 55.47 504 LEU A CA 1
ATOM 3952 C C . LEU A 1 504 ? 4.412 -4.523 -19.541 1.00 55.47 504 LEU A C 1
ATOM 3954 O O . LEU A 1 504 ? 4.705 -4.147 -20.678 1.00 55.47 504 LEU A O 1
ATOM 3958 N N . SER A 1 505 ? 5.298 -4.965 -18.665 1.00 61.66 505 SER A N 1
ATOM 3959 C CA . SER A 1 505 ? 6.713 -5.140 -18.919 1.00 61.66 505 SER A CA 1
ATOM 3960 C C . SER A 1 505 ? 7.152 -6.407 -18.204 1.00 61.66 505 SER A C 1
ATOM 3962 O O . SER A 1 505 ? 7.364 -6.374 -16.992 1.00 61.66 505 SER A O 1
ATOM 3964 N N . PRO A 1 506 ? 7.277 -7.530 -18.924 1.00 74.12 506 PRO A N 1
ATOM 3965 C CA . PRO A 1 506 ? 7.722 -8.771 -18.316 1.00 74.12 506 PRO A CA 1
ATOM 3966 C C . PRO A 1 506 ? 9.145 -8.617 -17.786 1.00 74.12 506 PRO A C 1
ATOM 3968 O O . PRO A 1 506 ? 9.946 -7.838 -18.320 1.00 74.12 506 PRO A O 1
ATOM 3971 N N . PHE A 1 507 ? 9.468 -9.410 -16.771 1.00 86.62 507 PHE A N 1
ATOM 3972 C CA . PHE A 1 507 ? 10.840 -9.524 -16.307 1.00 86.62 507 PHE A CA 1
ATOM 3973 C C . PHE A 1 507 ? 11.749 -9.970 -17.459 1.00 86.62 507 PHE A C 1
ATOM 3975 O O . PHE A 1 507 ? 11.389 -10.854 -18.235 1.00 86.62 507 PHE A O 1
ATOM 3982 N N . THR A 1 508 ? 12.910 -9.337 -17.616 1.00 83.69 508 THR A N 1
ATOM 3983 C CA . THR A 1 508 ? 13.808 -9.583 -18.749 1.00 83.69 508 THR A CA 1
ATOM 3984 C C . THR A 1 508 ? 15.241 -9.833 -18.284 1.00 83.69 508 THR A C 1
ATOM 3986 O O . THR A 1 508 ? 15.830 -8.966 -17.645 1.00 83.69 508 THR A O 1
ATOM 3989 N N . LEU A 1 509 ? 15.846 -10.961 -18.669 1.00 91.06 509 LEU A N 1
ATOM 3990 C CA . LEU A 1 509 ? 17.291 -11.180 -18.523 1.00 91.06 509 LEU A CA 1
ATOM 3991 C C . LEU A 1 509 ? 18.009 -10.898 -19.842 1.00 91.06 509 LEU A C 1
ATOM 3993 O O . LEU A 1 509 ? 17.629 -11.414 -20.894 1.00 91.06 509 LEU A O 1
ATOM 3997 N N . VAL A 1 510 ? 19.076 -10.112 -19.780 1.00 86.44 510 VAL A N 1
ATOM 3998 C CA . VAL A 1 510 ? 19.948 -9.825 -20.921 1.00 86.44 510 VAL A CA 1
ATOM 3999 C C . VAL A 1 510 ? 21.336 -10.372 -20.634 1.00 86.44 510 VAL A C 1
ATOM 4001 O O . VAL A 1 510 ? 21.951 -10.003 -19.641 1.00 86.44 510 VAL A O 1
ATOM 4004 N N . GLY A 1 511 ? 21.829 -11.251 -21.501 1.00 85.88 511 GLY A N 1
ATOM 4005 C CA . GLY A 1 511 ? 23.199 -11.744 -21.453 1.00 85.88 511 GLY A CA 1
ATOM 4006 C C . GLY A 1 511 ? 24.197 -10.637 -21.758 1.00 85.88 511 GLY A C 1
ATOM 4007 O O . GLY A 1 511 ? 24.062 -9.928 -22.752 1.00 85.88 511 GLY A O 1
ATOM 4008 N N . VAL A 1 512 ? 25.212 -10.509 -20.909 1.00 86.75 512 VAL A N 1
ATOM 4009 C CA . VAL A 1 512 ? 26.348 -9.603 -21.118 1.00 86.75 512 VAL A CA 1
ATOM 4010 C C . VAL A 1 512 ? 27.653 -10.380 -21.015 1.00 86.75 512 VAL A C 1
ATOM 4012 O O . VAL A 1 512 ? 27.713 -11.442 -20.384 1.00 86.75 512 VAL A O 1
ATOM 4015 N N . ASP A 1 513 ? 28.693 -9.909 -21.697 1.00 85.81 513 ASP A N 1
ATOM 4016 C CA . ASP A 1 513 ? 30.012 -10.516 -21.554 1.00 85.81 513 ASP A CA 1
ATOM 4017 C C . ASP A 1 513 ? 30.528 -10.286 -20.124 1.00 85.81 513 ASP A C 1
ATOM 4019 O O . ASP A 1 513 ? 30.430 -9.183 -19.584 1.00 85.81 513 ASP A O 1
ATOM 4023 N N . VAL A 1 514 ? 31.075 -11.333 -19.503 1.00 84.06 514 VAL A N 1
ATOM 4024 C CA . VAL A 1 514 ? 31.614 -11.264 -18.139 1.00 84.06 514 VAL A CA 1
ATOM 4025 C C . VAL A 1 514 ? 32.792 -10.288 -18.026 1.00 84.06 514 VAL A C 1
ATOM 4027 O O . VAL A 1 514 ? 33.035 -9.753 -16.947 1.00 84.06 514 VAL A O 1
ATOM 4030 N N . TYR A 1 515 ? 33.512 -10.035 -19.125 1.00 76.94 515 TYR A N 1
ATOM 4031 C CA . TYR A 1 515 ? 34.595 -9.052 -19.182 1.00 76.94 515 TYR A CA 1
ATOM 4032 C C . TYR A 1 515 ? 34.081 -7.609 -19.270 1.00 76.94 515 TYR A C 1
ATOM 4034 O O . TYR A 1 515 ? 34.760 -6.693 -18.811 1.00 76.94 515 TYR A O 1
ATOM 4042 N N . GLU A 1 516 ? 32.886 -7.400 -19.830 1.00 73.44 516 GLU A N 1
ATOM 4043 C CA . GLU A 1 516 ? 32.241 -6.083 -19.910 1.00 73.44 516 GLU A CA 1
ATOM 4044 C C . GLU A 1 516 ? 31.486 -5.746 -18.621 1.00 73.44 516 GLU A C 1
ATOM 4046 O O . GLU A 1 516 ? 31.516 -4.608 -18.150 1.00 73.44 516 GLU A O 1
ATOM 4051 N N . CYS A 1 517 ? 30.821 -6.741 -18.034 1.00 74.00 517 CYS A N 1
ATOM 4052 C CA . CYS A 1 517 ? 30.060 -6.597 -16.805 1.00 74.00 517 CYS A CA 1
ATOM 4053 C C . CYS A 1 517 ? 30.239 -7.862 -15.952 1.00 74.00 517 CYS A C 1
ATOM 4055 O O . CYS A 1 517 ? 29.630 -8.887 -16.250 1.00 74.00 517 CYS A O 1
ATOM 4057 N N . PRO A 1 518 ? 31.082 -7.835 -14.903 1.00 76.19 518 PRO A N 1
ATOM 4058 C CA . PRO A 1 518 ? 31.341 -9.018 -14.081 1.00 76.19 518 PRO A CA 1
ATOM 4059 C C . PRO A 1 518 ? 30.287 -9.254 -12.983 1.00 76.19 518 PRO A C 1
ATOM 4061 O O . PRO A 1 518 ? 30.356 -10.265 -12.285 1.00 76.19 518 PRO A O 1
ATOM 4064 N N . TYR A 1 519 ? 29.323 -8.344 -12.813 1.00 80.50 519 TYR A N 1
ATOM 4065 C CA . TYR A 1 519 ? 28.277 -8.386 -11.784 1.00 80.50 519 TYR A CA 1
ATOM 4066 C C . TYR A 1 519 ? 26.880 -8.246 -12.398 1.00 80.50 519 TYR A C 1
ATOM 4068 O O . TYR A 1 519 ? 26.731 -7.788 -13.526 1.00 80.50 519 TYR A O 1
ATOM 4076 N N . ILE A 1 520 ? 25.844 -8.649 -11.659 1.00 85.81 520 ILE A N 1
ATOM 4077 C CA . ILE A 1 520 ? 24.459 -8.496 -12.118 1.00 85.81 520 ILE A CA 1
ATOM 4078 C C . ILE A 1 520 ? 24.058 -7.030 -11.966 1.00 85.81 520 ILE A C 1
ATOM 4080 O O . ILE A 1 520 ? 24.163 -6.462 -10.880 1.00 85.81 520 ILE A O 1
ATOM 4084 N N . LYS A 1 521 ? 23.578 -6.421 -13.049 1.00 78.56 521 LYS A N 1
ATOM 4085 C CA . LYS A 1 521 ? 23.135 -5.022 -13.058 1.00 78.56 521 LYS A CA 1
ATOM 4086 C C . LYS A 1 521 ? 21.634 -4.937 -13.293 1.00 78.56 521 LYS A C 1
ATOM 4088 O O . LYS A 1 521 ? 21.107 -5.641 -14.150 1.00 78.56 521 LYS A O 1
ATOM 4093 N N . SER A 1 522 ? 20.949 -4.063 -12.559 1.00 80.81 522 SER A N 1
ATOM 4094 C CA . SER A 1 522 ? 19.502 -3.873 -12.681 1.00 80.81 522 SER A CA 1
ATOM 4095 C C . SER A 1 522 ? 19.125 -2.602 -13.438 1.00 80.81 522 SER A C 1
ATOM 4097 O O . SER A 1 522 ? 19.769 -1.561 -13.312 1.00 80.81 522 SER A O 1
ATOM 4099 N N . HIS A 1 523 ? 18.031 -2.699 -14.192 1.00 68.56 523 HIS A N 1
ATOM 4100 C CA . HIS A 1 523 ? 17.273 -1.595 -14.768 1.00 68.56 523 HIS A CA 1
ATOM 4101 C C . HIS A 1 523 ? 15.801 -1.755 -14.365 1.00 68.56 523 HIS A C 1
ATOM 4103 O O . HIS A 1 523 ? 14.953 -2.156 -15.172 1.00 68.56 523 HIS A O 1
ATOM 4109 N N . SER A 1 524 ? 15.505 -1.452 -13.100 1.00 62.06 524 SER A N 1
ATOM 4110 C CA . SER A 1 524 ? 14.200 -1.677 -12.458 1.00 62.06 524 SER A CA 1
ATOM 4111 C C . SER A 1 524 ? 13.018 -1.023 -13.178 1.00 62.06 524 SER A C 1
ATOM 4113 O O . SER A 1 524 ? 11.952 -1.625 -13.262 1.00 62.06 524 SER A O 1
ATOM 4115 N N . CYS A 1 525 ? 13.211 0.138 -13.822 1.00 54.19 525 CYS A N 1
ATOM 4116 C CA . CYS A 1 525 ? 12.184 0.787 -14.653 1.00 54.19 525 CYS A CA 1
ATOM 4117 C C . CYS A 1 525 ? 11.618 -0.132 -15.751 1.00 54.19 525 CYS A C 1
ATOM 4119 O O . CYS A 1 525 ? 10.486 0.060 -16.194 1.00 54.19 525 CYS A O 1
ATOM 4121 N N . PHE A 1 526 ? 12.402 -1.111 -16.212 1.00 60.09 526 PHE A N 1
ATOM 4122 C CA . PHE A 1 526 ? 12.054 -2.028 -17.298 1.00 60.09 526 PHE A CA 1
ATOM 4123 C C . PHE A 1 526 ? 11.985 -3.489 -16.845 1.00 60.09 526 PHE A C 1
ATOM 4125 O O . PHE A 1 526 ? 11.954 -4.376 -17.699 1.00 60.09 526 PHE A O 1
ATOM 4132 N N . ASN A 1 527 ? 11.986 -3.745 -15.532 1.00 73.75 527 ASN A N 1
ATOM 4133 C CA . ASN A 1 527 ? 12.031 -5.087 -14.949 1.00 73.75 527 ASN A CA 1
ATOM 4134 C C . ASN A 1 527 ? 13.174 -5.936 -15.542 1.00 73.75 527 ASN A C 1
ATOM 4136 O O . ASN A 1 527 ? 12.973 -7.097 -15.894 1.00 73.75 527 ASN A O 1
ATOM 4140 N N . ARG A 1 528 ? 14.357 -5.341 -15.756 1.00 80.38 528 ARG A N 1
ATOM 4141 C CA . ARG A 1 528 ? 15.454 -5.970 -16.508 1.00 80.38 528 ARG A CA 1
ATOM 4142 C C . ARG A 1 528 ? 16.702 -6.165 -15.662 1.00 80.38 528 ARG A C 1
ATOM 4144 O O . ARG A 1 528 ? 17.170 -5.212 -15.050 1.00 80.38 528 ARG A O 1
ATOM 4151 N N . LEU A 1 529 ? 17.302 -7.350 -15.755 1.00 87.31 529 LEU A N 1
ATOM 4152 C CA . LEU A 1 529 ? 18.650 -7.623 -15.259 1.00 87.31 529 LEU A CA 1
ATOM 4153 C C . LEU A 1 529 ? 19.612 -7.928 -16.409 1.00 87.31 529 LEU A C 1
ATOM 4155 O O . LEU A 1 529 ? 19.285 -8.671 -17.335 1.00 87.31 529 LEU A O 1
ATOM 4159 N N . GLU A 1 530 ? 20.818 -7.385 -16.325 1.00 85.19 530 GLU A N 1
ATOM 4160 C CA . GLU A 1 530 ? 21.966 -7.822 -17.115 1.00 85.19 530 GLU A CA 1
ATOM 4161 C C . GLU A 1 530 ? 22.668 -8.950 -16.354 1.00 85.19 530 GLU A C 1
ATOM 4163 O O . GLU A 1 530 ? 23.114 -8.766 -15.220 1.00 85.19 530 GLU A O 1
ATOM 4168 N N . LEU A 1 531 ? 22.714 -10.132 -16.966 1.00 92.19 531 LEU A N 1
ATOM 4169 C CA . LEU A 1 531 ? 23.285 -11.351 -16.410 1.00 92.19 531 LEU A CA 1
ATOM 4170 C C . LEU A 1 531 ? 24.618 -11.649 -17.110 1.00 92.19 531 LEU A C 1
ATOM 4172 O O . LEU A 1 531 ? 24.616 -12.008 -18.295 1.00 92.19 531 LEU A O 1
ATOM 4176 N N . PRO A 1 532 ? 25.756 -11.549 -16.401 1.00 92.06 532 PRO A N 1
ATOM 4177 C CA . PRO A 1 532 ? 27.044 -11.927 -16.961 1.00 92.06 532 PRO A CA 1
ATOM 4178 C C . PRO A 1 532 ? 27.049 -13.394 -17.376 1.00 92.06 532 PRO A C 1
ATOM 4180 O O . PRO A 1 532 ? 26.607 -14.267 -16.624 1.00 92.06 532 PRO A O 1
ATOM 4183 N N . LYS A 1 533 ? 27.575 -13.691 -18.567 1.00 93.12 533 LYS A N 1
ATOM 4184 C CA . LYS A 1 533 ? 27.699 -15.059 -19.097 1.00 93.12 533 LYS A CA 1
ATOM 4185 C C . LYS A 1 533 ? 28.810 -15.831 -18.382 1.00 93.12 533 LYS A C 1
ATOM 4187 O O . LYS A 1 533 ? 29.863 -16.132 -18.937 1.00 93.12 533 LYS A O 1
ATOM 4192 N N . PHE A 1 534 ? 28.571 -16.157 -17.114 1.00 90.75 534 PHE A N 1
ATOM 4193 C CA . PHE A 1 534 ? 29.505 -16.905 -16.286 1.00 90.75 534 PHE A CA 1
ATOM 4194 C C . PHE A 1 534 ? 29.757 -18.305 -16.845 1.00 90.75 534 PHE A C 1
ATOM 4196 O O . PHE A 1 534 ? 28.838 -19.000 -17.270 1.00 90.75 534 PHE A O 1
ATOM 4203 N N . THR A 1 535 ? 31.002 -18.767 -16.745 1.00 89.31 535 THR A N 1
ATOM 4204 C CA . THR A 1 535 ? 31.418 -20.104 -17.200 1.00 89.31 535 THR A CA 1
ATOM 4205 C C . THR A 1 535 ? 31.207 -21.204 -16.157 1.00 89.31 535 THR A C 1
ATOM 4207 O O . THR A 1 535 ? 31.308 -22.386 -16.478 1.00 89.31 535 THR A O 1
ATOM 4210 N N . LYS A 1 536 ? 30.919 -20.848 -14.895 1.00 88.81 536 LYS A N 1
ATOM 4211 C CA . LYS A 1 536 ? 30.734 -21.795 -13.782 1.00 88.81 536 LYS A CA 1
ATOM 4212 C C . LYS A 1 536 ? 29.513 -21.425 -12.940 1.00 88.81 536 LYS A C 1
ATOM 4214 O O . LYS A 1 536 ? 29.406 -20.281 -12.505 1.00 88.81 536 LYS A O 1
ATOM 4219 N N . LYS A 1 537 ? 28.675 -22.417 -12.600 1.00 90.00 537 LYS A N 1
ATOM 4220 C CA . LYS A 1 537 ? 27.475 -22.261 -11.745 1.00 90.00 537 LYS A CA 1
ATOM 4221 C C . LYS A 1 537 ? 27.755 -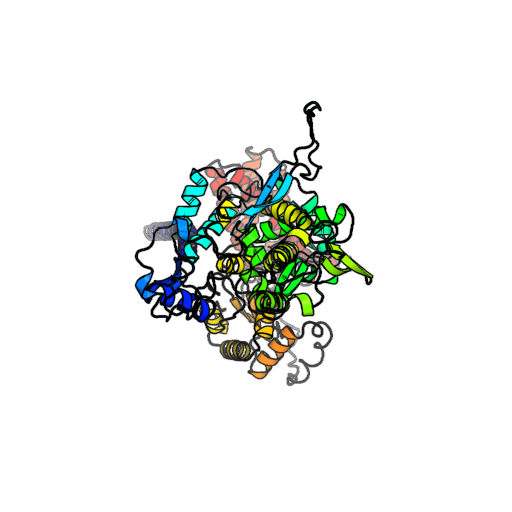21.497 -10.446 1.00 90.00 537 LYS A C 1
ATOM 4223 O O . LYS A 1 537 ? 26.992 -20.611 -10.089 1.00 90.00 537 LYS A O 1
ATOM 4228 N N . LYS A 1 538 ? 28.883 -21.782 -9.784 1.00 89.38 538 LYS A N 1
ATOM 4229 C CA . LYS A 1 538 ? 29.275 -21.121 -8.526 1.00 89.38 538 LYS A CA 1
ATOM 4230 C C . LYS A 1 538 ? 29.374 -19.592 -8.627 1.00 89.38 538 LYS A C 1
ATOM 4232 O O . LYS A 1 538 ? 29.133 -18.913 -7.640 1.00 89.38 538 LYS A O 1
ATOM 4237 N N . HIS A 1 539 ? 29.722 -19.050 -9.799 1.00 88.75 539 HIS A N 1
ATOM 4238 C CA . HIS A 1 539 ? 29.826 -17.600 -9.982 1.00 88.75 539 HIS A CA 1
ATOM 4239 C C . HIS A 1 539 ? 28.444 -16.942 -10.068 1.00 88.75 539 HIS A C 1
ATOM 4241 O O . HIS A 1 539 ? 28.303 -15.806 -9.643 1.00 88.75 539 HIS A O 1
ATOM 4247 N N . VAL A 1 540 ? 27.422 -17.663 -10.544 1.00 89.50 540 VAL A N 1
ATOM 4248 C CA . VAL A 1 540 ? 26.033 -17.178 -10.545 1.00 89.50 540 VAL A CA 1
ATOM 4249 C C . VAL A 1 540 ? 25.518 -17.045 -9.115 1.00 89.50 540 VAL A C 1
ATOM 4251 O O . VAL A 1 540 ? 24.972 -16.008 -8.760 1.00 89.50 540 VAL A O 1
ATOM 4254 N N . THR A 1 541 ? 25.738 -18.069 -8.284 1.00 87.69 541 THR A N 1
ATOM 4255 C CA . THR A 1 541 ? 25.348 -18.046 -6.867 1.00 87.69 541 THR A CA 1
ATOM 4256 C C . THR A 1 541 ? 26.058 -16.922 -6.117 1.00 87.69 541 THR A C 1
ATOM 4258 O O . THR A 1 541 ? 25.387 -16.102 -5.505 1.00 87.69 541 THR A O 1
ATOM 4261 N N . ALA A 1 542 ? 27.382 -16.807 -6.262 1.00 83.31 542 ALA A N 1
ATOM 4262 C CA . ALA A 1 542 ? 28.150 -15.736 -5.626 1.00 83.31 542 ALA A CA 1
ATOM 4263 C C . ALA A 1 542 ? 27.726 -14.333 -6.101 1.00 83.31 542 ALA A C 1
ATOM 4265 O O . ALA A 1 542 ? 27.713 -13.391 -5.317 1.00 83.31 542 ALA A O 1
ATOM 4266 N N . ALA A 1 543 ? 27.366 -14.178 -7.380 1.00 85.56 543 ALA A N 1
ATOM 4267 C CA . ALA A 1 543 ? 26.863 -12.909 -7.899 1.00 85.56 543 ALA A CA 1
ATOM 4268 C C . ALA A 1 543 ? 25.473 -12.561 -7.340 1.00 85.56 543 ALA A C 1
ATOM 4270 O O . ALA A 1 543 ? 25.213 -11.395 -7.063 1.00 85.56 543 ALA A O 1
ATOM 4271 N N . LEU A 1 544 ? 24.593 -13.551 -7.152 1.00 87.56 544 LEU A N 1
ATOM 4272 C CA . LEU A 1 544 ? 23.291 -13.353 -6.508 1.00 87.56 544 LEU A CA 1
ATOM 4273 C C . LEU A 1 544 ? 23.439 -13.013 -5.022 1.00 87.56 544 LEU A C 1
ATOM 4275 O O . LEU A 1 544 ? 22.807 -12.072 -4.563 1.00 87.56 544 LEU A O 1
ATOM 4279 N N . GLU A 1 545 ? 24.302 -13.716 -4.289 1.00 84.06 545 GLU A N 1
ATOM 4280 C CA . GLU A 1 545 ? 24.633 -13.388 -2.894 1.00 84.06 545 GLU A CA 1
ATOM 4281 C C . GLU A 1 545 ? 25.175 -11.956 -2.782 1.00 84.06 545 GLU A C 1
ATOM 4283 O O . GLU A 1 545 ? 24.710 -11.187 -1.950 1.00 84.06 545 GLU A O 1
ATOM 4288 N N . ALA A 1 546 ? 26.061 -11.544 -3.695 1.00 78.94 546 ALA A N 1
ATOM 4289 C CA . ALA A 1 546 ? 26.589 -10.181 -3.725 1.00 78.94 546 ALA A CA 1
ATOM 4290 C C . ALA A 1 546 ? 25.513 -9.106 -3.976 1.00 78.94 546 ALA A C 1
ATOM 4292 O O . ALA A 1 546 ? 25.601 -8.020 -3.409 1.00 78.94 546 ALA A O 1
ATOM 4293 N N . VAL A 1 547 ? 24.499 -9.394 -4.804 1.00 80.25 547 VAL A N 1
ATOM 4294 C CA . VAL A 1 547 ? 23.328 -8.511 -4.983 1.00 80.25 547 VAL A CA 1
ATOM 4295 C C . VAL A 1 547 ? 22.511 -8.426 -3.695 1.00 80.25 547 VAL A C 1
ATOM 4297 O O . VAL A 1 547 ? 22.002 -7.362 -3.348 1.00 80.25 547 VAL A O 1
ATOM 4300 N N . LEU A 1 548 ? 22.375 -9.546 -2.989 1.00 77.88 548 LEU A N 1
ATOM 4301 C CA . LEU A 1 548 ? 21.581 -9.636 -1.774 1.00 77.88 548 LEU A CA 1
ATOM 4302 C C . LEU A 1 548 ? 22.299 -9.030 -0.567 1.00 77.88 548 LEU A C 1
ATOM 4304 O O . LEU A 1 548 ? 21.631 -8.489 0.291 1.00 77.88 548 LEU A O 1
ATOM 4308 N N . ASP A 1 549 ? 23.619 -9.022 -0.462 1.00 72.56 549 ASP A N 1
ATOM 4309 C CA . ASP A 1 549 ? 24.269 -8.500 0.750 1.00 72.56 549 ASP A CA 1
ATOM 4310 C C . ASP A 1 549 ? 24.325 -6.966 0.838 1.00 72.56 549 ASP A C 1
ATOM 4312 O O . ASP A 1 549 ? 24.690 -6.447 1.886 1.00 72.56 549 ASP A O 1
ATOM 4316 N N . GLY A 1 550 ? 23.890 -6.237 -0.200 1.00 56.66 550 GLY A N 1
ATOM 4317 C CA . GLY A 1 550 ? 23.480 -4.821 -0.143 1.00 56.66 550 GLY A CA 1
ATOM 4318 C C . GLY A 1 550 ? 24.553 -3.758 0.153 1.00 56.66 550 GLY A C 1
ATOM 4319 O O . GLY A 1 550 ? 24.485 -2.687 -0.435 1.00 56.66 550 GLY A O 1
ATOM 4320 N N . ASP A 1 551 ? 25.575 -4.043 0.965 1.00 41.12 551 ASP A N 1
ATOM 4321 C CA . ASP A 1 551 ? 26.379 -3.004 1.634 1.00 41.12 551 ASP A CA 1
ATOM 4322 C C . ASP A 1 551 ? 27.898 -3.059 1.368 1.00 41.12 551 ASP A C 1
ATOM 4324 O O . ASP A 1 551 ? 28.658 -2.288 1.951 1.00 41.12 551 ASP A O 1
ATOM 4328 N N . VAL A 1 552 ? 28.407 -3.949 0.500 1.00 37.00 552 VAL A N 1
ATOM 4329 C CA . VAL A 1 552 ? 29.876 -4.180 0.411 1.00 37.00 552 VAL A CA 1
ATOM 4330 C C . VAL A 1 552 ? 30.485 -4.077 -0.999 1.00 37.00 552 VAL A C 1
ATOM 4332 O O . VAL A 1 552 ? 31.712 -4.037 -1.135 1.00 37.00 552 VAL A O 1
ATOM 4335 N N . TYR A 1 553 ? 29.700 -3.985 -2.077 1.00 38.31 553 TYR A N 1
ATOM 4336 C CA . TYR A 1 553 ? 30.270 -4.253 -3.408 1.00 38.31 553 TYR A CA 1
ATOM 4337 C C . TYR A 1 553 ? 30.873 -3.058 -4.165 1.00 38.31 553 TYR A C 1
ATOM 4339 O O . TYR A 1 553 ? 31.739 -3.279 -5.011 1.00 38.31 553 TYR A O 1
ATOM 4347 N N . GLU A 1 554 ? 30.540 -1.803 -3.843 1.00 34.22 554 GLU A N 1
ATOM 4348 C CA . GLU A 1 554 ? 31.196 -0.662 -4.515 1.00 34.22 554 GLU A CA 1
ATOM 4349 C C . GLU A 1 554 ? 32.667 -0.465 -4.086 1.00 34.22 554 GLU A C 1
ATOM 4351 O O . GLU A 1 554 ? 33.413 0.228 -4.776 1.00 34.22 554 GLU A O 1
ATOM 4356 N N . ALA A 1 555 ? 33.137 -1.129 -3.016 1.00 30.09 555 ALA A N 1
ATOM 4357 C CA . ALA A 1 555 ? 34.471 -0.883 -2.451 1.00 30.09 555 ALA A CA 1
ATOM 4358 C C . ALA A 1 555 ? 35.483 -2.050 -2.513 1.00 30.09 555 ALA A C 1
ATOM 4360 O O . ALA A 1 555 ? 36.675 -1.797 -2.338 1.00 30.09 555 ALA A O 1
ATOM 4361 N N . ARG A 1 556 ? 35.088 -3.319 -2.734 1.00 30.80 556 ARG A N 1
ATOM 4362 C CA . ARG A 1 556 ? 36.003 -4.469 -2.493 1.00 30.80 556 ARG A CA 1
ATOM 4363 C C . ARG A 1 556 ? 36.402 -5.353 -3.673 1.00 30.80 556 ARG A C 1
ATOM 4365 O O . ARG A 1 556 ? 37.259 -6.218 -3.486 1.00 30.80 556 ARG A O 1
ATOM 4372 N N . THR A 1 557 ? 35.902 -5.135 -4.887 1.00 34.25 557 THR A N 1
ATOM 4373 C CA . THR A 1 557 ? 36.104 -6.129 -5.968 1.00 34.25 557 THR A CA 1
ATOM 4374 C C . THR A 1 557 ? 36.803 -5.616 -7.218 1.00 34.25 557 THR A C 1
ATOM 4376 O O . THR A 1 557 ? 36.662 -6.194 -8.289 1.00 34.25 557 THR A O 1
ATOM 4379 N N . THR A 1 558 ? 37.663 -4.608 -7.080 1.00 35.41 558 THR A N 1
ATOM 4380 C CA . THR A 1 558 ? 38.681 -4.304 -8.100 1.00 35.41 558 THR A CA 1
ATOM 4381 C C . THR A 1 558 ? 39.888 -5.250 -8.039 1.00 35.41 558 THR A C 1
ATOM 4383 O O . THR A 1 558 ? 40.630 -5.330 -9.012 1.00 35.41 558 THR A O 1
ATOM 4386 N N . GLN A 1 559 ? 40.082 -6.016 -6.954 1.00 34.06 559 GLN A N 1
ATOM 4387 C CA . GLN A 1 559 ? 41.326 -6.783 -6.756 1.00 34.06 559 GLN A CA 1
ATOM 4388 C C . GLN A 1 559 ? 41.165 -8.315 -6.729 1.00 34.06 559 GLN A C 1
ATOM 4390 O O . GLN A 1 559 ? 42.097 -9.029 -7.089 1.00 34.06 559 GLN A O 1
ATOM 4395 N N . SER A 1 560 ? 39.990 -8.846 -6.367 1.00 35.88 560 SER A N 1
ATOM 4396 C CA . SER A 1 560 ? 39.808 -10.301 -6.193 1.00 35.88 560 SER A CA 1
ATOM 4397 C C . SER A 1 560 ? 39.365 -11.036 -7.471 1.00 35.88 560 SER A C 1
ATOM 4399 O O . SER A 1 560 ? 39.753 -12.178 -7.693 1.00 35.88 560 SER A O 1
ATOM 4401 N N . ALA A 1 561 ? 38.622 -10.379 -8.372 1.00 36.12 561 ALA A N 1
ATOM 4402 C CA . ALA A 1 561 ? 38.133 -11.010 -9.606 1.00 36.12 561 ALA A CA 1
ATOM 4403 C C . ALA A 1 561 ? 39.192 -11.108 -10.729 1.00 36.12 561 ALA A C 1
ATOM 4405 O O . ALA A 1 561 ? 39.017 -11.883 -11.668 1.00 36.12 561 ALA A O 1
ATOM 4406 N N . MET A 1 562 ? 40.304 -10.365 -10.633 1.00 37.72 562 MET A N 1
ATOM 4407 C CA . MET A 1 562 ? 41.376 -10.358 -11.645 1.00 37.72 562 MET A CA 1
ATOM 4408 C C . MET A 1 562 ? 42.548 -11.309 -11.337 1.00 37.72 562 MET A C 1
ATOM 4410 O O . MET A 1 562 ? 43.442 -11.453 -12.164 1.00 37.72 562 MET A O 1
ATOM 4414 N N . SER A 1 563 ? 42.565 -11.990 -10.186 1.00 39.53 563 SER A N 1
ATOM 4415 C CA . SER A 1 563 ? 43.727 -12.770 -9.718 1.00 39.53 563 SER A CA 1
ATOM 4416 C C . SER A 1 563 ? 43.809 -14.215 -10.244 1.00 39.53 563 SER A C 1
ATOM 4418 O O . SER A 1 563 ? 44.680 -14.971 -9.819 1.00 39.53 563 SER A O 1
ATOM 4420 N N . GLY A 1 564 ? 42.932 -14.619 -11.175 1.00 37.88 564 GLY A N 1
ATOM 4421 C CA . GLY A 1 564 ? 42.805 -16.016 -11.622 1.00 37.88 564 GLY A CA 1
ATOM 4422 C C . GLY A 1 564 ? 42.803 -16.270 -13.134 1.00 37.88 564 GLY A C 1
ATOM 4423 O O . GLY A 1 564 ? 42.456 -17.378 -13.541 1.00 37.88 564 GLY A O 1
ATOM 4424 N N . LEU A 1 565 ? 43.148 -15.289 -13.973 1.00 35.16 565 LEU A N 1
ATOM 4425 C CA . LEU A 1 565 ? 43.215 -15.465 -15.431 1.00 35.16 565 LEU A CA 1
ATOM 4426 C C . LEU A 1 565 ? 44.680 -15.574 -15.892 1.00 35.16 565 LEU A C 1
ATOM 4428 O O . LEU A 1 565 ? 45.510 -14.793 -15.426 1.00 35.16 565 LEU A O 1
ATOM 4432 N N . PRO A 1 566 ? 45.028 -16.527 -16.780 1.00 30.02 566 PRO A N 1
ATOM 4433 C CA . PRO A 1 566 ? 46.391 -16.648 -17.282 1.00 30.02 566 PRO A CA 1
ATOM 4434 C C . PRO A 1 566 ? 46.762 -15.403 -18.095 1.00 30.02 566 PRO A C 1
ATOM 4436 O O . PRO A 1 566 ? 45.994 -14.951 -18.946 1.00 30.02 566 PRO A O 1
ATOM 4439 N N . ALA A 1 567 ? 47.946 -14.857 -17.817 1.00 32.09 567 ALA A N 1
ATOM 4440 C CA . ALA A 1 567 ? 48.527 -13.754 -18.570 1.00 32.09 567 ALA A CA 1
ATOM 4441 C C . ALA A 1 567 ? 48.729 -14.173 -20.035 1.00 32.09 567 ALA A C 1
ATOM 4443 O O . ALA A 1 567 ? 49.316 -15.221 -20.301 1.00 32.09 567 ALA A O 1
ATOM 4444 N N . GLN A 1 568 ? 48.242 -13.367 -20.980 1.00 33.75 568 GLN A N 1
ATOM 4445 C CA . GLN A 1 568 ? 48.605 -13.524 -22.386 1.00 33.75 568 GLN A CA 1
ATOM 4446 C C . GLN A 1 568 ? 49.933 -12.821 -22.658 1.00 33.75 568 GLN A C 1
ATOM 4448 O O . GLN A 1 568 ? 50.095 -11.633 -22.372 1.00 33.75 568 GLN A O 1
ATOM 4453 N N . ASP A 1 569 ? 50.856 -13.583 -23.238 1.00 30.19 569 ASP A N 1
ATOM 4454 C CA . ASP A 1 569 ? 52.115 -13.107 -23.789 1.00 30.19 569 ASP A CA 1
ATOM 4455 C C . ASP A 1 569 ? 51.884 -12.017 -24.840 1.00 30.19 569 ASP A C 1
ATOM 4457 O O . ASP A 1 569 ? 51.051 -12.126 -25.744 1.00 30.19 569 ASP A O 1
ATOM 4461 N N . SER A 1 570 ? 52.666 -10.949 -24.722 1.00 27.11 570 SER A N 1
ATOM 4462 C CA . SER A 1 570 ? 52.669 -9.817 -25.636 1.00 27.11 570 SER A CA 1
ATOM 4463 C C . SER A 1 570 ? 53.158 -10.231 -27.028 1.00 27.11 570 SER A C 1
ATOM 4465 O O . SER A 1 570 ? 54.361 -10.384 -27.255 1.00 27.11 570 SER A O 1
ATOM 4467 N N . VAL A 1 571 ? 52.239 -10.340 -27.985 1.00 28.47 571 VAL A N 1
ATOM 4468 C CA . VAL A 1 571 ? 52.571 -10.326 -29.413 1.00 28.47 571 VAL A CA 1
ATOM 4469 C C . VAL A 1 571 ? 52.867 -8.880 -29.812 1.00 28.47 571 VAL A C 1
ATOM 4471 O O . VAL A 1 571 ? 51.986 -8.022 -29.803 1.00 28.47 571 VAL A O 1
ATOM 4474 N N . LYS A 1 572 ? 54.128 -8.598 -30.157 1.00 30.55 572 LYS A N 1
ATOM 4475 C CA . LYS A 1 572 ? 54.509 -7.375 -30.873 1.00 30.55 572 LYS A CA 1
ATOM 4476 C C . LYS A 1 572 ? 53.886 -7.423 -32.267 1.00 30.55 572 LYS A C 1
ATOM 4478 O O . LYS A 1 572 ? 54.257 -8.277 -33.066 1.00 30.55 572 LYS A O 1
ATOM 4483 N N . THR A 1 573 ? 52.984 -6.497 -32.572 1.00 28.17 573 THR A N 1
ATOM 4484 C CA . THR A 1 573 ? 52.628 -6.170 -33.957 1.00 28.17 573 THR A CA 1
ATOM 4485 C C . THR A 1 573 ? 53.237 -4.825 -34.308 1.00 28.17 573 THR A C 1
ATOM 4487 O O . THR A 1 573 ? 52.952 -3.822 -33.650 1.00 28.17 573 THR A O 1
ATOM 4490 N N . ASP A 1 574 ? 54.093 -4.841 -35.325 1.00 28.17 574 ASP A N 1
ATOM 4491 C CA . ASP A 1 574 ? 54.810 -3.690 -35.850 1.00 28.17 574 ASP A CA 1
ATOM 4492 C C . ASP A 1 574 ? 53.877 -2.525 -36.183 1.00 28.17 574 ASP A C 1
ATOM 4494 O O . ASP A 1 574 ? 52.935 -2.609 -36.973 1.00 28.17 574 ASP A O 1
ATOM 4498 N N . SER A 1 575 ? 54.190 -1.392 -35.570 1.00 31.86 575 SER A N 1
ATOM 4499 C CA . SER A 1 575 ? 53.611 -0.091 -35.835 1.00 31.86 575 SER A CA 1
ATOM 4500 C C . SER A 1 575 ? 54.249 0.522 -37.082 1.00 31.86 575 SER A C 1
ATOM 4502 O O . SER A 1 575 ? 55.072 1.414 -36.943 1.00 31.86 575 SER A O 1
ATOM 4504 N N . THR A 1 576 ? 53.923 0.058 -38.288 1.00 35.59 576 THR A N 1
ATOM 4505 C CA . THR A 1 576 ? 54.199 0.795 -39.543 1.00 35.59 576 THR A CA 1
ATOM 4506 C C . THR A 1 576 ? 53.433 0.183 -40.724 1.00 35.59 576 THR A C 1
ATOM 4508 O O . THR A 1 576 ? 54.048 -0.412 -41.588 1.00 35.59 576 THR A O 1
ATOM 4511 N N . ASP A 1 577 ? 52.094 0.303 -40.771 1.00 33.59 577 ASP A N 1
ATOM 4512 C CA . ASP A 1 577 ? 51.371 0.331 -42.073 1.00 33.59 577 ASP A CA 1
ATOM 4513 C C . ASP A 1 577 ? 49.868 0.704 -42.030 1.00 33.59 577 ASP A C 1
ATOM 4515 O O . ASP A 1 577 ? 49.107 0.422 -42.953 1.00 33.59 577 ASP A O 1
ATOM 4519 N N . ALA A 1 578 ? 49.388 1.391 -40.985 1.00 33.69 578 ALA A N 1
ATOM 4520 C CA . ALA A 1 578 ? 47.971 1.789 -40.879 1.00 33.69 578 ALA A CA 1
ATOM 4521 C C . ALA A 1 578 ? 47.727 3.312 -40.923 1.00 33.69 578 ALA A C 1
ATOM 4523 O O . ALA A 1 578 ? 46.636 3.780 -40.592 1.00 33.69 578 ALA A O 1
ATOM 4524 N N . SER A 1 579 ? 48.721 4.110 -41.324 1.00 36.16 579 SER A N 1
ATOM 4525 C CA . SER A 1 579 ? 48.660 5.580 -41.273 1.00 36.16 579 SER A CA 1
ATOM 4526 C C . SER A 1 579 ? 48.248 6.275 -42.581 1.00 36.16 579 SER A C 1
ATOM 4528 O O . SER A 1 579 ? 48.167 7.501 -42.587 1.00 36.16 579 SER A O 1
ATOM 4530 N N . HIS A 1 580 ? 47.900 5.557 -43.662 1.00 46.12 580 HIS A N 1
ATOM 4531 C CA . HIS A 1 580 ? 47.587 6.195 -44.960 1.00 46.12 580 HIS A CA 1
ATOM 4532 C C . HIS A 1 580 ? 46.242 5.850 -45.636 1.00 46.12 580 HIS A C 1
ATOM 4534 O O . HIS A 1 580 ? 46.014 6.277 -46.765 1.00 46.12 580 HIS A O 1
ATOM 4540 N N . ALA A 1 581 ? 45.281 5.215 -44.951 1.00 43.16 581 ALA A N 1
ATOM 4541 C CA . ALA A 1 581 ? 43.952 4.918 -45.527 1.00 43.16 581 ALA A CA 1
ATOM 4542 C C . ALA A 1 581 ? 42.765 5.703 -44.913 1.00 43.16 581 ALA A C 1
ATOM 4544 O O . ALA A 1 581 ? 41.617 5.282 -45.026 1.00 43.16 581 ALA A O 1
ATOM 4545 N N . TRP A 1 582 ? 43.002 6.861 -44.281 1.00 53.59 582 TRP A N 1
ATOM 4546 C CA . TRP A 1 582 ? 41.976 7.590 -43.505 1.00 53.59 582 TRP A CA 1
ATOM 4547 C C . TRP A 1 582 ? 41.736 9.052 -43.941 1.00 53.59 582 TRP A C 1
ATOM 4549 O O . TRP A 1 582 ? 41.605 9.938 -43.102 1.00 53.59 582 TRP A O 1
ATOM 4559 N N . GLY A 1 583 ? 41.675 9.334 -45.249 1.00 57.91 583 GLY A N 1
ATOM 4560 C CA . GLY A 1 583 ? 41.650 10.719 -45.759 1.00 57.91 583 GLY A CA 1
ATOM 4561 C C . GLY A 1 583 ? 40.290 11.272 -46.213 1.00 57.91 583 GLY A C 1
ATOM 4562 O O . GLY A 1 583 ? 39.818 12.281 -45.700 1.00 57.91 583 GLY A O 1
ATOM 4563 N N . ALA A 1 584 ? 39.651 10.664 -47.215 1.00 64.25 584 ALA A N 1
ATOM 4564 C CA . ALA A 1 584 ? 38.665 11.391 -48.029 1.00 64.25 584 ALA A CA 1
ATOM 4565 C C . ALA A 1 584 ? 37.225 11.394 -47.475 1.00 64.25 584 ALA A C 1
ATOM 4567 O O . ALA A 1 584 ? 36.572 12.438 -47.454 1.00 64.25 584 ALA A O 1
ATOM 4568 N N . VAL A 1 585 ? 36.719 10.246 -47.009 1.00 73.56 585 VAL A N 1
ATOM 4569 C CA . VAL A 1 585 ? 35.310 10.102 -46.581 1.00 73.56 585 VAL A CA 1
ATOM 4570 C C . VAL A 1 585 ? 35.041 10.851 -45.276 1.00 73.56 585 VAL A C 1
ATOM 4572 O O . VAL A 1 585 ? 34.048 11.566 -45.171 1.00 73.56 585 VAL A O 1
ATOM 4575 N N . THR A 1 586 ? 35.948 10.757 -44.304 1.00 76.12 586 THR A N 1
ATOM 4576 C CA . THR A 1 586 ? 35.822 11.441 -43.008 1.00 76.12 586 THR A CA 1
ATOM 4577 C C . THR A 1 586 ? 35.918 12.962 -43.154 1.00 76.12 586 THR A C 1
ATOM 4579 O O . THR A 1 586 ? 35.138 13.693 -42.536 1.00 76.12 586 THR A O 1
ATOM 4582 N N . VAL A 1 587 ? 36.819 13.456 -44.012 1.00 77.88 587 VAL A N 1
ATOM 4583 C CA . VAL A 1 587 ? 36.936 14.891 -44.323 1.00 77.88 587 VAL A CA 1
ATOM 4584 C C . VAL A 1 587 ? 35.692 15.386 -45.065 1.00 77.88 587 VAL A C 1
ATOM 4586 O O . VAL A 1 587 ? 35.115 16.402 -44.676 1.00 77.88 587 VAL A O 1
ATOM 4589 N N . GLY A 1 588 ? 35.216 14.636 -46.065 1.00 81.31 588 GLY A N 1
ATOM 4590 C CA . GLY A 1 588 ? 33.992 14.959 -46.802 1.00 81.31 588 GLY A CA 1
ATOM 4591 C C . GLY A 1 588 ? 32.740 14.982 -45.918 1.00 81.31 588 GLY A C 1
ATOM 4592 O O . GLY A 1 588 ? 31.945 15.919 -45.993 1.00 81.31 588 GLY A O 1
ATOM 4593 N N . HIS A 1 589 ? 32.592 14.003 -45.022 1.00 86.88 589 HIS A N 1
ATOM 4594 C CA . HIS A 1 589 ? 31.504 13.946 -44.043 1.00 86.88 589 HIS A CA 1
ATOM 4595 C C . HIS A 1 589 ? 31.525 15.150 -43.095 1.00 86.88 589 HIS A C 1
ATOM 4597 O O . HIS A 1 589 ? 30.499 15.798 -42.885 1.00 86.88 589 HIS A O 1
ATOM 4603 N N . THR A 1 590 ? 32.705 15.488 -42.568 1.00 81.50 590 THR A N 1
ATOM 4604 C CA . THR A 1 590 ? 32.894 16.624 -41.656 1.00 81.50 590 THR A CA 1
ATOM 4605 C C . THR A 1 590 ? 32.551 17.951 -42.337 1.00 81.50 590 THR A C 1
ATOM 4607 O O . THR A 1 590 ? 31.822 18.766 -41.771 1.00 81.50 590 THR A O 1
ATOM 4610 N N . ALA A 1 591 ? 33.007 18.154 -43.577 1.00 84.44 591 ALA A N 1
ATOM 4611 C CA . ALA A 1 591 ? 32.694 19.350 -44.354 1.00 84.44 591 ALA A CA 1
ATOM 4612 C C . ALA A 1 591 ? 31.184 19.484 -44.627 1.00 84.44 591 ALA A C 1
ATOM 4614 O O . ALA A 1 591 ? 30.608 20.555 -44.426 1.00 84.44 591 ALA A O 1
ATOM 4615 N N . ALA A 1 592 ? 30.517 18.391 -45.015 1.00 86.50 592 ALA A N 1
ATOM 4616 C CA . ALA A 1 592 ? 29.071 18.375 -45.234 1.00 86.50 592 ALA A CA 1
ATOM 4617 C C . ALA A 1 592 ? 28.275 18.625 -43.938 1.00 86.50 592 ALA A C 1
ATOM 4619 O O . ALA A 1 592 ? 27.260 19.326 -43.961 1.00 86.50 592 ALA A O 1
ATOM 4620 N N . ALA A 1 593 ? 28.739 18.095 -42.800 1.00 84.44 593 ALA A N 1
ATOM 4621 C CA . ALA A 1 593 ? 28.107 18.298 -41.496 1.00 84.44 593 ALA A CA 1
ATOM 4622 C C . ALA A 1 593 ? 28.173 19.769 -41.050 1.00 84.44 593 ALA A C 1
ATOM 4624 O O . ALA A 1 593 ? 27.151 20.346 -40.672 1.00 84.44 593 ALA A O 1
ATOM 4625 N N . LEU A 1 594 ? 29.343 20.407 -41.169 1.00 83.25 594 LEU A N 1
ATOM 4626 C CA . LEU A 1 594 ? 29.523 21.827 -40.844 1.00 83.25 594 LEU A CA 1
ATOM 4627 C C . LEU A 1 594 ? 28.685 22.732 -41.758 1.00 83.25 594 LEU A C 1
ATOM 4629 O O . LEU A 1 594 ? 28.006 23.642 -41.276 1.00 83.25 594 LEU A O 1
ATOM 4633 N N . ALA A 1 595 ? 28.662 22.440 -43.063 1.00 86.25 595 ALA A N 1
ATOM 4634 C CA . ALA A 1 595 ? 27.814 23.150 -44.017 1.00 86.25 595 ALA A CA 1
ATOM 4635 C C . ALA A 1 595 ? 26.321 23.007 -43.674 1.00 86.25 595 ALA A C 1
ATOM 4637 O O . ALA A 1 595 ? 25.577 23.983 -43.750 1.00 86.25 595 ALA A O 1
ATOM 4638 N N . SER A 1 596 ? 25.884 21.821 -43.238 1.00 87.12 596 SER A N 1
ATOM 4639 C CA . SER A 1 596 ? 24.493 21.562 -42.848 1.00 87.12 596 SER A CA 1
ATOM 4640 C C . SER A 1 596 ? 24.072 22.334 -41.597 1.00 87.12 596 SER A C 1
ATOM 4642 O O . SER A 1 596 ? 22.973 22.886 -41.565 1.00 87.12 596 SER A O 1
ATOM 4644 N N . VAL A 1 597 ? 24.933 22.442 -40.583 1.00 84.38 597 VAL A N 1
ATOM 4645 C CA . VAL A 1 597 ? 24.630 23.245 -39.385 1.00 84.38 597 VAL A CA 1
ATOM 4646 C C . VAL A 1 597 ? 24.558 24.736 -39.734 1.00 84.38 597 VAL A C 1
ATOM 4648 O O . VAL A 1 597 ? 23.581 25.403 -39.385 1.00 84.38 597 VAL A O 1
ATOM 4651 N N . GLY A 1 598 ? 25.534 25.248 -40.495 1.00 82.00 598 GLY A N 1
ATOM 4652 C CA . GLY A 1 598 ? 25.572 26.653 -40.916 1.00 82.00 598 GLY A CA 1
ATOM 4653 C C . GLY A 1 598 ? 24.386 27.051 -41.801 1.00 82.00 598 GLY A C 1
ATOM 4654 O O . GLY A 1 598 ? 23.689 28.026 -41.516 1.00 82.00 598 GLY A O 1
ATOM 4655 N N . LEU A 1 599 ? 24.091 26.264 -42.840 1.00 85.06 599 LEU A N 1
ATOM 4656 C CA . LEU A 1 599 ? 22.944 26.502 -43.723 1.00 85.06 599 LEU A CA 1
ATOM 4657 C C . LEU A 1 599 ? 21.608 26.350 -42.986 1.00 85.06 599 LEU A C 1
ATOM 4659 O O . LEU A 1 599 ? 20.671 27.091 -43.276 1.00 85.06 599 LEU A O 1
ATOM 4663 N N . GLY A 1 600 ? 21.515 25.442 -42.012 1.00 82.62 600 GLY A N 1
ATOM 4664 C CA . GLY A 1 600 ? 20.306 25.237 -41.212 1.00 82.62 600 GLY A CA 1
ATOM 4665 C C . GLY A 1 600 ? 19.950 26.454 -40.363 1.00 82.62 600 GLY A C 1
ATOM 4666 O O . GLY A 1 600 ? 18.796 26.885 -40.358 1.00 82.62 600 GLY A O 1
ATOM 4667 N N . ALA A 1 601 ? 20.947 27.072 -39.722 1.00 79.00 601 ALA A N 1
ATOM 4668 C CA . ALA A 1 601 ? 20.766 28.316 -38.974 1.00 79.00 601 ALA A CA 1
ATOM 4669 C C . ALA A 1 601 ? 20.277 29.465 -39.877 1.00 79.00 601 ALA A C 1
ATOM 4671 O O . ALA A 1 601 ? 19.365 30.209 -39.508 1.00 79.00 601 ALA A O 1
ATOM 4672 N N . VAL A 1 602 ? 20.815 29.565 -41.099 1.00 82.19 602 VAL A N 1
ATOM 4673 C CA . VAL A 1 602 ? 20.371 30.548 -42.101 1.00 82.19 602 VAL A CA 1
ATOM 4674 C C . VAL A 1 602 ? 18.944 30.255 -42.580 1.00 82.19 602 VAL A C 1
ATOM 4676 O O . VAL A 1 602 ? 18.135 31.168 -42.695 1.00 82.19 602 VAL A O 1
ATOM 4679 N N . VAL A 1 603 ? 18.575 28.995 -42.826 1.00 85.06 603 VAL A N 1
ATOM 4680 C CA . VAL A 1 603 ? 17.207 28.630 -43.248 1.00 85.06 603 VAL A CA 1
ATOM 4681 C C . VAL A 1 603 ? 16.170 28.961 -42.169 1.00 85.06 603 VAL A C 1
ATOM 4683 O O . VAL A 1 603 ? 15.059 29.384 -42.509 1.00 85.06 603 VAL A O 1
ATOM 4686 N N . LEU A 1 604 ? 16.518 28.794 -40.888 1.00 78.38 604 LEU A N 1
ATOM 4687 C CA . LEU A 1 604 ? 15.633 29.085 -39.756 1.00 78.38 604 LEU A CA 1
ATOM 4688 C C . LEU A 1 604 ? 15.439 30.582 -39.492 1.00 78.38 604 LEU A C 1
ATOM 4690 O O . LEU A 1 604 ? 14.360 30.965 -39.037 1.00 78.38 604 LEU A O 1
ATOM 4694 N N . SER A 1 605 ? 16.436 31.417 -39.793 1.00 75.19 605 SER A N 1
ATOM 4695 C CA . SER A 1 605 ? 16.349 32.876 -39.631 1.00 75.19 605 SER A CA 1
ATOM 4696 C C . SER A 1 605 ? 15.628 33.580 -40.788 1.00 75.19 605 SER A C 1
ATOM 4698 O O . SER A 1 605 ? 15.242 34.742 -40.669 1.00 75.19 605 SER A O 1
ATOM 4700 N N . GLN A 1 606 ? 15.389 32.885 -41.905 1.00 79.25 606 GLN A N 1
ATOM 4701 C CA . GLN A 1 606 ? 14.698 33.438 -43.071 1.00 79.25 606 GLN A CA 1
ATOM 4702 C C . GLN A 1 606 ? 13.170 33.387 -42.948 1.00 79.25 606 GLN A C 1
ATOM 4704 O O . GLN A 1 606 ? 12.574 32.467 -42.381 1.00 79.25 606 GLN A O 1
ATOM 4709 N N . LYS A 1 607 ? 12.505 34.356 -43.589 1.00 77.81 607 LYS A N 1
ATOM 4710 C CA . LYS A 1 607 ? 11.041 34.393 -43.684 1.00 77.81 607 LYS A CA 1
ATOM 4711 C C . LYS A 1 607 ? 10.526 33.145 -44.421 1.00 77.81 607 LYS A C 1
ATOM 4713 O O . LYS A 1 607 ? 10.804 32.939 -45.609 1.00 77.81 607 LYS A O 1
ATOM 4718 N N . LYS A 1 608 ? 9.768 32.316 -43.696 1.00 83.88 608 LYS A N 1
ATOM 4719 C CA . LYS A 1 608 ? 9.243 31.016 -44.151 1.00 83.88 608 LYS A CA 1
ATOM 4720 C C . LYS A 1 608 ? 8.321 31.178 -45.362 1.00 83.88 608 LYS A C 1
ATOM 4722 O O . LYS A 1 608 ? 7.585 32.153 -45.473 1.00 83.88 608 LYS A O 1
ATOM 4727 N N . GLY A 1 609 ? 8.363 30.209 -46.275 1.00 76.19 609 GLY A N 1
ATOM 4728 C CA . GLY A 1 609 ? 7.499 30.163 -47.465 1.00 76.19 609 GLY A CA 1
ATOM 4729 C C . GLY A 1 609 ? 7.965 30.993 -48.671 1.00 76.19 609 GLY A C 1
ATOM 4730 O O . GLY A 1 609 ? 7.421 30.816 -49.762 1.00 76.19 609 GLY A O 1
ATOM 4731 N N . THR A 1 610 ? 8.999 31.827 -48.520 1.00 87.62 610 THR A N 1
ATOM 4732 C CA . THR A 1 610 ? 9.604 32.595 -49.623 1.00 87.62 610 THR A CA 1
ATOM 4733 C C . THR A 1 610 ? 10.333 31.689 -50.626 1.00 87.62 610 THR A C 1
ATOM 4735 O O . THR A 1 610 ? 10.730 30.567 -50.303 1.00 87.62 610 THR A O 1
ATOM 4738 N N . THR A 1 611 ? 10.545 32.165 -51.858 1.00 82.31 611 THR A N 1
ATOM 4739 C CA . THR A 1 611 ? 11.362 31.462 -52.870 1.00 82.31 611 THR A CA 1
ATOM 4740 C C . THR A 1 611 ? 12.782 31.204 -52.365 1.00 82.31 611 THR A C 1
ATOM 4742 O O . THR A 1 611 ? 13.298 30.102 -52.542 1.00 82.31 611 THR A O 1
ATOM 4745 N N . LYS A 1 612 ? 13.360 32.170 -51.638 1.00 82.12 612 LYS A N 1
ATOM 4746 C CA . LYS A 1 612 ? 14.662 32.044 -50.966 1.00 82.12 612 LYS A CA 1
ATOM 4747 C C . LYS A 1 612 ? 14.660 30.947 -49.896 1.00 82.12 612 LYS A C 1
ATOM 4749 O O . LYS A 1 612 ? 15.534 30.089 -49.919 1.00 82.12 612 LYS A O 1
ATOM 4754 N N . HIS A 1 613 ? 13.649 30.900 -49.025 1.00 86.00 613 HIS A N 1
ATOM 4755 C CA . HIS A 1 613 ? 13.509 29.835 -48.022 1.00 86.00 613 HIS A CA 1
ATOM 4756 C C . HIS A 1 613 ? 13.362 28.445 -48.663 1.00 86.00 613 HIS A C 1
ATOM 4758 O O . HIS A 1 613 ? 13.981 27.487 -48.211 1.00 86.00 613 HIS A O 1
ATOM 4764 N N . LYS A 1 614 ? 12.592 28.327 -49.754 1.00 86.25 614 LYS A N 1
ATOM 4765 C CA . LYS A 1 614 ? 12.421 27.059 -50.486 1.00 86.25 614 LYS A CA 1
ATOM 4766 C C . LYS A 1 614 ? 13.714 26.596 -51.160 1.00 86.25 614 LYS A C 1
ATOM 4768 O O . LYS A 1 614 ? 13.995 25.400 -51.158 1.00 86.25 614 LYS A O 1
ATOM 4773 N N . LEU A 1 615 ? 14.483 27.521 -51.737 1.00 89.38 615 LEU A N 1
ATOM 4774 C CA . LEU A 1 615 ? 15.770 27.215 -52.359 1.00 89.38 615 LEU A CA 1
ATOM 4775 C C . LEU A 1 615 ? 16.795 26.777 -51.307 1.00 89.38 615 LEU A C 1
ATOM 4777 O O . LEU A 1 615 ? 17.335 25.680 -51.409 1.00 89.38 615 LEU A O 1
ATOM 4781 N N . LEU A 1 616 ? 16.995 27.585 -50.263 1.00 87.56 616 LEU A N 1
ATOM 4782 C CA . LEU A 1 616 ? 17.941 27.280 -49.187 1.00 87.56 616 LEU A CA 1
ATOM 4783 C C . LEU A 1 616 ? 17.561 25.996 -48.437 1.00 87.56 616 LEU A C 1
ATOM 4785 O O . LEU A 1 616 ? 18.433 25.191 -48.130 1.00 87.56 616 LEU A O 1
ATOM 4789 N N . GLY A 1 617 ? 16.266 25.747 -48.223 1.00 87.62 617 GLY A N 1
ATOM 4790 C CA . GLY A 1 617 ? 15.780 24.510 -47.610 1.00 87.62 617 GLY A CA 1
ATOM 4791 C C . GLY A 1 617 ? 16.095 23.256 -48.434 1.00 87.62 617 GLY A C 1
ATOM 4792 O O . GLY A 1 617 ? 16.427 22.221 -47.860 1.00 87.62 617 GLY A O 1
ATOM 4793 N N . ARG A 1 618 ? 16.056 23.332 -49.774 1.00 89.25 618 ARG A N 1
ATOM 4794 C CA . ARG A 1 618 ? 16.457 22.217 -50.658 1.00 89.25 618 ARG A CA 1
ATOM 4795 C C . ARG A 1 618 ? 17.960 21.960 -50.606 1.00 89.25 618 ARG A C 1
ATOM 4797 O O . ARG A 1 618 ? 18.363 20.805 -50.532 1.00 89.25 618 ARG A O 1
ATOM 4804 N N . VAL A 1 619 ? 18.765 23.023 -50.609 1.00 90.31 619 VAL A N 1
ATOM 4805 C CA . VAL A 1 619 ? 20.227 22.913 -50.487 1.00 90.31 619 VAL A CA 1
ATOM 4806 C C . VAL A 1 619 ? 20.596 22.288 -49.140 1.00 90.31 619 VAL A C 1
ATOM 4808 O O . VAL A 1 619 ? 21.328 21.306 -49.108 1.00 90.31 619 VAL A O 1
ATOM 4811 N N . TRP A 1 620 ? 20.003 22.775 -48.049 1.00 91.31 620 TRP A N 1
ATOM 4812 C CA . TRP A 1 620 ? 20.204 22.237 -46.702 1.00 91.31 620 TRP A CA 1
ATOM 4813 C C . TRP A 1 620 ? 19.780 20.765 -46.563 1.00 91.31 620 TRP A C 1
ATOM 4815 O O . TRP A 1 620 ? 20.476 19.956 -45.957 1.00 91.31 620 TRP A O 1
ATOM 4825 N N . THR A 1 621 ? 18.655 20.391 -47.176 1.00 90.50 621 THR A N 1
ATOM 4826 C CA . THR A 1 621 ? 18.204 18.991 -47.247 1.00 90.50 621 THR A CA 1
ATOM 4827 C C . THR A 1 621 ? 19.259 18.109 -47.922 1.00 90.50 621 THR A C 1
ATOM 4829 O O . THR A 1 621 ? 19.569 17.025 -47.431 1.00 90.50 621 THR A O 1
ATOM 4832 N N . GLY A 1 622 ? 19.823 18.579 -49.040 1.00 89.31 622 GLY A N 1
ATOM 4833 C CA . GLY A 1 622 ? 20.869 17.868 -49.769 1.00 89.31 622 GLY A CA 1
ATOM 4834 C C . GLY A 1 622 ? 22.132 17.677 -48.932 1.00 89.31 622 GLY A C 1
ATOM 4835 O O . GLY A 1 622 ? 22.647 16.565 -48.867 1.00 89.31 622 GLY A O 1
ATOM 4836 N N . THR A 1 623 ? 22.595 18.717 -48.233 1.00 88.75 623 THR A N 1
ATOM 4837 C CA . THR A 1 623 ? 23.793 18.607 -47.385 1.00 88.75 623 THR A CA 1
ATOM 4838 C C . THR A 1 623 ? 23.577 17.646 -46.215 1.00 88.75 623 THR A C 1
ATOM 4840 O O . THR A 1 623 ? 24.444 16.815 -45.958 1.00 88.75 623 THR A O 1
ATOM 4843 N N . MET A 1 624 ? 22.402 17.671 -45.575 1.00 89.75 624 MET A N 1
ATOM 4844 C CA . MET A 1 624 ? 22.067 16.755 -44.478 1.00 89.75 624 MET A CA 1
ATOM 4845 C C . MET A 1 624 ? 21.999 15.288 -44.927 1.00 89.75 624 MET A C 1
ATOM 4847 O O . MET A 1 624 ? 22.470 14.403 -44.213 1.00 89.75 624 MET A O 1
ATOM 4851 N N . LEU A 1 625 ? 21.447 15.014 -46.115 1.00 89.75 625 LEU A N 1
ATOM 4852 C CA . LEU A 1 625 ? 21.441 13.662 -46.683 1.00 89.75 625 LEU A CA 1
ATOM 4853 C C . LEU A 1 625 ? 22.860 13.192 -47.017 1.00 89.75 625 LEU A C 1
ATOM 4855 O O . LEU A 1 625 ? 23.211 12.061 -46.693 1.00 89.75 625 LEU A O 1
ATOM 4859 N N . THR A 1 626 ? 23.699 14.059 -47.588 1.00 88.12 626 THR A N 1
ATOM 4860 C CA . THR A 1 626 ? 25.115 13.749 -47.840 1.00 88.12 626 THR A CA 1
ATOM 4861 C C . THR A 1 626 ? 25.856 13.422 -46.542 1.00 88.12 626 THR A C 1
ATOM 4863 O O . THR A 1 626 ? 26.597 12.439 -46.495 1.00 88.12 626 THR A O 1
ATOM 4866 N N . THR A 1 627 ? 25.623 14.175 -45.461 1.00 88.81 627 THR A N 1
ATOM 4867 C CA . THR A 1 627 ? 26.162 13.867 -44.126 1.00 88.81 627 THR A CA 1
ATOM 4868 C C . THR A 1 627 ? 25.669 12.507 -43.621 1.00 88.81 627 THR A C 1
ATOM 4870 O O . THR A 1 627 ? 26.481 11.676 -43.219 1.00 88.81 627 THR A O 1
ATOM 4873 N N . ALA A 1 628 ? 24.368 12.222 -43.702 1.00 88.56 628 ALA A N 1
ATOM 4874 C CA . ALA A 1 628 ? 23.813 10.947 -43.246 1.00 88.56 628 ALA A CA 1
ATOM 4875 C C . ALA A 1 628 ? 24.361 9.747 -44.040 1.00 88.56 628 ALA A C 1
ATOM 4877 O O . ALA A 1 628 ? 24.782 8.762 -43.440 1.00 88.56 628 ALA A O 1
ATOM 4878 N N . PHE A 1 629 ? 24.428 9.820 -45.372 1.00 87.50 629 PHE A N 1
ATOM 4879 C CA . PHE A 1 629 ? 24.920 8.707 -46.190 1.00 87.50 629 PHE A CA 1
ATOM 4880 C C . PHE A 1 629 ? 26.428 8.480 -46.054 1.00 87.50 629 PHE A C 1
ATOM 4882 O O . PHE A 1 629 ? 26.858 7.337 -45.912 1.00 87.50 629 PHE A O 1
ATOM 4889 N N . SER A 1 630 ? 27.231 9.548 -46.031 1.00 85.50 630 SER A N 1
ATOM 4890 C CA . SER A 1 630 ? 28.687 9.426 -45.850 1.00 85.50 630 SER A CA 1
ATOM 4891 C C . SER A 1 630 ? 29.073 8.828 -44.493 1.00 85.50 630 SER A C 1
ATOM 4893 O O . SER A 1 630 ? 30.127 8.204 -44.392 1.00 85.50 630 SER A O 1
ATOM 4895 N N . SER A 1 631 ? 28.212 8.939 -43.471 1.00 84.44 631 SER A N 1
ATOM 4896 C CA . SER A 1 631 ? 28.466 8.351 -42.149 1.00 84.44 631 SER A CA 1
ATOM 4897 C C . SER A 1 631 ? 28.598 6.822 -42.164 1.00 84.44 631 SER A C 1
ATOM 4899 O O . SER A 1 631 ? 29.410 6.293 -41.416 1.00 84.44 631 SER A O 1
ATOM 4901 N N . TYR A 1 632 ? 27.885 6.110 -43.051 1.00 81.75 632 TYR A N 1
ATOM 4902 C CA . TYR A 1 632 ? 27.968 4.643 -43.166 1.00 81.75 632 TYR A CA 1
ATOM 4903 C C . TYR A 1 632 ? 29.323 4.156 -43.695 1.00 81.75 632 TYR A C 1
ATOM 4905 O O . TYR A 1 632 ? 29.657 2.977 -43.558 1.00 81.75 632 TYR A O 1
ATOM 4913 N N . GLY A 1 633 ? 30.107 5.060 -44.289 1.00 74.75 633 GLY A N 1
ATOM 4914 C CA . GLY A 1 633 ? 31.490 4.815 -44.688 1.00 74.75 633 GLY A CA 1
ATOM 4915 C C . GLY A 1 633 ? 32.510 5.018 -43.562 1.00 74.75 633 GLY A C 1
ATOM 4916 O O . GLY A 1 633 ? 33.688 4.748 -43.778 1.00 74.75 633 GLY A O 1
ATOM 4917 N N . ILE A 1 634 ? 32.101 5.484 -42.372 1.00 71.81 634 ILE A N 1
ATOM 4918 C CA . ILE A 1 634 ? 32.996 5.794 -41.245 1.00 71.81 634 ILE A CA 1
ATOM 4919 C C . ILE A 1 634 ? 32.872 4.706 -40.170 1.00 71.81 634 ILE A C 1
ATOM 4921 O O . ILE A 1 634 ? 32.101 4.819 -39.221 1.00 71.81 634 ILE A O 1
ATOM 4925 N N . LYS A 1 635 ? 33.681 3.649 -40.294 1.00 67.00 635 LYS A N 1
ATOM 4926 C CA . LYS A 1 635 ? 33.658 2.472 -39.399 1.00 67.00 635 LYS A CA 1
ATOM 4927 C C . LYS A 1 635 ? 34.795 2.443 -38.362 1.00 67.00 635 LYS A C 1
ATOM 4929 O O . LYS A 1 635 ? 35.195 1.388 -37.897 1.00 67.00 635 LYS A O 1
ATOM 4934 N N . GLN A 1 636 ? 35.335 3.606 -37.989 1.00 59.69 636 GLN A N 1
ATOM 4935 C CA . GLN A 1 636 ? 36.494 3.715 -37.077 1.00 59.69 636 GLN A CA 1
ATOM 4936 C C . GLN A 1 636 ? 36.225 3.224 -35.647 1.00 59.69 636 GLN A C 1
ATOM 4938 O O . GLN A 1 636 ? 37.152 2.802 -34.970 1.00 59.69 636 GLN A O 1
ATOM 4943 N N . LEU A 1 637 ? 34.977 3.312 -35.179 1.00 52.47 637 LEU A N 1
ATOM 4944 C CA . LEU A 1 637 ? 34.601 2.983 -33.797 1.00 52.47 637 LEU A CA 1
ATOM 4945 C C . LEU A 1 637 ? 34.241 1.504 -33.593 1.00 52.47 637 LEU A C 1
ATOM 4947 O O . LEU A 1 637 ? 34.097 1.093 -32.452 1.00 52.47 637 LEU A O 1
ATOM 4951 N N . ASN A 1 638 ? 34.074 0.741 -34.676 1.00 52.53 638 ASN A N 1
ATOM 4952 C CA . ASN A 1 638 ? 33.824 -0.700 -34.653 1.00 52.53 638 ASN A CA 1
ATOM 4953 C C . ASN A 1 638 ? 34.397 -1.295 -35.952 1.00 52.53 638 ASN A C 1
ATOM 4955 O O . ASN A 1 638 ? 33.806 -1.070 -37.015 1.00 52.53 638 ASN A O 1
ATOM 4959 N N . PRO A 1 639 ? 35.542 -2.004 -35.926 1.00 45.56 639 PRO A N 1
ATOM 4960 C CA . PRO A 1 639 ? 36.123 -2.581 -37.133 1.00 45.56 639 PRO A CA 1
ATOM 4961 C C . PRO A 1 639 ? 35.131 -3.564 -37.770 1.00 45.56 639 PRO A C 1
ATOM 4963 O O . PRO A 1 639 ? 34.892 -4.646 -37.254 1.00 45.56 639 PRO A O 1
ATOM 4966 N N . GLY A 1 640 ? 34.517 -3.168 -38.886 1.00 54.00 640 GLY A N 1
ATOM 4967 C CA . GLY A 1 640 ? 33.597 -4.012 -39.656 1.00 54.00 640 GLY A CA 1
ATOM 4968 C C . GLY A 1 640 ? 32.103 -3.880 -39.325 1.00 54.00 640 GLY A C 1
ATOM 4969 O O . GLY A 1 640 ? 31.293 -4.194 -40.198 1.00 54.00 640 GLY A O 1
ATOM 4970 N N . GLU A 1 641 ? 31.714 -3.323 -38.172 1.00 57.84 641 GLU A N 1
ATOM 4971 C CA . GLU A 1 641 ? 30.314 -3.314 -37.703 1.00 57.84 641 GLU A CA 1
ATOM 4972 C C . GLU A 1 641 ? 29.683 -1.914 -37.580 1.00 57.84 641 GLU A C 1
ATOM 4974 O O . GLU A 1 641 ? 30.355 -0.900 -37.378 1.00 57.84 641 GLU A O 1
ATOM 4979 N N . PHE A 1 642 ? 28.352 -1.842 -37.699 1.00 62.03 642 PHE A N 1
ATOM 4980 C CA . PHE A 1 642 ? 27.599 -0.597 -37.534 1.00 62.03 642 PHE A CA 1
ATOM 4981 C C . PHE A 1 642 ? 27.373 -0.286 -36.051 1.00 62.03 642 PHE A C 1
ATOM 4983 O O . PHE A 1 642 ? 26.722 -1.034 -35.334 1.00 62.03 642 PHE A O 1
ATOM 4990 N N . SER A 1 643 ? 27.859 0.862 -35.592 1.00 62.91 643 SER A N 1
ATOM 4991 C CA . SER A 1 643 ? 27.580 1.392 -34.251 1.00 62.91 643 SER A CA 1
ATOM 4992 C C . SER A 1 643 ? 26.224 2.108 -34.159 1.00 62.91 643 SER A C 1
ATOM 4994 O O . SER A 1 643 ? 25.682 2.561 -35.169 1.00 62.91 643 SER A O 1
ATOM 4996 N N . TRP A 1 644 ? 25.707 2.299 -32.938 1.00 63.78 644 TRP A N 1
ATOM 4997 C CA . TRP A 1 644 ? 24.429 2.984 -32.657 1.00 63.78 644 TRP A CA 1
ATOM 4998 C C . TRP A 1 644 ? 24.319 4.394 -33.270 1.00 63.78 644 TRP A C 1
ATOM 5000 O O . TRP A 1 644 ? 23.226 4.844 -33.613 1.00 63.78 644 TRP A O 1
ATOM 5010 N N . ILE A 1 645 ? 25.450 5.073 -33.494 1.00 68.38 645 ILE A N 1
ATOM 5011 C CA . ILE A 1 645 ? 25.503 6.374 -34.179 1.00 68.38 645 ILE A CA 1
ATOM 5012 C C . ILE A 1 645 ? 25.071 6.298 -35.655 1.00 68.38 645 ILE A C 1
ATOM 5014 O O . ILE A 1 645 ? 24.603 7.296 -36.191 1.00 68.38 645 ILE A O 1
ATOM 5018 N N . HIS A 1 646 ? 25.135 5.132 -36.307 1.00 76.56 646 HIS A N 1
ATOM 5019 C CA . HIS A 1 646 ? 24.568 4.925 -37.647 1.00 76.56 646 HIS A CA 1
ATOM 5020 C C . HIS A 1 646 ? 23.030 4.917 -37.623 1.00 76.56 646 HIS A C 1
ATOM 5022 O O . HIS A 1 646 ? 22.383 5.287 -38.606 1.00 76.56 646 HIS A O 1
ATOM 5028 N N . GLY A 1 647 ? 22.432 4.590 -36.471 1.00 75.69 647 GLY A N 1
ATOM 5029 C CA . GLY A 1 647 ? 20.999 4.752 -36.230 1.00 75.69 647 GLY A CA 1
ATOM 5030 C C . GLY A 1 647 ? 20.552 6.214 -36.334 1.00 75.69 647 GLY A C 1
ATOM 5031 O O . GLY A 1 647 ? 19.478 6.488 -36.872 1.00 75.69 647 GLY A O 1
ATOM 5032 N N . LEU A 1 648 ? 21.405 7.172 -35.940 1.00 78.50 648 LEU A N 1
ATOM 5033 C CA . LEU A 1 648 ? 21.137 8.608 -36.120 1.00 78.50 648 LEU A CA 1
ATOM 5034 C C . LEU A 1 648 ? 21.045 8.986 -37.603 1.00 78.50 648 LEU A C 1
ATOM 5036 O O . LEU A 1 648 ? 20.229 9.830 -37.976 1.00 78.50 648 LEU A O 1
ATOM 5040 N N . SER A 1 649 ? 21.820 8.335 -38.466 1.00 84.81 649 SER A N 1
ATOM 5041 C CA . SER A 1 649 ? 21.780 8.557 -39.913 1.00 84.81 649 SER A CA 1
ATOM 5042 C C . SER A 1 649 ? 20.511 7.990 -40.543 1.00 84.81 649 SER A C 1
ATOM 5044 O O . SER A 1 649 ? 19.888 8.663 -41.365 1.00 84.81 649 SER A O 1
ATOM 5046 N N . THR A 1 650 ? 20.060 6.809 -40.104 1.00 81.44 650 THR A N 1
ATOM 5047 C CA . THR A 1 650 ? 18.760 6.243 -40.513 1.00 81.44 650 THR A CA 1
ATOM 5048 C C . THR A 1 650 ? 17.605 7.150 -40.074 1.00 81.44 650 THR A C 1
ATOM 5050 O O . THR A 1 650 ? 16.737 7.496 -40.880 1.00 81.44 650 THR A O 1
ATOM 5053 N N . PHE A 1 651 ? 17.629 7.615 -38.822 1.00 81.94 651 PHE A N 1
ATOM 5054 C CA . PHE A 1 651 ? 16.638 8.549 -38.287 1.00 81.94 651 PHE A CA 1
ATOM 5055 C C . PHE A 1 651 ? 16.628 9.884 -39.048 1.00 81.94 651 PHE A C 1
ATOM 5057 O O . PHE A 1 651 ? 15.564 10.407 -39.375 1.00 81.94 651 PHE A O 1
ATOM 5064 N N . THR A 1 652 ? 17.804 10.415 -39.394 1.00 85.88 652 THR A N 1
ATOM 5065 C CA . THR A 1 652 ? 17.944 11.671 -40.148 1.00 85.88 652 THR A CA 1
ATOM 5066 C C . THR A 1 652 ? 17.336 11.559 -41.546 1.00 85.88 652 THR A C 1
ATOM 5068 O O . THR A 1 652 ? 16.576 12.438 -41.957 1.00 85.88 652 THR A O 1
ATOM 5071 N N . ILE A 1 653 ? 17.582 10.451 -42.254 1.00 88.25 653 ILE A N 1
ATOM 5072 C CA . ILE A 1 653 ? 16.981 10.182 -43.570 1.00 88.25 653 ILE A CA 1
ATOM 5073 C C . ILE A 1 653 ? 15.449 10.090 -43.456 1.00 88.25 653 ILE A C 1
ATOM 5075 O O . ILE A 1 653 ? 14.729 10.713 -44.245 1.00 88.25 653 ILE A O 1
ATOM 5079 N N . GLY A 1 654 ? 14.937 9.378 -42.446 1.00 86.19 654 GLY A N 1
ATOM 5080 C CA . GLY A 1 654 ? 13.498 9.261 -42.186 1.00 86.19 654 GLY A CA 1
ATOM 5081 C C . GLY A 1 654 ? 12.834 10.597 -41.832 1.00 86.19 654 GLY A C 1
ATOM 5082 O O . GLY A 1 654 ? 11.768 10.925 -42.363 1.00 86.19 654 GLY A O 1
ATOM 5083 N N . SER A 1 655 ? 13.486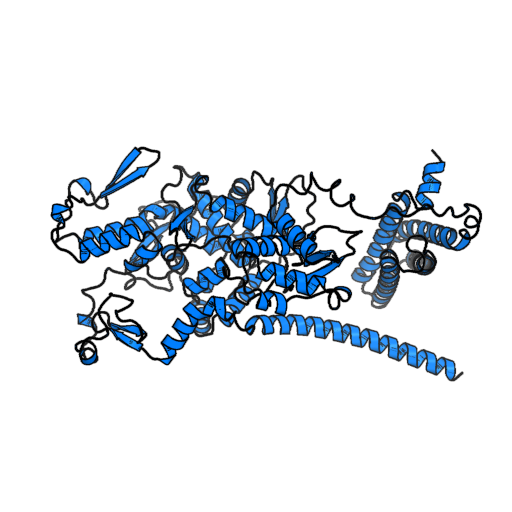 11.408 -40.996 1.00 86.56 655 SER A N 1
ATOM 5084 C CA . SER A 1 655 ? 13.006 12.730 -40.578 1.00 86.56 655 SER A CA 1
ATOM 5085 C C . SER A 1 655 ? 12.947 13.716 -41.748 1.00 86.56 655 SER A C 1
ATOM 5087 O O . SER A 1 655 ? 11.927 14.375 -41.953 1.00 86.56 655 SER A O 1
ATOM 5089 N N . ILE A 1 656 ? 13.989 13.764 -42.585 1.00 88.25 656 ILE A N 1
ATOM 5090 C CA . ILE A 1 656 ? 14.031 14.622 -43.778 1.00 88.25 656 ILE A CA 1
ATOM 5091 C C . ILE A 1 656 ? 12.939 14.227 -44.775 1.00 88.25 656 ILE A C 1
ATOM 5093 O O . ILE A 1 656 ? 12.199 15.083 -45.270 1.00 88.25 656 ILE A O 1
ATOM 5097 N N . THR A 1 657 ? 12.795 12.927 -45.033 1.00 87.88 657 THR A N 1
ATOM 5098 C CA . THR A 1 657 ? 11.789 12.396 -45.963 1.00 87.88 657 THR A CA 1
ATOM 5099 C C . THR A 1 657 ? 10.372 12.717 -45.482 1.00 87.88 657 THR A C 1
ATOM 5101 O O . THR A 1 657 ? 9.556 13.240 -46.246 1.00 87.88 657 THR A O 1
ATOM 5104 N N . SER A 1 658 ? 10.104 12.508 -44.190 1.00 86.31 658 SER A N 1
ATOM 5105 C CA . SER A 1 658 ? 8.830 12.859 -43.550 1.00 86.31 658 SER A CA 1
ATOM 5106 C C . SER A 1 658 ? 8.574 14.367 -43.588 1.00 86.31 658 SER A C 1
ATOM 5108 O O . SER A 1 658 ? 7.478 14.814 -43.921 1.00 86.31 658 SER A O 1
ATOM 5110 N N . GLY A 1 659 ? 9.602 15.180 -43.345 1.00 87.06 659 GLY A N 1
ATOM 5111 C CA . GLY A 1 659 ? 9.513 16.633 -43.414 1.00 87.06 659 GLY A CA 1
ATOM 5112 C C . GLY A 1 659 ? 9.157 17.149 -44.814 1.00 87.06 659 GLY A C 1
ATOM 5113 O O . GLY A 1 659 ? 8.340 18.065 -44.937 1.00 87.06 659 GLY A O 1
ATOM 5114 N N . ILE A 1 660 ? 9.710 16.557 -45.879 1.00 85.06 660 ILE A N 1
ATOM 5115 C CA . ILE A 1 660 ? 9.351 16.882 -47.273 1.00 85.06 660 ILE A CA 1
ATOM 5116 C C . ILE A 1 660 ? 7.921 16.422 -47.584 1.00 85.06 660 ILE A C 1
ATOM 5118 O O . ILE A 1 660 ? 7.162 17.153 -48.230 1.00 85.06 660 ILE A O 1
ATOM 5122 N N . TYR A 1 661 ? 7.529 15.240 -47.103 1.00 87.00 661 TYR A N 1
ATOM 5123 C CA . TYR A 1 661 ? 6.171 14.716 -47.245 1.00 87.00 661 TYR A CA 1
ATOM 5124 C C . TYR A 1 661 ? 5.129 15.653 -46.610 1.00 87.00 661 TYR A C 1
ATOM 5126 O O . TYR A 1 661 ? 4.161 16.049 -47.269 1.00 87.00 661 TYR A O 1
ATOM 5134 N N . PHE A 1 662 ? 5.361 16.101 -45.373 1.00 89.56 662 PHE A N 1
ATOM 5135 C CA . PHE A 1 662 ? 4.473 17.037 -44.682 1.00 89.56 662 PHE A CA 1
ATOM 5136 C C . PHE A 1 662 ? 4.425 18.415 -45.351 1.00 89.56 662 PHE A C 1
ATOM 5138 O O . PHE A 1 662 ? 3.344 19.000 -45.452 1.00 89.56 662 PHE A O 1
ATOM 5145 N N . ALA A 1 663 ? 5.544 18.900 -45.903 1.00 82.56 663 ALA A N 1
ATOM 5146 C CA . ALA A 1 663 ? 5.559 20.132 -46.693 1.00 82.56 663 ALA A CA 1
ATOM 5147 C C . ALA A 1 663 ? 4.656 20.037 -47.934 1.00 82.56 663 ALA A C 1
ATOM 5149 O O . ALA A 1 663 ? 3.912 20.973 -48.231 1.00 82.56 663 ALA A O 1
ATOM 5150 N N . ARG A 1 664 ? 4.679 18.897 -48.643 1.00 84.25 664 ARG A N 1
ATOM 5151 C CA . ARG A 1 664 ? 3.827 18.660 -49.825 1.00 84.25 664 ARG A CA 1
ATOM 5152 C C . ARG A 1 664 ? 2.344 18.560 -49.467 1.00 84.25 664 ARG A C 1
ATOM 5154 O O . ARG A 1 664 ? 1.507 19.041 -50.223 1.00 84.25 664 ARG A O 1
ATOM 5161 N N . ARG A 1 665 ? 2.018 18.004 -48.296 1.00 84.75 665 ARG A N 1
ATOM 5162 C CA . ARG A 1 665 ? 0.649 17.925 -47.752 1.00 84.75 665 ARG A CA 1
ATOM 5163 C C . ARG A 1 665 ? 0.167 19.220 -47.083 1.00 84.75 665 ARG A C 1
ATOM 5165 O O . ARG A 1 665 ? -0.910 19.224 -46.500 1.00 84.75 665 ARG A O 1
ATOM 5172 N N . ARG A 1 666 ? 0.944 20.310 -47.154 1.00 82.44 666 ARG A N 1
ATOM 5173 C CA . ARG A 1 666 ? 0.678 21.596 -46.477 1.00 82.44 666 ARG A CA 1
ATOM 5174 C C . ARG A 1 666 ? 0.533 21.486 -44.947 1.00 82.44 666 ARG A C 1
ATOM 5176 O O . ARG A 1 666 ? 0.013 22.402 -44.318 1.00 82.44 666 ARG A O 1
ATOM 5183 N N . ASN A 1 667 ? 1.048 20.421 -44.327 1.00 86.25 667 ASN A N 1
ATOM 5184 C CA . ASN A 1 667 ? 1.097 20.285 -42.871 1.00 86.25 667 ASN A CA 1
ATOM 5185 C C . ASN A 1 667 ? 2.367 20.968 -42.329 1.00 86.25 667 ASN A C 1
ATOM 5187 O O . ASN A 1 667 ? 3.423 20.352 -42.168 1.00 86.25 667 ASN A O 1
ATOM 5191 N N . ILE A 1 668 ? 2.266 22.280 -42.095 1.00 83.19 668 ILE A N 1
ATOM 5192 C CA . ILE A 1 668 ? 3.412 23.138 -41.753 1.00 83.19 668 ILE A CA 1
ATOM 5193 C C . ILE A 1 668 ? 3.947 22.867 -40.341 1.00 83.19 668 ILE A C 1
ATOM 5195 O O . ILE A 1 668 ? 5.152 22.992 -40.115 1.00 83.19 668 ILE A O 1
ATOM 5199 N N . GLN A 1 669 ? 3.087 22.464 -39.401 1.00 83.00 669 GLN A N 1
ATOM 5200 C CA . GLN A 1 669 ? 3.494 22.163 -38.027 1.00 83.00 669 GLN A CA 1
ATOM 5201 C C . GLN A 1 669 ? 4.368 20.905 -37.972 1.00 83.00 669 GLN A C 1
ATOM 5203 O O . GLN A 1 669 ? 5.464 20.954 -37.413 1.00 83.00 669 GLN A O 1
ATOM 5208 N N . ALA A 1 670 ? 3.941 19.820 -38.626 1.00 79.00 670 ALA A N 1
ATOM 5209 C CA . ALA A 1 670 ? 4.721 18.586 -38.704 1.00 79.00 670 ALA A CA 1
ATOM 5210 C C . ALA A 1 670 ? 6.016 18.775 -39.515 1.00 79.00 670 ALA A C 1
ATOM 5212 O O . ALA A 1 670 ? 7.084 18.349 -39.081 1.00 79.00 670 ALA A O 1
ATOM 5213 N N . HIS A 1 671 ? 5.956 19.507 -40.637 1.00 88.50 671 HIS A N 1
ATOM 5214 C CA . HIS A 1 671 ? 7.147 19.884 -41.406 1.00 88.50 671 HIS A CA 1
ATOM 5215 C C . HIS A 1 671 ? 8.175 20.629 -40.540 1.00 88.50 671 HIS A C 1
ATOM 5217 O O . HIS A 1 671 ? 9.353 20.276 -40.531 1.00 88.50 671 HIS A O 1
ATOM 5223 N N . ARG A 1 672 ? 7.731 21.635 -39.774 1.00 84.75 672 ARG A N 1
ATOM 5224 C CA . ARG A 1 672 ? 8.600 22.399 -38.870 1.00 84.75 672 ARG A CA 1
ATOM 5225 C C . ARG A 1 672 ? 9.230 21.502 -37.803 1.00 84.75 672 ARG A C 1
ATOM 5227 O O . ARG A 1 672 ? 10.415 21.666 -37.536 1.00 84.75 672 ARG A O 1
ATOM 5234 N N . GLY A 1 673 ? 8.465 20.574 -37.226 1.00 82.62 673 GLY A N 1
ATOM 5235 C CA . GLY A 1 673 ? 8.962 19.616 -36.235 1.00 82.62 673 GLY A CA 1
ATOM 5236 C C . GLY A 1 673 ? 10.107 18.756 -36.774 1.00 82.62 673 GLY A C 1
ATOM 5237 O O . GLY A 1 673 ? 11.166 18.697 -36.154 1.00 82.62 673 GLY A O 1
ATOM 5238 N N . CYS A 1 674 ? 9.942 18.179 -37.969 1.00 87.81 674 CYS A N 1
ATOM 5239 C CA . CYS A 1 674 ? 10.984 17.374 -38.615 1.00 87.81 674 CYS A CA 1
ATOM 5240 C C . CYS A 1 674 ? 12.259 18.184 -38.911 1.00 87.81 674 CYS A C 1
ATOM 5242 O O . CYS A 1 674 ? 13.363 17.722 -38.625 1.00 87.81 674 CYS A O 1
ATOM 5244 N N . MET A 1 675 ? 12.123 19.408 -39.444 1.00 84.31 675 MET A N 1
ATOM 5245 C CA . MET A 1 675 ? 13.286 20.222 -39.832 1.00 84.31 675 MET A CA 1
ATOM 5246 C C . MET A 1 675 ? 14.051 20.783 -38.626 1.00 84.31 675 MET A C 1
ATOM 5248 O O . MET A 1 675 ? 15.280 20.766 -38.621 1.00 84.31 675 MET A O 1
ATOM 5252 N N . VAL A 1 676 ? 13.346 21.237 -37.582 1.00 83.88 676 VAL A N 1
ATOM 5253 C CA . VAL A 1 676 ? 13.985 21.707 -36.339 1.00 83.88 676 VAL A CA 1
ATOM 5254 C C . VAL A 1 676 ? 14.646 20.542 -35.602 1.00 83.88 676 VAL A C 1
ATOM 5256 O O . VAL A 1 676 ? 15.795 20.670 -35.185 1.00 83.88 676 VAL A O 1
ATOM 5259 N N . GLY A 1 677 ? 13.969 19.393 -35.501 1.00 82.19 677 GLY A N 1
ATOM 5260 C CA . GLY A 1 677 ? 14.534 18.190 -34.888 1.00 82.19 677 GLY A CA 1
ATOM 5261 C C . GLY A 1 677 ? 15.797 17.697 -35.601 1.00 82.19 677 GLY A C 1
ATOM 5262 O O . GLY A 1 677 ? 16.774 17.353 -34.942 1.00 82.19 677 GLY A O 1
ATOM 5263 N N . GLY A 1 678 ? 15.819 17.741 -36.939 1.00 84.56 678 GLY A N 1
ATOM 5264 C CA . GLY A 1 678 ? 17.003 17.395 -37.731 1.00 84.56 678 GLY A CA 1
ATOM 5265 C C . GLY A 1 678 ? 18.210 18.298 -37.454 1.00 84.56 678 GLY A C 1
ATOM 5266 O O . GLY A 1 678 ? 19.327 17.798 -37.337 1.00 84.56 678 GLY A O 1
ATOM 5267 N N . LEU A 1 679 ? 18.000 19.610 -37.291 1.00 81.12 679 LEU A N 1
ATOM 5268 C CA . LEU A 1 679 ? 19.086 20.542 -36.970 1.00 81.12 679 LEU A CA 1
ATOM 5269 C C . LEU A 1 679 ? 19.615 20.348 -35.543 1.00 81.12 679 LEU A C 1
ATOM 5271 O O . LEU A 1 679 ? 20.825 20.290 -35.351 1.00 81.12 679 LEU A O 1
ATOM 5275 N N . VAL A 1 680 ? 18.721 20.205 -34.559 1.00 80.62 680 VAL A N 1
ATOM 5276 C CA . VAL A 1 680 ? 19.103 19.954 -33.157 1.00 80.62 680 VAL A CA 1
ATOM 5277 C C . VAL A 1 680 ? 19.913 18.661 -33.047 1.00 80.62 680 VAL A C 1
ATOM 5279 O O . VAL A 1 680 ? 20.967 18.650 -32.413 1.00 80.62 680 VAL A O 1
ATOM 5282 N N . GLY A 1 681 ? 19.477 17.596 -33.728 1.00 81.38 681 GLY A N 1
ATOM 5283 C CA . GLY A 1 681 ? 20.215 16.334 -33.791 1.00 81.38 681 GLY A CA 1
ATOM 5284 C C . GLY A 1 681 ? 21.613 16.489 -34.398 1.00 81.38 681 GLY A C 1
ATOM 5285 O O . GLY A 1 681 ? 22.580 15.971 -33.841 1.00 81.38 681 GLY A O 1
ATOM 5286 N N . ALA A 1 682 ? 21.748 17.256 -35.487 1.00 80.75 682 ALA A N 1
ATOM 5287 C CA . ALA A 1 682 ? 23.044 17.532 -36.111 1.00 80.75 682 ALA A CA 1
ATOM 5288 C C . ALA A 1 682 ? 23.990 18.323 -35.188 1.00 80.75 682 ALA A C 1
ATOM 5290 O O . ALA A 1 682 ? 25.180 18.016 -35.119 1.00 80.75 682 ALA A O 1
ATOM 5291 N N . THR A 1 683 ? 23.475 19.305 -34.441 1.00 77.12 683 THR A N 1
ATOM 5292 C CA . THR A 1 683 ? 24.270 20.075 -33.472 1.00 77.12 683 THR A CA 1
ATOM 5293 C C . THR A 1 683 ? 24.748 19.204 -32.311 1.00 77.12 683 THR A C 1
ATOM 5295 O O . THR A 1 683 ? 25.929 19.250 -31.974 1.00 77.12 683 THR A O 1
ATOM 5298 N N . ILE A 1 684 ? 23.876 18.365 -31.740 1.00 78.06 684 ILE A N 1
ATOM 5299 C CA . ILE A 1 684 ? 24.242 17.433 -30.657 1.00 78.06 684 ILE A CA 1
ATOM 5300 C C . ILE A 1 684 ? 25.313 16.443 -31.135 1.00 78.06 684 ILE A C 1
ATOM 5302 O O . ILE A 1 684 ? 26.314 16.237 -30.449 1.00 78.06 684 ILE A O 1
ATOM 5306 N N . ALA A 1 685 ? 25.151 15.882 -32.338 1.00 79.19 685 ALA A N 1
ATOM 5307 C CA . ALA A 1 685 ? 26.141 14.987 -32.932 1.00 79.19 685 ALA A CA 1
ATOM 5308 C C . ALA A 1 685 ? 27.495 15.686 -33.165 1.00 79.19 685 ALA A C 1
ATOM 5310 O O . ALA A 1 685 ? 28.545 15.085 -32.934 1.00 79.19 685 ALA A O 1
ATOM 5311 N N . GLY A 1 686 ? 27.480 16.960 -33.571 1.00 75.69 686 GLY A N 1
ATOM 5312 C CA . GLY A 1 686 ? 28.679 17.787 -33.721 1.00 75.69 686 GLY A CA 1
ATOM 5313 C C . GLY A 1 686 ? 29.402 18.041 -32.396 1.00 75.69 686 GLY A C 1
ATOM 5314 O O . GLY A 1 686 ? 30.613 17.851 -32.319 1.00 75.69 686 GLY A O 1
ATOM 5315 N N . VAL A 1 687 ? 28.669 18.391 -31.333 1.00 74.94 687 VAL A N 1
ATOM 5316 C CA . VAL A 1 687 ? 29.233 18.572 -29.981 1.00 74.94 687 VAL A CA 1
ATOM 5317 C C . VAL A 1 687 ? 29.860 17.273 -29.478 1.00 74.94 687 VAL A C 1
ATOM 5319 O O . VAL A 1 687 ? 30.996 17.280 -29.012 1.00 74.94 687 VAL A O 1
ATOM 5322 N N . PHE A 1 688 ? 29.176 16.140 -29.653 1.00 75.25 688 PHE A N 1
ATOM 5323 C CA . PHE A 1 688 ? 29.715 14.826 -29.301 1.00 75.25 688 PHE A CA 1
ATOM 5324 C C . PHE A 1 688 ? 30.991 14.486 -30.091 1.00 75.25 688 PHE A C 1
ATOM 5326 O O . PHE A 1 688 ? 31.938 13.915 -29.545 1.00 75.25 688 PHE A O 1
ATOM 5333 N N . ALA A 1 689 ? 31.053 14.875 -31.370 1.00 70.56 689 ALA A N 1
ATOM 5334 C CA . ALA A 1 689 ? 32.231 14.674 -32.207 1.00 70.56 689 ALA A CA 1
ATOM 5335 C C . ALA A 1 689 ? 33.449 15.502 -31.756 1.00 70.56 689 ALA A C 1
ATOM 5337 O O . ALA A 1 689 ? 34.572 15.020 -31.900 1.00 70.56 689 ALA A O 1
ATOM 5338 N N . VAL A 1 690 ? 33.233 16.702 -31.202 1.00 69.75 690 VAL A N 1
ATOM 5339 C CA . VAL A 1 690 ? 34.288 17.546 -30.609 1.00 69.75 690 VAL A CA 1
ATOM 5340 C C . VAL A 1 690 ? 34.688 17.055 -29.220 1.00 69.75 690 VAL A C 1
ATOM 5342 O O . VAL A 1 690 ? 35.865 17.084 -28.904 1.00 69.75 690 VAL A O 1
ATOM 5345 N N . ALA A 1 691 ? 33.743 16.600 -28.395 1.00 67.81 691 ALA A N 1
ATOM 5346 C CA . ALA A 1 691 ? 33.991 16.258 -26.991 1.00 67.81 691 ALA A CA 1
ATOM 5347 C C . ALA A 1 691 ? 34.664 14.888 -26.773 1.00 67.81 691 ALA A C 1
ATOM 5349 O O . ALA A 1 691 ? 35.087 14.587 -25.662 1.00 67.81 691 ALA A O 1
ATOM 5350 N N . THR A 1 692 ? 34.758 14.043 -27.806 1.00 69.00 692 THR A N 1
ATOM 5351 C CA . THR A 1 692 ? 35.321 12.687 -27.683 1.00 69.00 692 THR A CA 1
ATOM 5352 C C . THR A 1 692 ? 36.812 12.670 -28.070 1.00 69.00 692 THR A C 1
ATOM 5354 O O . THR A 1 692 ? 37.109 12.857 -29.254 1.00 69.00 692 THR A O 1
ATOM 5357 N N . PRO A 1 693 ? 37.753 12.361 -27.150 1.00 57.81 693 PRO A N 1
ATOM 5358 C CA . PRO A 1 693 ? 39.201 12.516 -27.370 1.00 57.81 693 PRO A CA 1
ATOM 5359 C C . PRO A 1 693 ? 39.787 11.743 -28.558 1.00 57.81 693 PRO A C 1
ATOM 5361 O O . PRO A 1 693 ? 40.737 12.184 -29.204 1.00 57.81 693 PRO A O 1
ATOM 5364 N N . HIS A 1 694 ? 39.195 10.592 -28.881 1.00 60.41 694 HIS A N 1
ATOM 5365 C CA . HIS A 1 694 ? 39.648 9.712 -29.961 1.00 60.41 694 HIS A CA 1
ATOM 5366 C C . HIS A 1 694 ? 39.099 10.088 -31.348 1.00 60.41 694 HIS A C 1
ATOM 5368 O O . HIS A 1 694 ? 39.347 9.372 -32.316 1.00 60.41 694 HIS A O 1
ATOM 5374 N N . ARG A 1 695 ? 38.345 11.190 -31.480 1.00 64.88 695 ARG A N 1
ATOM 5375 C CA . ARG A 1 695 ? 37.773 11.629 -32.763 1.00 64.88 695 ARG A CA 1
ATOM 5376 C C . ARG A 1 695 ? 38.641 12.682 -33.449 1.00 64.88 695 ARG A C 1
ATOM 5378 O O . ARG A 1 695 ? 39.184 13.581 -32.814 1.00 64.88 695 ARG A O 1
ATOM 5385 N N . LEU A 1 696 ? 38.694 12.614 -34.781 1.00 62.84 696 LEU A N 1
ATOM 5386 C CA . LEU A 1 696 ? 39.481 13.514 -35.635 1.00 62.84 696 LEU A CA 1
ATOM 5387 C C . LEU A 1 696 ? 39.189 15.004 -35.371 1.00 62.84 696 LEU A C 1
ATOM 5389 O O . LEU A 1 696 ? 40.106 15.819 -35.363 1.00 62.84 696 LEU A O 1
ATOM 5393 N N . LEU A 1 697 ? 37.929 15.359 -35.096 1.00 62.59 697 LEU A N 1
ATOM 5394 C CA . LEU A 1 697 ? 37.535 16.740 -34.800 1.00 62.59 697 LEU A CA 1
ATOM 5395 C C . LEU A 1 697 ? 38.117 17.244 -33.467 1.00 62.59 697 LEU A C 1
ATOM 5397 O O . LEU A 1 697 ? 38.601 18.369 -33.416 1.00 62.59 697 LEU A O 1
ATOM 5401 N N . HIS A 1 698 ? 38.137 16.404 -32.424 1.00 66.44 698 HIS A N 1
ATOM 5402 C CA . HIS A 1 698 ? 38.795 16.717 -31.151 1.00 66.44 698 HIS A CA 1
ATOM 5403 C C . HIS A 1 698 ? 40.302 16.916 -31.354 1.00 66.44 698 HIS A C 1
ATOM 5405 O O . HIS A 1 698 ? 40.851 17.914 -30.906 1.00 66.44 698 HIS A O 1
ATOM 5411 N N . GLN A 1 699 ? 40.964 16.018 -32.093 1.00 64.19 699 GLN A N 1
ATOM 5412 C CA . GLN A 1 699 ? 42.409 16.097 -32.355 1.00 64.19 699 GLN A CA 1
ATOM 5413 C C . GLN A 1 699 ? 42.815 17.331 -33.179 1.00 64.19 699 GLN A C 1
ATOM 5415 O O . GLN A 1 699 ? 43.897 17.881 -32.974 1.00 64.19 699 GLN A O 1
ATOM 5420 N N . LEU A 1 700 ? 41.963 17.780 -34.108 1.00 60.62 700 LEU A N 1
ATOM 5421 C CA . LEU A 1 700 ? 42.186 19.001 -34.894 1.00 60.62 700 LEU A CA 1
ATOM 5422 C C . LEU A 1 700 ? 41.982 20.281 -34.072 1.00 60.62 700 LEU A C 1
ATOM 5424 O O . LEU A 1 700 ? 42.674 21.269 -34.314 1.00 60.62 700 LEU A O 1
ATOM 5428 N N . VAL A 1 701 ? 41.049 20.270 -33.116 1.00 61.09 701 VAL A N 1
ATOM 5429 C CA . VAL A 1 701 ? 40.801 21.395 -32.199 1.00 61.09 701 VAL A CA 1
ATOM 5430 C C . VAL A 1 701 ? 41.868 21.449 -31.100 1.00 61.09 701 VAL A C 1
ATOM 5432 O O . VAL A 1 701 ? 42.352 22.530 -30.782 1.00 61.09 701 VAL A O 1
ATOM 5435 N N . SER A 1 702 ? 42.301 20.299 -30.571 1.00 57.41 702 SER A N 1
ATOM 5436 C CA . SER A 1 702 ? 43.284 20.218 -29.485 1.00 57.41 702 SER A CA 1
ATOM 5437 C C . SER A 1 702 ? 44.728 20.470 -29.931 1.00 57.41 702 SER A C 1
ATOM 5439 O O . SER A 1 702 ? 45.536 20.874 -29.112 1.00 57.41 702 SER A O 1
ATOM 5441 N N . LYS A 1 703 ? 45.076 20.259 -31.212 1.00 51.69 703 LYS A N 1
ATOM 5442 C CA . LYS A 1 703 ? 46.412 20.576 -31.768 1.00 51.69 703 LYS A CA 1
ATOM 5443 C C . LYS A 1 703 ? 46.654 22.070 -32.025 1.00 51.69 703 LYS A C 1
ATOM 5445 O O . LYS A 1 703 ? 47.751 22.434 -32.438 1.00 51.69 703 LYS A O 1
ATOM 5450 N N . LYS A 1 704 ? 45.634 22.918 -31.863 1.00 47.12 704 LYS A N 1
ATOM 5451 C CA . LYS A 1 704 ? 45.709 24.366 -32.113 1.00 47.12 704 LYS A CA 1
ATOM 5452 C C . LYS A 1 704 ? 45.848 25.218 -30.845 1.00 47.12 704 LYS A C 1
ATOM 5454 O O . LYS A 1 704 ? 45.896 26.437 -30.988 1.00 47.12 704 LYS A O 1
ATOM 5459 N N . ASN A 1 705 ? 45.937 24.589 -29.671 1.00 38.41 705 ASN A N 1
ATOM 5460 C CA . ASN A 1 705 ? 46.200 25.236 -28.385 1.00 38.41 705 ASN A CA 1
ATOM 5461 C C . ASN A 1 705 ? 47.504 24.731 -27.780 1.00 38.41 705 ASN A C 1
ATOM 5463 O O . ASN A 1 705 ? 47.725 23.500 -27.841 1.00 38.41 705 ASN A O 1
#

InterPro domains:
  IPR000569 HECT domain [PF00632] (252-546)
  IPR000569 HECT domain [PS50237] (222-549)
  IPR000569 HECT domain [SM00119] (220-556)
  IPR000569 HECT domain [cd00078] (201-537)
  IPR018750 Protein of unknown function DUF2306, membrane [PF10067] (587-686)
  IPR035983 HECT, E3 ligase catalytic domain [SSF56204] (198-542)
  IPR050409 E3 ubiquitin-protein ligase [PTHR11254] (165-546)

Sequence (705 aa):
MDEVKQLHAVIGIVCATVVFLSILMYCRYRSDTRSHRQLMLHAPLLPDATAERLDAALKDVTEGFVVCPACAFENVMRFACCSLCGEDLNTKKAKKAKNAPMEARLHLNHVAHVVQFRATHEGSDSPRPSNASAHSLPDKQTLVLVNALEADAAVFPVGQPVPAAECKEALMIAGVDFPSRFSHLVQTTTGLSKADNHRLLKLSIERELVLRDSLILFSTVDPANVRVRLRVTFLNEKGSDAGGLLREWFILLAEQLADPATGLFVMVNESERSYSLDPHAASGDDYKRQYYAVGRILGRALLEGVTWGFHLSLPLLKTILGMPVSFDDLQFHDPSLYKNLRWLLDNDGAESLALTFSVSKRINGDDVDIDLIPDGQSVAVIDDNKREFVDLRVRYELFESIQVQLQMFLTGFYEVIPQHLLMSFDPEEFDLVLSGTDSIDVDDWEKHSKYSADLHEHPVLKWFWAAVRALPVASQRRLLHFATGSSRVPVAGFAALTSYDGRLSPFTLVGVDVYECPYIKSHSCFNRLELPKFTKKKHVTAALEAVLDGDVYEARTTQSAMSGLPAQDSVKTDSTDASHAWGAVTVGHTAAALASVGLGAVVLSQKKGTTKHKLLGRVWTGTMLTTAFSSYGIKQLNPGEFSWIHGLSTFTIGSITSGIYFARRRNIQAHRGCMVGGLVGATIAGVFAVATPHRLLHQLVSKKN

Radius of gyration: 33.88 Å; chains: 1; bounding box: 94×66×112 Å

Organism: NCBI:txid4803